Protein 9FDF (pdb70)

Structure (mmCIF, N/CA/C/O backbone):
data_9FDF
#
_entry.id   9FDF
#
_cell.length_a   39.430
_cell.length_b   92.010
_cell.length_c   108.610
_cell.angle_alpha   90.000
_cell.angle_beta   90.000
_cell.angle_gamma   90.000
#
_symmetry.space_group_name_H-M   'P 21 21 21'
#
loop_
_entity.id
_entity.type
_entity.pdbx_description
1 polymer 'Phosphoglycerate kinase 1'
2 non-polymer "ADENOSINE-5'-TRIPHOSPHATE"
3 non-polymer '1,3-BISPHOSPHOGLYCERIC ACID'
4 non-polymer 'SODIUM ION'
5 non-polymer 'CHLORIDE ION'
6 water water
#
loop_
_atom_site.group_PDB
_atom_site.id
_atom_site.type_symbol
_atom_site.label_atom_id
_atom_site.label_alt_id
_atom_site.label_comp_id
_atom_site.label_asym_id
_atom_site.label_entity_id
_atom_site.label_seq_id
_atom_site.pdbx_PDB_ins_code
_atom_site.Cartn_x
_atom_site.Cartn_y
_atom_site.Cartn_z
_atom_site.occupancy
_atom_site.B_iso_or_equiv
_atom_site.auth_seq_id
_atom_site.auth_comp_id
_atom_site.auth_asym_id
_atom_site.auth_atom_id
_atom_site.pdbx_PDB_model_num
ATOM 1 N N A SER A 1 2 ? 14.13349 -6.51979 -24.19982 0.424 45.38006 1 SER A N 1
ATOM 2 N N B SER A 1 2 ? 13.68376 -4.82648 -23.90662 0.576 45.63353 1 SER A N 1
ATOM 3 C CA A SER A 1 2 ? 13.20131 -5.93959 -23.20102 0.424 44.26178 1 SER A CA 1
ATOM 4 C CA B SER A 1 2 ? 14.12030 -3.63152 -23.14025 0.576 43.88475 1 SER A CA 1
ATOM 5 C C A SER A 1 2 ? 13.73349 -6.13961 -21.80359 0.424 40.35787 1 SER A C 1
ATOM 6 C C B SER A 1 2 ? 14.60944 -3.94477 -21.72715 0.576 40.10321 1 SER A C 1
ATOM 7 O O A SER A 1 2 ? 13.58899 -7.24354 -21.27368 0.424 39.03462 1 SER A O 1
ATOM 8 O O B SER A 1 2 ? 15.25185 -3.07883 -21.12849 0.576 38.15013 1 SER A O 1
ATOM 23 N N . LEU A 1 3 ? 14.33657 -5.13606 -21.16440 1.000 38.02738 2 LEU A N 1
ATOM 24 C CA . LEU A 1 3 ? 14.80009 -5.37521 -19.80145 1.000 31.41268 2 LEU A CA 1
ATOM 25 C C . LEU A 1 3 ? 15.78093 -6.53693 -19.71752 1.000 28.33275 2 LEU A C 1
ATOM 26 O O . LEU A 1 3 ? 16.07859 -7.00002 -18.61333 1.000 25.31635 2 LEU A O 1
ATOM 43 N N . SER A 1 4 ? 16.28321 -7.03151 -20.85396 1.000 29.36927 3 SER A N 1
ATOM 44 C CA . SER A 1 4 ? 17.27420 -8.09937 -20.80644 1.000 30.83471 3 SER A CA 1
ATOM 45 C C . SER A 1 4 ? 18.47023 -7.68375 -19.97100 1.000 27.99882 3 SER A C 1
ATOM 46 O O . SER A 1 4 ? 19.10308 -8.52438 -19.31874 1.000 29.06152 3 SER A O 1
ATOM 54 N N . ASN A 1 5 ? 18.77899 -6.39039 -19.96895 1.000 24.94504 4 ASN A N 1
ATOM 55 C CA . ASN A 1 5 ? 19.90220 -5.83426 -19.23783 1.000 24.46346 4 ASN A CA 1
ATOM 56 C C . ASN A 1 5 ? 19.51068 -5.31418 -17.86318 1.000 19.01277 4 ASN A C 1
ATOM 57 O O . ASN A 1 5 ? 20.36318 -4.76363 -17.16548 1.000 20.26821 4 ASN A O 1
ATOM 68 N N . LYS A 1 6 ? 18.25213 -5.45506 -17.45977 1.000 16.65391 5 LYS A N 1
ATOM 69 C CA . LYS A 1 6 ? 17.78665 -4.88946 -16.20356 1.000 16.64806 5 LYS A CA 1
ATOM 70 C C . LYS A 1 6 ? 17.32669 -5.96993 -15.23446 1.000 14.65687 5 LYS A C 1
ATOM 71 O O . LYS A 1 6 ? 16.83491 -7.02832 -15.63322 1.000 16.57081 5 LYS A O 1
ATOM 90 N N . LEU A 1 7 ? 17.50104 -5.68331 -13.94663 1.000 14.79159 6 LEU A N 1
ATOM 91 C CA . LEU A 1 7 ? 16.92078 -6.51976 -12.90842 1.000 15.08130 6 LEU A CA 1
ATOM 92 C C . LEU A 1 7 ? 15.39890 -6.48070 -13.00195 1.000 13.80967 6 LEU A C 1
ATOM 93 O O . LEU A 1 7 ? 14.79450 -5.40742 -13.11908 1.000 13.32575 6 LEU A O 1
ATOM 109 N N . THR A 1 8 ? 14.77757 -7.65726 -12.94374 1.000 13.39701 7 THR A N 1
ATOM 110 C CA . THR A 1 8 ? 13.32659 -7.77086 -12.91266 1.000 12.71370 7 THR A CA 1
ATOM 111 C C . THR A 1 8 ? 12.90048 -8.63597 -11.72955 1.000 13.42728 7 THR A C 1
ATOM 112 O O . THR A 1 8 ? 13.69511 -9.36408 -11.13086 1.000 13.24111 7 THR A O 1
ATOM 123 N N . LEU A 1 9 ? 11.61797 -8.52096 -11.39675 1.000 11.12562 8 LEU A N 1
ATOM 124 C CA . LEU A 1 9 ? 11.08580 -9.06667 -10.15379 1.000 11.99096 8 LEU A CA 1
ATOM 125 C C . LEU A 1 9 ? 11.27281 -10.57544 -10.04779 1.000 12.80854 8 LEU A C 1
ATOM 126 O O . LEU A 1 9 ? 11.44023 -11.09088 -8.93418 1.000 13.49672 8 LEU A O 1
ATOM 142 N N . ASP A 1 10 ? 11.23944 -11.30085 -11.17722 1.000 12.30117 9 ASP A N 1
ATOM 143 C CA . ASP A 1 10 ? 11.46212 -12.74826 -11.15732 1.000 14.13335 9 ASP A CA 1
ATOM 144 C C . ASP A 1 10 ? 12.82541 -13.13201 -10.58657 1.000 15.31586 9 ASP A C 1
ATOM 145 O O . ASP A 1 10 ? 13.02499 -14.29536 -10.21121 1.000 18.35723 9 ASP A O 1
ATOM 154 N N . LYS A 1 11 ? 13.76421 -12.19081 -10.50605 1.000 13.91528 10 LYS A N 1
ATOM 155 C CA . LYS A 1 11 ? 15.10381 -12.46944 -10.00251 1.000 15.97903 10 LYS A CA 1
ATOM 156 C C . LYS A 1 11 ? 15.46095 -11.62420 -8.78821 1.000 16.11254 10 LYS A C 1
ATOM 157 O O . LYS A 1 11 ? 16.63346 -11.58151 -8.39293 1.000 18.97536 10 LYS A O 1
ATOM 176 N N . LEU A 1 12 ? 14.47776 -10.97598 -8.17454 1.000 15.02787 11 LEU A N 1
ATOM 177 C CA . LEU A 1 12 ? 14.67612 -10.18102 -6.97180 1.000 15.52945 11 LEU A CA 1
ATOM 178 C C . LEU A 1 12 ? 14.27509 -11.01903 -5.76329 1.000 15.55991 11 LEU A C 1
ATOM 179 O O . LEU A 1 12 ? 13.12761 -11.46236 -5.66873 1.000 16.78848 11 LEU A O 1
ATOM 195 N N . ASP A 1 13 ? 15.20690 -11.21411 -4.83249 1.000 18.74172 12 ASP A N 1
ATOM 196 C CA . ASP A 1 13 ? 14.91061 -11.91506 -3.58586 1.000 19.42259 12 ASP A CA 1
ATOM 197 C C . ASP A 1 13 ? 14.14520 -10.96073 -2.67243 1.000 19.21437 12 ASP A C 1
ATOM 198 O O . ASP A 1 13 ? 14.68769 -9.93683 -2.24176 1.000 22.09591 12 ASP A O 1
ATOM 207 N N . VAL A 1 14 ? 12.88287 -11.28348 -2.38318 1.000 17.26741 13 VAL A N 1
ATOM 208 C CA . VAL A 1 14 ? 12.03872 -10.45042 -1.53251 1.000 16.8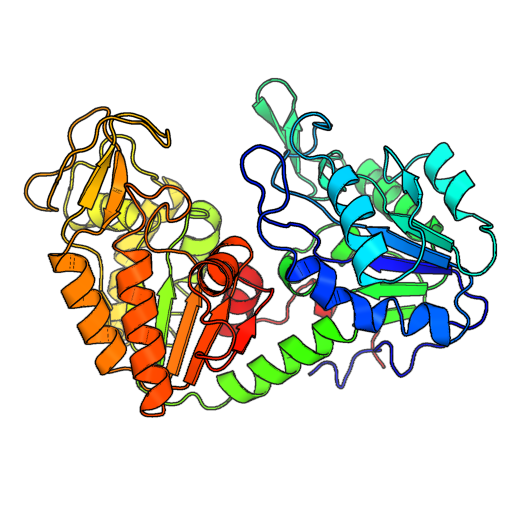9507 13 VAL A CA 1
ATOM 209 C C . VAL A 1 14 ? 11.76631 -11.06905 -0.17150 1.000 16.85846 13 VAL A C 1
ATOM 210 O O . VAL A 1 14 ? 11.08275 -10.44225 0.64728 1.000 17.44017 13 VAL A O 1
ATOM 223 N N . LYS A 1 15 ? 12.26711 -12.26812 0.10372 1.000 17.95666 14 LYS A N 1
ATOM 224 C CA . LYS A 1 15 ? 11.92754 -12.92760 1.35953 1.000 18.14846 14 LYS A CA 1
ATOM 225 C C . LYS A 1 15 ? 12.44908 -12.11990 2.54431 1.000 19.43587 14 LYS A C 1
ATOM 226 O O . LYS A 1 15 ? 13.64839 -11.84453 2.64365 1.000 21.18562 14 LYS A O 1
ATOM 245 N N . GLY A 1 16 ? 11.53978 -11.73799 3.43879 1.000 19.51968 15 GLY A N 1
ATOM 246 C CA . GLY A 1 16 ? 11.90535 -10.92912 4.58206 1.000 20.55269 15 GLY A CA 1
ATOM 247 C C . GLY A 1 16 ? 12.19516 -9.47872 4.27693 1.000 20.65635 15 GLY A C 1
ATOM 248 O O . GLY A 1 16 ? 12.65124 -8.75280 5.16894 1.000 21.49801 15 GLY A O 1
ATOM 252 N N . LYS A 1 17 ? 11.93460 -9.02494 3.05376 1.000 18.94086 16 LYS A N 1
ATOM 253 C CA . LYS A 1 17 ? 12.23930 -7.66065 2.65118 1.000 18.10577 16 LYS A CA 1
ATOM 254 C C . LYS A 1 17 ? 10.96951 -6.82491 2.59734 1.000 17.85640 16 LYS A C 1
ATOM 255 O O . LYS A 1 17 ? 9.90524 -7.30603 2.19257 1.000 17.70680 16 LYS A O 1
ATOM 274 N N . ARG A 1 18 ? 11.09328 -5.56587 2.99209 1.000 18.29118 17 ARG A N 1
ATOM 275 C CA . ARG A 1 18 ? 10.06352 -4.58151 2.70202 1.000 17.54739 17 ARG A CA 1
ATOM 276 C C . ARG A 1 18 ? 10.23982 -4.14368 1.25427 1.000 16.47279 17 ARG A C 1
ATOM 277 O O . ARG A 1 18 ? 11.35015 -3.80044 0.83895 1.000 18.18561 17 ARG A O 1
ATOM 298 N N . VAL A 1 19 ? 9.15751 -4.18726 0.48053 1.000 15.62116 18 VAL A N 1
ATOM 299 C CA . VAL A 1 19 ? 9.17356 -3.80263 -0.92887 1.000 14.32271 18 VAL A CA 1
ATOM 300 C C . VAL A 1 19 ? 8.43542 -2.47853 -1.05696 1.000 15.93274 18 VAL A C 1
ATOM 301 O O . VAL A 1 19 ? 7.27094 -2.37320 -0.65634 1.000 17.20871 18 VAL A O 1
ATOM 314 N N . VAL A 1 20 ? 9.09813 -1.47191 -1.61526 1.000 15.04727 19 VAL A N 1
ATOM 315 C CA . VAL A 1 20 ? 8.43234 -0.23044 -2.00330 1.000 15.46143 19 VAL A CA 1
ATOM 316 C C . VAL A 1 20 ? 8.27289 -0.25681 -3.51990 1.000 14.46755 19 VAL A C 1
ATOM 317 O O . VAL A 1 20 ? 9.24449 -0.49396 -4.25494 1.000 13.61262 19 VAL A O 1
ATOM 330 N N . MET A 1 21 ? 7.03681 -0.07464 -3.98976 1.000 13.09364 20 MET A N 1
ATOM 331 C CA . MET A 1 21 ? 6.68583 -0.34308 -5.38108 1.000 13.21114 20 MET A CA 1
ATOM 332 C C . MET A 1 21 ? 5.96313 0.85932 -5.96867 1.000 12.02761 20 MET A C 1
ATOM 333 O O . MET A 1 21 ? 4.89931 1.25142 -5.48023 1.000 12.59920 20 MET A O 1
ATOM 347 N N . ARG A 1 22 ? 6.52709 1.42709 -7.03162 1.000 11.14338 21 ARG A N 1
ATOM 348 C CA . ARG A 1 22 ? 5.82170 2.43523 -7.80366 1.000 10.93218 21 ARG A CA 1
ATOM 349 C C . ARG A 1 22 ? 4.87041 1.72476 -8.75184 1.000 11.08291 21 ARG A C 1
ATOM 350 O O . ARG A 1 22 ? 5.27327 0.80706 -9.47770 1.000 10.81644 21 ARG A O 1
ATOM 371 N N . VAL A 1 23 ? 3.60531 2.13937 -8.72726 1.000 11.59871 22 VAL A N 1
ATOM 372 C CA . VAL A 1 23 ? 2.57899 1.62921 -9.62152 1.000 11.49059 22 VAL A CA 1
ATOM 373 C C . VAL A 1 23 ? 1.91977 2.82375 -10.29126 1.000 10.67198 22 VAL A C 1
ATOM 374 O O . VAL A 1 23 ? 2.03674 3.96033 -9.83030 1.000 11.37868 22 VAL A O 1
ATOM 387 N N . ASP A 1 24 ? 1.23048 2.56323 -11.40286 1.000 10.10370 23 ASP A N 1
ATOM 388 C CA . ASP A 1 24 ? 0.38560 3.57923 -12.02828 1.000 10.37154 23 ASP A CA 1
ATOM 389 C C . ASP A 1 24 ? -1.05944 3.26871 -11.64457 1.000 10.28853 23 ASP A C 1
ATOM 390 O O . ASP A 1 24 ? -1.72050 2.42865 -12.26504 1.000 11.32757 23 ASP A O 1
ATOM 399 N N . PHE A 1 25 ? -1.53226 3.93950 -10.59420 1.000 10.52435 24 PHE A N 1
ATOM 400 C CA . PHE A 1 25 ? -2.91499 3.86489 -10.14446 1.000 11.81995 24 PHE A CA 1
ATOM 401 C C . PHE A 1 25 ? -3.67999 5.14052 -10.50919 1.000 12.13085 24 PHE A C 1
ATOM 402 O O . PHE A 1 25 ? -4.63511 5.51533 -9.82477 1.000 12.91730 24 PHE A O 1
ATOM 419 N N . ASN A 1 26 ? -3.24395 5.83165 -11.56801 1.000 11.24520 25 ASN A N 1
ATOM 420 C CA . ASN A 1 26 ? -3.89511 7.04818 -12.05711 1.000 11.78851 25 ASN A CA 1
ATOM 421 C C . ASN A 1 26 ? -5.10278 6.63431 -12.89089 1.000 11.55472 25 ASN A C 1
ATOM 422 O O . ASN A 1 26 ? -5.08752 6.65436 -14.12642 1.000 11.84725 25 ASN A O 1
ATOM 433 N N . VAL A 1 27 ? -6.16879 6.25205 -12.18387 1.000 12.41584 26 VAL A N 1
ATOM 434 C CA . VAL A 1 27 ? -7.36967 5.67564 -12.78062 1.000 13.82307 26 VAL A CA 1
ATOM 435 C C . VAL A 1 27 ? -8.38980 6.76198 -13.09883 1.000 13.12724 26 VAL A C 1
ATOM 436 O O . VAL A 1 27 ? -8.44982 7.79226 -12.41052 1.000 13.85811 26 VAL A O 1
ATOM 449 N N . PRO A 1 28 ? -9.22356 6.56100 -14.11095 1.000 12.99596 27 PRO A N 1
ATOM 450 C CA . PRO A 1 28 ? -10.27504 7.53896 -14.40098 1.000 14.92209 27 PRO A CA 1
ATOM 451 C C . PRO A 1 28 ? -11.36543 7.53008 -13.34277 1.000 17.81541 27 PRO A C 1
ATOM 452 O O . PRO A 1 28 ? -11.68768 6.49428 -12.75279 1.000 17.50909 27 PRO A O 1
ATOM 463 N N . MET A 1 29 ? -11.94991 8.70974 -13.12853 1.000 21.18341 28 MET A N 1
ATOM 464 C CA . MET A 1 29 ? -12.98780 8.92151 -12.13334 1.000 25.46816 28 MET A CA 1
ATOM 465 C C . MET A 1 29 ? -14.12396 9.73328 -12.74326 1.000 27.83013 28 MET A C 1
ATOM 466 O O . MET A 1 29 ? -13.89298 10.62488 -13.56491 1.000 27.78757 28 MET A O 1
ATOM 480 N N . LYS A 1 30 ? -15.35040 9.42838 -12.32202 1.000 29.30677 29 LYS A N 1
ATOM 481 C CA . LYS A 1 30 ? -16.54688 10.11328 -12.79915 1.000 32.10026 29 LYS A CA 1
ATOM 482 C C . LYS A 1 30 ? -17.56686 10.06654 -11.67577 1.000 33.84733 29 LYS A C 1
ATOM 483 O O . LYS A 1 30 ? -17.80277 9.00151 -11.09898 1.000 35.12483 29 LYS A O 1
ATOM 502 N N . ASN A 1 31 ? -18.16633 11.21366 -11.36488 1.000 33.78937 30 ASN A N 1
ATOM 503 C CA . ASN A 1 31 ? -19.06483 11.32083 -10.21385 1.000 35.96705 30 ASN A CA 1
ATOM 504 C C . ASN A 1 31 ? -18.41511 10.76411 -8.94422 1.000 37.50422 30 ASN A C 1
ATOM 505 O O . ASN A 1 31 ? -19.08344 10.17574 -8.09035 1.000 39.47474 30 ASN A O 1
ATOM 516 N N . ASN A 1 32 ? -17.09557 10.93441 -8.82567 1.000 38.72249 31 ASN A N 1
ATOM 517 C CA . ASN A 1 32 ? -16.29599 10.63188 -7.63467 1.000 39.71885 31 ASN A CA 1
ATOM 518 C C . ASN A 1 32 ? -16.01669 9.14905 -7.41283 1.000 41.90754 31 ASN A C 1
ATOM 519 O O . ASN A 1 32 ? -15.56653 8.77692 -6.31523 1.000 45.19313 31 ASN A O 1
ATOM 530 N N . GLN A 1 33 ? -16.25312 8.28671 -8.39573 1.000 37.87481 32 GLN A N 1
ATOM 531 C CA . GLN A 1 33 ? -15.94046 6.87342 -8.25440 1.000 34.80684 32 GLN A CA 1
ATOM 532 C C . GLN A 1 33 ? -15.07364 6.41676 -9.41976 1.000 29.08877 32 GLN A C 1
ATOM 533 O O . GLN A 1 33 ? -15.00672 7.06788 -10.46423 1.000 29.57623 32 GLN A O 1
ATOM 547 N N . ILE A 1 34 ? -14.40920 5.27715 -9.21728 1.000 24.99146 33 ILE A N 1
ATOM 548 C CA . ILE A 1 34 ? -13.52471 4.72015 -10.23813 1.000 22.37121 33 ILE A CA 1
ATOM 549 C C . ILE A 1 34 ? -14.37066 4.16853 -11.37503 1.000 22.28636 33 ILE A C 1
ATOM 550 O O . ILE A 1 34 ? -15.26189 3.33816 -11.15784 1.000 24.43979 33 ILE A O 1
ATOM 566 N N . THR A 1 35 ? -14.10017 4.62519 -12.59865 1.000 19.82087 34 THR A N 1
ATOM 567 C CA . THR A 1 35 ? -14.85130 4.14830 -13.75498 1.000 21.05259 34 THR A CA 1
ATOM 568 C C . THR A 1 35 ? -14.16878 2.99945 -14.48361 1.000 18.55083 34 THR A C 1
ATOM 569 O O . THR A 1 35 ? -14.81097 2.35614 -15.32247 1.000 21.50080 34 THR A O 1
ATOM 580 N N . ASN A 1 36 ? -12.88871 2.74096 -14.20545 1.000 17.21465 35 ASN A N 1
ATOM 581 C CA . ASN A 1 36 ? -12.17103 1.62458 -14.82230 1.000 16.54468 35 ASN A CA 1
ATOM 582 C C . ASN A 1 36 ? -11.02328 1.23577 -13.90218 1.000 15.69364 35 ASN A C 1
ATOM 583 O O . ASN A 1 36 ? -10.13731 2.05431 -13.64099 1.000 16.07062 35 ASN A O 1
ATOM 594 N N . ASN A 1 37 ? -11.03572 0.00233 -13.40504 1.000 16.82726 36 ASN A N 1
ATOM 595 C CA . ASN A 1 37 ? -9.97608 -0.47154 -12.52296 1.000 15.53320 36 ASN A CA 1
ATOM 596 C C . ASN A 1 37 ? -8.82732 -1.14873 -13.26977 1.000 14.52978 36 ASN A C 1
ATOM 597 O O . ASN A 1 37 ? -7.96270 -1.75044 -12.62710 1.000 14.65021 36 ASN A O 1
ATOM 608 N N . GLN A 1 38 ? -8.79987 -1.05354 -14.60246 1.000 13.80952 37 GLN A N 1
ATOM 609 C CA . GLN A 1 38 ? -7.76225 -1.69559 -15.40498 1.000 13.60640 37 GLN A CA 1
ATOM 610 C C . GLN A 1 38 ? -6.36087 -1.51688 -14.82859 1.000 12.14326 37 GLN A C 1
ATOM 611 O O . GLN A 1 38 ? -5.60877 -2.48575 -14.69617 1.000 11.86026 37 GLN A O 1
ATOM 625 N N . ARG A 1 39 ? -5.96514 -0.27357 -14.54183 1.000 11.66882 38 ARG A N 1
ATOM 626 C CA . ARG A 1 39 ? -4.59059 -0.02003 -14.10792 1.000 10.42277 38 ARG A CA 1
ATOM 627 C C . ARG A 1 39 ? -4.29008 -0.64313 -12.75121 1.000 12.48911 38 ARG A C 1
ATOM 628 O O . ARG A 1 39 ? -3.14047 -1.02183 -12.49166 1.000 12.58155 38 ARG A O 1
ATOM 649 N N . ILE A 1 40 ? -5.29323 -0.73959 -11.87692 1.000 12.77220 39 ILE A N 1
ATOM 650 C CA . ILE A 1 40 ? -5.09581 -1.37671 -10.57808 1.000 13.58934 39 ILE A CA 1
ATOM 651 C C . ILE A 1 40 ? -4.95578 -2.88436 -10.74641 1.000 12.42175 39 ILE A C 1
ATOM 652 O O . ILE A 1 40 ? -4.00461 -3.49866 -10.24982 1.000 13.29686 39 ILE A O 1
ATOM 668 N N . LYS A 1 41 ? -5.90356 -3.49901 -11.45643 1.000 13.03147 40 LYS A N 1
ATOM 669 C CA . LYS A 1 41 ? -5.84885 -4.93737 -11.69074 1.000 13.93028 40 LYS A CA 1
ATOM 670 C C . LYS A 1 41 ? -4.53711 -5.34233 -12.34270 1.000 11.73092 40 LYS A C 1
ATOM 671 O O . LYS A 1 41 ? -3.99917 -6.41863 -12.04772 1.000 12.86616 40 LYS A O 1
ATOM 690 N N . ALA A 1 42 ? -3.99317 -4.48462 -13.20771 1.000 11.49916 41 ALA A N 1
ATOM 691 C CA . ALA A 1 42 ? -2.78557 -4.82542 -13.94566 1.000 10.43138 41 ALA A CA 1
ATOM 692 C C . ALA A 1 42 ? -1.56228 -4.96862 -13.04523 1.000 10.98678 41 ALA A C 1
ATOM 693 O O . ALA A 1 42 ? -0.62221 -5.67644 -13.41655 1.000 11.69178 41 ALA A O 1
ATOM 700 N N . ALA A 1 43 ? -1.54845 -4.32280 -11.87662 1.000 11.52652 42 ALA A N 1
ATOM 701 C CA . ALA A 1 43 ? -0.43348 -4.43293 -10.93981 1.000 11.15099 42 ALA A CA 1
ATOM 702 C C . ALA A 1 43 ? -0.55940 -5.61862 -9.98700 1.000 11.61871 42 ALA A C 1
ATOM 703 O O . ALA A 1 43 ? 0.40574 -5.93903 -9.28291 1.000 12.16091 42 ALA A O 1
ATOM 710 N N . VAL A 1 44 ? -1.72255 -6.27232 -9.94460 1.000 12.08382 43 VAL A N 1
ATOM 711 C CA . VAL A 1 44 ? -1.92344 -7.35459 -8.97668 1.000 13.63367 43 VAL A CA 1
ATOM 712 C C . VAL A 1 44 ? -0.91499 -8.47924 -9.12240 1.000 12.69782 43 VAL A C 1
ATOM 713 O O . VAL A 1 44 ? -0.42970 -8.98377 -8.09507 1.000 13.02263 43 VAL A O 1
ATOM 726 N N . PRO A 1 45 ? -0.53626 -8.92511 -10.32466 1.000 11.36298 44 PRO A N 1
ATOM 727 C CA . PRO A 1 45 ? 0.45014 -10.01912 -10.38408 1.000 11.18232 44 PRO A CA 1
ATOM 728 C C . PRO A 1 45 ? 1.74947 -9.72507 -9.65214 1.000 10.66851 44 PRO A C 1
ATOM 729 O O . PRO A 1 45 ? 2.25308 -10.60271 -8.93726 1.000 11.79079 44 PRO A O 1
ATOM 740 N N . SER A 1 46 ? 2.30744 -8.51733 -9.79643 1.000 10.81635 45 SER A N 1
ATOM 741 C CA . SER A 1 46 ? 3.54478 -8.19269 -9.09157 1.000 10.14750 45 SER A CA 1
ATOM 742 C C . SER A 1 46 ? 3.33486 -8.15358 -7.58157 1.000 10.39858 45 SER A C 1
ATOM 743 O O . SER A 1 46 ? 4.18723 -8.63518 -6.81757 1.000 11.43707 45 SER A O 1
ATOM 751 N N . ILE A 1 47 ? 2.22954 -7.55102 -7.13094 1.000 11.18800 46 ILE A N 1
ATOM 752 C CA . ILE A 1 47 ? 1.96765 -7.44215 -5.69416 1.000 12.69448 46 ILE A CA 1
ATOM 753 C C . ILE A 1 47 ? 1.81316 -8.82944 -5.07870 1.000 13.24574 46 ILE A C 1
ATOM 754 O O . ILE A 1 47 ? 2.42032 -9.14425 -4.04681 1.000 13.99603 46 ILE A O 1
ATOM 770 N N . LYS A 1 48 ? 0.98417 -9.67253 -5.70323 1.000 13.54628 47 LYS A N 1
ATOM 771 C CA A LYS A 1 48 ? 0.77138 -11.02766 -5.20662 0.522 13.60395 47 LYS A CA 1
ATOM 772 C CA B LYS A 1 48 ? 0.77369 -11.02452 -5.19852 0.478 14.29711 47 LYS A CA 1
ATOM 773 C C . LYS A 1 48 ? 2.06726 -11.82898 -5.21193 1.000 13.51827 47 LYS A C 1
ATOM 774 O O . LYS A 1 48 ? 2.32361 -12.62118 -4.29198 1.000 14.21252 47 LYS A O 1
ATOM 811 N N . PHE A 1 49 ? 2.89810 -11.64825 -6.24462 1.000 13.01953 48 PHE A N 1
ATOM 812 C CA . PHE A 1 49 ? 4.17837 -12.34890 -6.27957 1.000 12.19236 48 PHE A CA 1
ATOM 813 C C . PHE A 1 49 ? 5.02609 -11.97974 -5.06510 1.000 12.71090 48 PHE A C 1
ATOM 814 O O . PHE A 1 49 ? 5.61228 -12.85147 -4.41354 1.000 13.50285 48 PHE A O 1
ATOM 831 N N . CYS A 1 50 ? 5.08944 -10.69249 -4.73187 1.000 12.36385 49 CYS A N 1
ATOM 832 C CA . CYS A 1 50 ? 5.88312 -10.27806 -3.57999 1.000 13.55395 49 CYS A CA 1
ATOM 833 C C . CYS A 1 50 ? 5.37787 -10.94193 -2.30193 1.000 12.72918 49 CYS A C 1
ATOM 834 O O . CYS A 1 50 ? 6.16684 -11.46774 -1.50498 1.000 14.21384 49 CYS A O 1
ATOM 842 N N . LEU A 1 51 ? 4.05553 -10.93274 -2.09297 1.000 13.64370 50 LEU A N 1
ATOM 843 C CA . LEU A 1 51 ? 3.48780 -11.53096 -0.88515 1.000 16.24408 50 LEU A CA 1
ATOM 844 C C . LEU A 1 51 ? 3.67551 -13.04331 -0.86315 1.000 17.74381 50 LEU A C 1
ATOM 845 O O . LEU A 1 51 ? 4.02503 -13.61320 0.17930 1.000 19.85531 50 LEU A O 1
ATOM 861 N N . ASP A 1 52 ? 3.43853 -13.70824 -1.99785 1.000 18.18786 51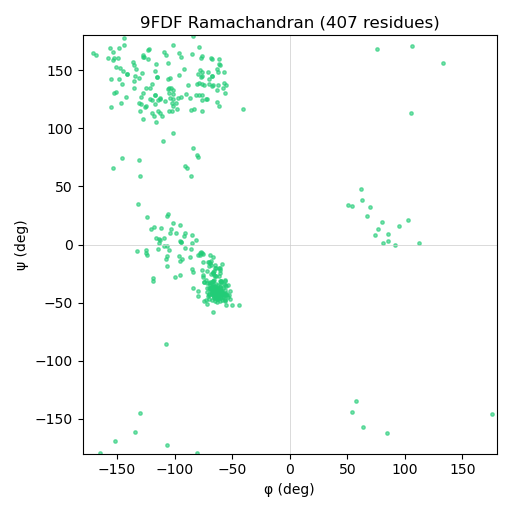 ASP A N 1
ATOM 862 C CA . ASP A 1 52 ? 3.54868 -15.16244 -2.06318 1.000 18.17204 51 ASP A CA 1
ATOM 863 C C . ASP A 1 52 ? 4.97578 -15.63062 -1.81026 1.000 17.39167 51 ASP A C 1
ATOM 864 O O . ASP A 1 52 ? 5.18808 -16.75646 -1.34833 1.000 21.05952 51 ASP A O 1
ATOM 873 N N . ASN A 1 53 ? 5.96465 -14.79501 -2.11464 1.000 15.78708 52 ASN A N 1
ATOM 874 C CA . ASN A 1 53 ? 7.36744 -15.15621 -1.95844 1.000 16.43102 52 ASN A CA 1
ATOM 875 C C . ASN A 1 53 ? 7.99683 -14.56807 -0.70032 1.000 17.81485 52 ASN A C 1
ATOM 876 O O . ASN A 1 53 ? 9.22639 -14.51632 -0.59239 1.000 18.62724 52 ASN A O 1
ATOM 887 N N . GLY A 1 54 ? 7.17736 -14.14616 0.25667 1.000 16.35461 53 GLY A N 1
ATOM 888 C CA . GLY A 1 54 ? 7.65540 -13.86728 1.59667 1.000 17.39806 53 GLY A CA 1
ATOM 889 C C . GLY A 1 54 ? 8.01274 -12.43315 1.90399 1.000 16.92200 53 GLY A C 1
ATOM 890 O O . GLY A 1 54 ? 8.69404 -12.18831 2.91028 1.000 17.67710 53 GLY A O 1
ATOM 894 N N . ALA A 1 55 ? 7.58702 -11.47507 1.08129 1.000 16.59121 54 ALA A N 1
ATOM 895 C CA . ALA A 1 55 ? 7.84921 -10.07471 1.38440 1.000 15.28356 54 ALA A CA 1
ATOM 896 C C . ALA A 1 55 ? 7.27887 -9.71593 2.75024 1.000 16.92615 54 ALA A C 1
ATOM 897 O O . ALA A 1 55 ? 6.17650 -10.13221 3.11129 1.000 17.50273 54 ALA A O 1
ATOM 904 N N . LYS A 1 56 ? 8.04208 -8.93257 3.51412 1.000 16.77994 55 LYS A N 1
ATOM 905 C CA . LYS A 1 56 ? 7.54286 -8.45539 4.79895 1.000 19.26536 55 LYS A CA 1
ATOM 906 C C . LYS A 1 56 ? 6.40041 -7.46793 4.60764 1.000 20.19173 55 LYS A C 1
ATOM 907 O O . LYS A 1 56 ? 5.43966 -7.46185 5.38482 1.000 20.89586 55 LYS A O 1
ATOM 926 N N . SER A 1 57 ? 6.49270 -6.62307 3.58461 1.000 20.64303 56 SER A N 1
ATOM 927 C CA . SER A 1 57 ? 5.47764 -5.62039 3.30985 1.000 20.76062 56 SER A CA 1
ATOM 928 C C . SER A 1 57 ? 5.58441 -5.23521 1.84341 1.000 18.40990 56 SER A C 1
ATOM 929 O O . SER A 1 57 ? 6.60978 -5.46907 1.19471 1.000 17.99132 56 SER A O 1
ATOM 937 N N . VAL A 1 58 ? 4.50664 -4.64910 1.32689 1.000 18.81148 57 VAL A N 1
ATOM 938 C CA . VAL A 1 58 ? 4.50210 -4.00732 0.01305 1.000 17.41132 57 VAL A CA 1
ATOM 939 C C . VAL A 1 58 ? 3.90342 -2.62016 0.20963 1.000 16.61941 57 VAL A C 1
ATOM 940 O O . VAL A 1 58 ? 2.72855 -2.49451 0.58100 1.000 18.05404 57 VAL A O 1
ATOM 953 N N . VAL A 1 59 ? 4.71009 -1.58635 -0.01247 1.000 17.32248 58 VAL A N 1
ATOM 954 C CA . VAL A 1 59 ? 4.27410 -0.19482 0.06154 1.000 18.00918 58 VAL A CA 1
ATOM 955 C C . VAL A 1 59 ? 4.06722 0.29455 -1.36564 1.000 16.65680 58 VAL A C 1
ATOM 956 O O . VAL A 1 59 ? 5.00908 0.31137 -2.16588 1.000 17.85712 58 VAL A O 1
ATOM 969 N N . LEU A 1 60 ? 2.84141 0.69666 -1.68575 1.000 15.34399 59 LEU A N 1
ATOM 970 C CA . LEU A 1 60 ? 2.47339 1.10951 -3.03590 1.000 14.74208 59 LEU A CA 1
ATOM 971 C C . LEU A 1 60 ? 2.40108 2.62716 -3.09981 1.000 15.03727 59 LEU A C 1
ATOM 972 O O . LEU A 1 60 ? 1.82603 3.26140 -2.21099 1.000 17.19419 59 LEU A O 1
ATOM 988 N N . MET A 1 61 ? 2.97652 3.20738 -4.14855 1.000 14.20355 60 MET A N 1
ATOM 989 C CA . MET A 1 61 ? 2.92209 4.65032 -4.33664 1.000 13.65010 60 MET A CA 1
ATOM 990 C C . MET A 1 61 ? 2.57979 4.99363 -5.77902 1.000 13.17466 60 MET A C 1
ATOM 991 O O . MET A 1 61 ? 3.06375 4.34896 -6.71829 1.000 13.06567 60 MET A O 1
ATOM 1005 N N . SER A 1 62 ? 1.74766 6.02195 -5.94228 1.000 13.80843 61 SER A N 1
ATOM 1006 C CA . SER A 1 62 ? 1.30645 6.47467 -7.25664 1.000 13.22383 61 SER A CA 1
ATOM 1007 C C . SER A 1 62 ? 0.89548 7.93826 -7.15508 1.000 14.54111 61 SER A C 1
ATOM 1008 O O . SER A 1 62 ? 0.78392 8.50365 -6.06379 1.000 15.93355 61 SER A O 1
ATOM 1016 N N . HIS A 1 63 ? 0.69016 8.54968 -8.31509 1.000 13.86002 62 HIS A N 1
ATOM 1017 C CA . HIS A 1 63 ? -0.01502 9.81274 -8.42011 1.000 13.70838 62 HIS A CA 1
ATOM 1018 C C . HIS A 1 63 ? -1.44571 9.54658 -8.88232 1.000 14.16950 62 HIS A C 1
ATOM 1019 O O . HIS A 1 63 ? -1.81567 8.43174 -9.26352 1.000 13.33714 62 HIS A O 1
ATOM 1033 N N . LEU A 1 64 ? -2.25227 10.60040 -8.85302 1.000 13.96811 63 LEU A N 1
ATOM 1034 C CA . LEU A 1 64 ? -3.59710 10.56263 -9.41368 1.000 15.07308 63 LEU A CA 1
ATOM 1035 C C . LEU A 1 64 ? -3.88264 11.95045 -9.96049 1.000 15.44548 63 LEU A C 1
ATOM 1036 O O . LEU A 1 64 ? -3.82054 12.93219 -9.21627 1.000 15.93985 63 LEU A O 1
ATOM 1052 N N . GLY A 1 65 ? -4.17769 12.03254 -11.25335 1.000 14.57451 64 GLY A N 1
ATOM 1053 C CA . GLY A 1 65 ? -4.43357 13.32535 -11.85263 1.000 16.98930 64 GLY A CA 1
ATOM 1054 C C . GLY A 1 65 ? -3.21631 14.24379 -11.82513 1.000 14.79638 64 GLY A C 1
ATOM 1055 O O . GLY A 1 65 ? -2.06280 13.81332 -11.72256 1.000 14.59465 64 GLY A O 1
ATOM 1059 N N . ARG A 1 66 ? -3.49909 15.54345 -11.90246 1.000 16.04631 65 ARG A N 1
ATOM 1060 C CA . ARG A 1 66 ? -2.46617 16.58123 -11.95537 1.000 16.55465 65 ARG A CA 1
ATOM 1061 C C . ARG A 1 66 ? -2.76364 17.67704 -10.93800 1.000 19.10972 65 ARG A C 1
ATOM 1062 O O . ARG A 1 66 ? -3.14622 18.79912 -11.30009 1.000 20.08112 65 ARG A O 1
ATOM 1083 N N . PRO A 1 67 ? -2.57157 17.38661 -9.64450 1.000 20.64944 66 PRO A N 1
ATOM 1084 C CA . PRO A 1 67 ? -2.78181 18.41136 -8.60983 1.000 21.46347 66 PRO A CA 1
ATOM 1085 C C . PRO A 1 67 ? -1.66281 19.43885 -8.52402 1.000 24.60517 66 PRO A C 1
ATOM 1086 O O . PRO A 1 67 ? -1.79003 20.41025 -7.76377 1.000 26.90760 66 PRO A O 1
ATOM 1097 N N . ASP A 1 68 ? -0.56611 19.24410 -9.25516 1.000 24.63181 67 ASP A N 1
ATOM 1098 C CA . ASP A 1 68 ? 0.46466 20.26992 -9.42116 1.000 26.55578 67 ASP A CA 1
ATOM 1099 C C . ASP A 1 68 ? 1.12545 20.64861 -8.09677 1.000 25.55823 67 ASP A C 1
ATOM 1100 O O . ASP A 1 68 ? 1.44689 21.81208 -7.85306 1.000 27.17667 67 ASP A O 1
ATOM 1109 N N . GLY A 1 69 ? 1.34533 19.65854 -7.23930 1.000 24.77227 68 GLY A N 1
ATOM 1110 C CA . GLY A 1 69 ? 2.15496 19.87140 -6.05771 1.000 26.77306 68 GLY A CA 1
ATOM 1111 C C . GLY A 1 69 ? 1.46131 20.54758 -4.90093 1.000 30.39863 68 GLY A C 1
ATOM 1112 O O . GLY A 1 69 ? 2.14118 21.08864 -4.02349 1.000 31.57928 68 GLY A O 1
ATOM 1116 N N . VAL A 1 70 ? 0.13411 20.53836 -4.87169 1.000 31.50560 69 VAL A N 1
ATOM 1117 C CA . VAL A 1 70 ? -0.65109 21.09596 -3.77752 1.000 35.03634 69 VAL A CA 1
ATOM 1118 C C . VAL A 1 70 ? -1.50850 19.97110 -3.21856 1.000 33.97716 69 VAL A C 1
ATOM 1119 O O . VAL A 1 70 ? -2.10104 19.21872 -3.99268 1.000 32.43583 69 VAL A O 1
ATOM 1132 N N . PRO A 1 71 ? -1.59301 19.79549 -1.89979 1.000 33.53115 70 PRO A N 1
ATOM 1133 C CA . PRO A 1 71 ? -2.49513 18.76352 -1.36523 1.000 32.56528 70 PRO A CA 1
ATOM 1134 C C . PRO A 1 71 ? -3.93944 19.05353 -1.74443 1.000 32.73962 70 PRO A C 1
ATOM 1135 O O . PRO A 1 71 ? -4.50128 20.09006 -1.38493 1.000 33.94411 70 PRO A O 1
ATOM 1146 N N . MET A 1 72 ? -4.54105 18.12659 -2.48308 1.000 32.07577 71 MET A N 1
ATOM 1147 C CA . MET A 1 72 ? -5.92872 18.24749 -2.92776 1.000 33.31166 71 MET A CA 1
ATOM 1148 C C . MET A 1 72 ? -6.68134 16.96473 -2.60611 1.000 33.04415 71 MET A C 1
ATOM 1149 O O . MET A 1 72 ? -7.23952 16.31470 -3.49345 1.000 31.06742 71 MET A O 1
ATOM 1163 N N . PRO A 1 73 ? -6.73601 16.58071 -1.32858 1.000 35.47985 72 PRO A N 1
ATOM 1164 C CA . PRO A 1 73 ? -7.38929 15.30930 -0.97715 1.000 36.64639 72 PRO A CA 1
ATOM 1165 C C . PRO A 1 73 ? -8.87472 15.29470 -1.27023 1.000 37.45126 72 PRO A C 1
ATOM 1166 O O . PRO A 1 73 ? -9.45877 14.21087 -1.38449 1.000 39.12024 72 PRO A O 1
ATOM 1177 N N . ASP A 1 74 ? -9.50924 16.46120 -1.39454 1.000 37.75936 73 ASP A N 1
ATOM 1178 C CA . ASP A 1 74 ? -10.92390 16.49586 -1.73266 1.000 40.19247 73 ASP A CA 1
ATOM 1179 C C . ASP A 1 74 ? -11.18889 16.10516 -3.18233 1.000 38.99513 73 ASP A C 1
ATOM 1180 O O . ASP A 1 74 ? -12.30262 15.67200 -3.49568 1.000 39.46166 73 ASP A O 1
ATOM 1189 N N . LYS A 1 75 ? -10.19765 16.22881 -4.06582 1.000 36.84627 74 LYS A N 1
ATOM 1190 C CA . LYS A 1 75 ? -10.39563 15.99575 -5.48981 1.000 35.57314 74 LYS A CA 1
ATOM 1191 C C . LYS A 1 75 ? -9.55322 14.86763 -6.06709 1.000 32.06425 74 LYS A C 1
ATOM 1192 O O . LYS A 1 75 ? -9.99597 14.21900 -7.01691 1.000 31.77678 74 LYS A O 1
ATOM 1211 N N . TYR A 1 76 ? -8.35827 14.61917 -5.53652 1.000 28.27682 75 TYR A N 1
ATOM 1212 C CA . TYR A 1 76 ? -7.42505 13.67903 -6.14269 1.000 25.15394 75 TYR A CA 1
ATOM 1213 C C . TYR A 1 76 ? -6.85241 12.71290 -5.11272 1.000 24.41969 75 TYR A C 1
ATOM 1214 O O . TYR A 1 76 ? -5.68679 12.31612 -5.19809 1.000 23.53866 75 TYR A O 1
ATOM 1232 N N . SER A 1 77 ? -7.64456 12.31075 -4.11897 1.000 24.21035 76 SER A N 1
ATOM 1233 C CA . SER A 1 77 ? -7.15157 11.35457 -3.13537 1.000 24.62015 76 SER A CA 1
ATOM 1234 C C . SER A 1 77 ? -7.15775 9.94465 -3.71895 1.000 21.66935 76 SER A C 1
ATOM 1235 O O . SER A 1 77 ? -8.05127 9.57951 -4.48541 1.000 22.34082 76 SER A O 1
ATOM 1243 N N . LEU A 1 78 ? -6.15019 9.15118 -3.34570 1.000 20.79654 77 LEU A N 1
ATOM 1244 C CA . LEU A 1 78 ? -6.07946 7.74358 -3.72083 1.000 19.60323 77 LEU A CA 1
ATOM 1245 C C . LEU A 1 78 ? -6.86353 6.83545 -2.77816 1.000 20.88234 77 LEU A C 1
ATOM 1246 O O . LEU A 1 78 ? -6.86259 5.61902 -2.97787 1.000 21.73246 77 LEU A O 1
ATOM 1262 N N . GLU A 1 79 ? -7.53762 7.37849 -1.76678 1.000 22.87276 78 GLU A N 1
ATOM 1263 C CA . GLU A 1 79 ? -8.25997 6.51759 -0.83509 1.000 26.38597 78 GLU A CA 1
ATOM 1264 C C . GLU A 1 79 ? -9.21494 5.55242 -1.52607 1.000 26.78191 78 GLU A C 1
ATOM 1265 O O . GLU A 1 79 ? -9.24387 4.37317 -1.13545 1.000 27.41232 78 GLU A O 1
ATOM 1277 N N . PRO A 1 80 ? -9.99538 5.95421 -2.53306 1.000 26.71984 79 PRO A N 1
ATOM 1278 C CA . PRO A 1 80 ? -10.86593 4.97448 -3.20089 1.000 26.76779 79 PRO A CA 1
ATOM 1279 C C . PRO A 1 80 ? -10.10588 3.82553 -3.82734 1.000 27.08183 79 PRO A C 1
ATOM 1280 O O . PRO A 1 80 ? -10.63967 2.71365 -3.91126 1.000 27.42347 79 PRO A O 1
ATOM 1291 N N . VAL A 1 81 ? -8.87959 4.06625 -4.29125 1.000 25.16385 80 VAL A N 1
ATOM 1292 C CA . VAL A 1 81 ? -8.09654 2.99939 -4.90511 1.000 24.59192 80 VAL A CA 1
ATOM 1293 C C . VAL A 1 81 ? -7.75441 1.93285 -3.87416 1.000 27.13468 80 VAL A C 1
ATOM 1294 O O . VAL A 1 81 ? -7.75007 0.73414 -4.17917 1.000 27.47184 80 VAL A O 1
ATOM 1307 N N . ALA A 1 82 ? -7.47982 2.34455 -2.63389 1.000 30.17643 81 ALA A N 1
ATOM 1308 C CA . ALA A 1 82 ? -7.21008 1.36745 -1.58242 1.000 32.17257 81 ALA A CA 1
ATOM 1309 C C . ALA A 1 82 ? -8.38024 0.40841 -1.42325 1.000 33.00785 81 ALA A C 1
ATOM 1310 O O . ALA A 1 82 ? -8.18963 -0.80305 -1.26741 1.000 33.98805 81 ALA A O 1
ATOM 1317 N N . VAL A 1 83 ? -9.60282 0.93360 -1.47689 1.000 33.61409 82 VAL A N 1
ATOM 1318 C CA . VAL A 1 83 ? -10.78141 0.08728 -1.33035 1.000 33.30152 82 VAL A CA 1
ATOM 1319 C C . VAL A 1 83 ? -10.87488 -0.90527 -2.48159 1.000 32.52287 82 VAL A C 1
ATOM 1320 O O . VAL A 1 83 ? -11.14877 -2.09331 -2.27405 1.000 33.70979 82 VAL A O 1
ATOM 1333 N N . GLU A 1 84 ? -10.64278 -0.43867 -3.71370 1.000 31.27913 83 GLU A N 1
ATOM 1334 C CA . GLU A 1 84 ? -10.75975 -1.32142 -4.86922 1.000 31.24933 83 GLU A CA 1
ATOM 1335 C C . GLU A 1 84 ? -9.66069 -2.37465 -4.87095 1.000 30.35511 83 GLU A C 1
ATOM 1336 O O . GLU A 1 84 ? -9.89403 -3.52519 -5.26078 1.000 30.00012 83 GLU A O 1
ATOM 1348 N N . LEU A 1 85 ? -8.45284 -2.00053 -4.45048 1.000 29.37898 84 LEU A N 1
ATOM 1349 C CA . LEU A 1 85 ? -7.35670 -2.96306 -4.44685 1.000 28.79285 84 LEU A CA 1
ATOM 1350 C C . LEU A 1 85 ? -7.63957 -4.13094 -3.50627 1.000 30.27517 84 LEU A C 1
ATOM 1351 O O . LEU A 1 85 ? -7.26088 -5.26817 -3.80449 1.000 29.72594 84 LEU A O 1
ATOM 1367 N N . LYS A 1 86 ? -8.31502 -3.88023 -2.38178 1.000 32.75279 85 LYS A N 1
ATOM 1368 C CA . LYS A 1 86 ? -8.64392 -4.96384 -1.45593 1.000 34.95182 85 LYS A CA 1
ATOM 1369 C C . LYS A 1 86 ? -9.43320 -6.06826 -2.15304 1.000 33.42445 85 LYS A C 1
ATOM 1370 O O . LYS A 1 86 ? -9.12763 -7.25839 -2.00607 1.000 34.36005 85 LYS A O 1
ATOM 1389 N N . SER A 1 87 ? -10.46749 -5.69000 -2.90681 1.000 31.43273 86 SER A N 1
ATOM 1390 C CA . SER A 1 87 ? -11.30103 -6.68188 -3.57741 1.000 33.47549 86 SER A CA 1
ATOM 1391 C C . SER A 1 87 ? -10.52154 -7.43378 -4.64824 1.000 33.11185 86 SER A C 1
ATOM 1392 O O . SER A 1 87 ? -10.71574 -8.64169 -4.83464 1.000 35.61309 86 SER A O 1
ATOM 1400 N N . LEU A 1 88 ? -9.63883 -6.73802 -5.36598 1.000 30.39315 87 LEU A N 1
ATOM 1401 C CA . LEU A 1 88 ? -8.87921 -7.39306 -6.42368 1.000 31.41755 87 LEU A CA 1
ATOM 1402 C C . LEU A 1 88 ? -7.78099 -8.28526 -5.86108 1.000 32.83792 87 LEU A C 1
ATOM 1403 O O . LEU A 1 88 ? -7.44814 -9.31170 -6.46728 1.000 34.18196 87 LEU A O 1
ATOM 1419 N N . LEU A 1 89 ? -7.20411 -7.91038 -4.71682 1.000 32.28732 88 LEU A N 1
ATOM 1420 C CA . LEU A 1 89 ? -6.12559 -8.68656 -4.12548 1.000 34.75289 88 LEU A CA 1
ATOM 1421 C C . LEU A 1 89 ? -6.63357 -9.84509 -3.28797 1.000 35.02858 88 LEU A C 1
ATOM 1422 O O . LEU A 1 89 ? -5.89772 -10.81772 -3.08957 1.000 34.74352 88 LEU A O 1
ATOM 1438 N N . GLY A 1 90 ? -7.86405 -9.75946 -2.79017 1.000 35.53182 89 GLY A N 1
ATOM 1439 C CA . GLY A 1 90 ? -8.29325 -10.67060 -1.75424 1.000 37.64460 89 GLY A CA 1
ATOM 1440 C C . GLY A 1 90 ? -7.56137 -10.47360 -0.45069 1.000 39.29052 89 GLY A C 1
ATOM 1441 O O . GLY A 1 90 ? -7.45741 -11.41503 0.34018 1.000 39.80809 89 GLY A O 1
ATOM 1445 N N . LYS A 1 91 ? -7.03375 -9.27368 -0.21054 1.000 40.06928 90 LYS A N 1
ATOM 1446 C CA . LYS A 1 91 ? -6.27006 -8.99573 0.99703 1.000 39.80815 90 LYS A CA 1
ATOM 1447 C C . LYS A 1 91 ? -6.45517 -7.53821 1.39441 1.000 37.72970 90 LYS A C 1
ATOM 1448 O O . LYS A 1 91 ? -6.84030 -6.69271 0.58268 1.000 36.40878 90 LYS A O 1
ATOM 1467 N N . ASP A 1 92 ? -6.15603 -7.25701 2.66041 1.000 37.62553 91 ASP A N 1
ATOM 1468 C CA . ASP A 1 92 ? -6.39988 -5.94839 3.24644 1.000 38.05722 91 ASP A CA 1
ATOM 1469 C C . ASP A 1 92 ? -5.31224 -4.95114 2.86347 1.000 35.26529 91 ASP A C 1
ATOM 1470 O O . ASP A 1 92 ? -4.13691 -5.30127 2.73148 1.000 33.68237 91 ASP A O 1
ATOM 1479 N N . VAL A 1 93 ? -5.71628 -3.68729 2.71528 1.000 34.09810 92 VAL A N 1
ATOM 1480 C CA . VAL A 1 93 ? -4.82037 -2.59907 2.33382 1.000 31.93900 92 VAL A CA 1
ATOM 1481 C C . VAL A 1 93 ? -5.00619 -1.45276 3.32028 1.000 31.90332 92 VAL A C 1
ATOM 1482 O O . VAL A 1 93 ? -6.13355 -0.99124 3.53324 1.000 33.76073 92 VAL A O 1
ATOM 1495 N N . LEU A 1 94 ? -3.90431 -0.98577 3.90710 1.000 29.51893 93 LEU A N 1
ATOM 1496 C CA . LEU A 1 94 ? -3.92178 0.16878 4.79808 1.000 30.39319 93 LEU A CA 1
ATOM 1497 C C . LEU A 1 94 ? -3.59286 1.42527 4.00297 1.000 28.94826 93 LEU A C 1
ATOM 1498 O O . LEU A 1 94 ? -2.56460 1.48136 3.32159 1.000 28.36123 93 LEU A O 1
ATOM 1514 N N . PHE A 1 95 ? -4.44852 2.43733 4.11039 1.000 27.93670 94 PHE A N 1
ATOM 1515 C CA . PHE A 1 95 ? -4.25443 3.69079 3.39774 1.000 25.67350 94 PHE A CA 1
ATOM 1516 C C . PHE A 1 95 ? -3.69196 4.74936 4.33539 1.000 26.61744 94 PHE A C 1
ATOM 1517 O O . PHE A 1 95 ? -4.23901 4.97955 5.42037 1.000 29.21980 94 PHE A O 1
ATOM 1534 N N . LEU A 1 96 ? -2.61533 5.40127 3.90822 1.000 25.64799 95 LEU A N 1
ATOM 1535 C CA . LEU A 1 96 ? -2.00752 6.49893 4.64410 1.000 25.84359 95 LEU A CA 1
ATOM 1536 C C . LEU A 1 96 ? -2.33877 7.81846 3.96088 1.000 26.41437 95 LEU A C 1
ATOM 1537 O O . LEU A 1 96 ? -2.36518 7.90112 2.72976 1.000 27.20145 95 LEU A O 1
ATOM 1553 N N . LYS A 1 97 ? -2.58089 8.85554 4.76215 1.000 27.53390 96 LYS A N 1
ATOM 1554 C CA . LYS A 1 97 ? -3.00688 10.14240 4.22425 1.000 29.71828 96 LYS A CA 1
ATOM 1555 C C . LYS A 1 97 ? -1.84743 11.02398 3.76914 1.000 29.40595 96 LYS A C 1
ATOM 1556 O O . LYS A 1 97 ? -2.07516 12.18332 3.40415 1.000 31.47231 96 LYS A O 1
ATOM 1575 N N . ASP A 1 98 ? -0.62570 10.49962 3.75178 1.000 28.26263 97 ASP A N 1
ATOM 1576 C CA . ASP A 1 98 ? 0.52294 11.18513 3.17595 1.000 26.72995 97 ASP A CA 1
ATOM 1577 C C . ASP A 1 98 ? 1.39957 10.12292 2.52332 1.000 25.73725 97 ASP A C 1
ATOM 1578 O O . ASP A 1 98 ? 1.09467 8.92794 2.57386 1.000 25.03307 97 ASP A O 1
ATOM 1587 N N . CYS A 1 99 ? 2.49281 10.56343 1.90042 1.000 25.27638 98 CYS A N 1
ATOM 1588 C CA . CYS A 1 99 ? 3.44821 9.66145 1.27127 1.000 24.43670 98 CYS A CA 1
ATOM 1589 C C . CYS A 1 99 ? 4.86676 9.84521 1.78623 1.000 26.91421 98 CYS A C 1
ATOM 1590 O O . CYS A 1 99 ? 5.73964 9.04176 1.43996 1.000 27.73305 98 CYS A O 1
ATOM 1598 N N . VAL A 1 100 ? 5.12417 10.88629 2.57833 1.000 28.53372 99 VAL A N 1
ATOM 1599 C CA . VAL A 1 100 ? 6.42050 11.13054 3.19306 1.000 31.31917 99 VAL A CA 1
ATOM 1600 C C . VAL A 1 100 ? 6.17370 11.72674 4.57411 1.000 33.15852 99 VAL A C 1
ATOM 1601 O O . VAL A 1 100 ? 5.04388 12.05260 4.94367 1.000 33.50022 99 VAL A O 1
ATOM 1614 N N . GLY A 1 101 ? 7.24853 11.85786 5.34341 1.000 35.20691 100 GLY A N 1
ATOM 1615 C CA . GLY A 1 101 ? 7.16469 12.42261 6.66832 1.000 35.74619 100 GLY A CA 1
ATOM 1616 C C . GLY A 1 101 ? 7.29582 11.38514 7.76353 1.000 35.20904 100 GLY A C 1
ATOM 1617 O O . GLY A 1 101 ? 7.27886 10.17505 7.51565 1.000 35.30913 100 GLY A O 1
ATOM 1621 N N . PRO A 1 102 ? 7.41017 11.85016 9.01161 1.000 35.16131 101 PRO A N 1
ATOM 1622 C CA . PRO A 1 102 ? 7.70114 10.91565 10.11181 1.000 34.48861 101 PRO A CA 1
ATOM 1623 C C . PRO A 1 102 ? 6.60246 9.90216 10.36997 1.000 34.25487 101 PRO A C 1
ATOM 1624 O O . PRO A 1 102 ? 6.90391 8.75670 10.72422 1.000 34.07698 101 PRO A O 1
ATOM 1635 N N . GLU A 1 103 ? 5.33346 10.28719 10.21474 1.000 33.41552 102 GLU A N 1
ATOM 1636 C CA . GLU A 1 103 ? 4.25007 9.33386 10.44087 1.000 34.72019 102 GLU A CA 1
ATOM 1637 C C . GLU A 1 103 ? 4.24342 8.23097 9.38551 1.000 31.80369 102 GLU A C 1
ATOM 1638 O O . GLU A 1 103 ? 4.02999 7.05725 9.71037 1.000 31.25822 102 GLU A O 1
ATOM 1650 N N . VAL A 1 104 ? 4.45740 8.58642 8.11505 1.000 28.44099 103 VAL A N 1
ATOM 1651 C CA . VAL A 1 104 ? 4.54022 7.57323 7.06511 1.000 27.26654 103 VAL A CA 1
ATOM 1652 C C . VAL A 1 104 ? 5.73367 6.65985 7.30996 1.000 27.92458 103 VAL A C 1
ATOM 1653 O O . VAL A 1 104 ? 5.62703 5.43058 7.23267 1.000 27.55295 103 VAL A O 1
ATOM 1666 N N . GLU A 1 105 ? 6.88904 7.25104 7.61893 1.000 28.72315 104 GLU A N 1
ATOM 1667 C CA . GLU A 1 105 ? 8.08806 6.45061 7.85122 1.000 31.41352 104 GLU A CA 1
ATOM 1668 C C . GLU A 1 105 ? 7.88171 5.46527 8.99476 1.000 31.55811 104 GLU A C 1
ATOM 1669 O O . GLU A 1 105 ? 8.29779 4.30546 8.90475 1.000 31.32415 104 GLU A O 1
ATOM 1681 N N . LYS A 1 106 ? 7.22742 5.90404 10.07305 1.000 31.13477 105 LYS A N 1
ATOM 1682 C CA . LYS A 1 106 ? 6.97287 5.01177 11.19952 1.000 32.26528 105 LYS A CA 1
ATOM 1683 C C . LYS A 1 106 ? 6.03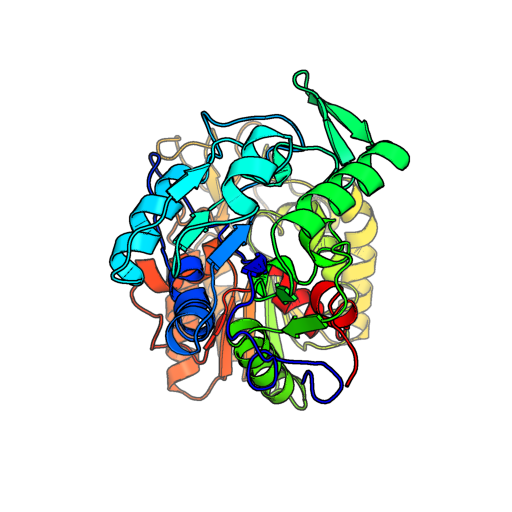913 3.87297 10.80182 1.000 31.48704 105 LYS A C 1
ATOM 1684 O O . LYS A 1 106 ? 6.25628 2.71790 11.19042 1.000 31.41425 105 LYS A O 1
ATOM 1703 N N . ALA A 1 107 ? 5.00228 4.17526 10.01635 1.000 29.51484 106 ALA A N 1
ATOM 1704 C CA . ALA A 1 107 ? 4.05205 3.15045 9.60585 1.000 28.28558 106 ALA A CA 1
ATOM 1705 C C . ALA A 1 107 ? 4.68312 2.11068 8.68698 1.000 27.35247 106 ALA A C 1
ATOM 1706 O O . ALA A 1 107 ? 4.19363 0.97855 8.62413 1.000 27.77931 106 ALA A O 1
ATOM 1713 N N . CYS A 1 108 ? 5.76017 2.45933 7.98870 1.000 25.60954 107 CYS A N 1
ATOM 1714 C CA . CYS A 1 108 ? 6.39536 1.55691 7.03684 1.000 24.37134 107 CYS A CA 1
ATOM 1715 C C . CYS A 1 108 ? 7.69765 0.95743 7.55434 1.000 23.72135 107 CYS A C 1
ATOM 1716 O O . CYS A 1 108 ? 8.26903 0.08863 6.89082 1.000 23.79974 107 CYS A O 1
ATOM 1724 N N . ALA A 1 109 ? 8.16011 1.36852 8.73922 1.000 24.60367 108 ALA A N 1
ATOM 1725 C CA . ALA A 1 109 ? 9.51193 1.02655 9.16803 1.000 24.84612 108 ALA A CA 1
ATOM 1726 C C . ALA A 1 109 ? 9.63778 -0.44488 9.53740 1.000 26.46630 108 ALA A C 1
ATOM 1727 O O . ALA A 1 109 ? 10.67585 -1.06517 9.28233 1.000 28.13100 108 ALA A O 1
ATOM 1734 N N . ASN A 1 110 ? 8.60300 -1.01734 10.15374 1.000 26.91930 109 ASN A N 1
ATOM 1735 C CA . ASN A 1 110 ? 8.66864 -2.37781 10.69050 1.000 28.82515 109 ASN A CA 1
ATOM 1736 C C . ASN A 1 110 ? 7.26259 -2.95692 10.72028 1.000 27.65484 109 ASN A C 1
ATOM 1737 O O . ASN A 1 110 ? 6.70329 -3.23026 11.78853 1.000 27.68365 109 ASN A O 1
ATOM 1748 N N . PRO A 1 111 ? 6.65787 -3.16381 9.55325 1.000 27.46658 110 PRO A N 1
ATOM 1749 C CA . PRO A 1 111 ? 5.25266 -3.57639 9.51298 1.000 27.75868 110 PRO A CA 1
ATOM 1750 C C . PRO A 1 111 ? 5.07261 -5.05063 9.84589 1.000 29.01116 110 PRO A C 1
ATOM 1751 O O . PRO A 1 111 ? 5.99214 -5.86340 9.74287 1.000 30.93307 110 PRO A O 1
ATOM 1762 N N . ALA A 1 112 ? 3.84435 -5.38942 10.22770 1.000 28.37235 111 ALA A N 1
ATOM 1763 C CA . ALA A 1 112 ? 3.49661 -6.78773 10.42983 1.000 28.97548 111 ALA A CA 1
ATOM 1764 C C . ALA A 1 112 ? 3.63629 -7.55692 9.12027 1.000 27.84329 111 ALA A C 1
ATOM 1765 O O . ALA A 1 112 ? 3.42017 -7.01971 8.03073 1.000 27.89158 111 ALA A O 1
ATOM 1772 N N . ALA A 1 113 ? 3.99031 -8.83223 9.23790 1.000 27.52700 112 ALA A N 1
ATOM 1773 C CA . ALA A 1 113 ? 4.27595 -9.64979 8.06768 1.000 26.59388 112 ALA A CA 1
ATOM 1774 C C . ALA A 1 113 ? 3.09538 -9.66330 7.10843 1.000 25.35687 112 ALA A C 1
ATOM 1775 O O . ALA A 1 113 ? 1.95823 -9.92894 7.50583 1.000 26.50416 112 ALA A O 1
ATOM 1782 N N . GLY A 1 114 ? 3.37445 -9.39473 5.83331 1.000 23.16976 113 GLY A N 1
ATOM 1783 C CA . GLY A 1 114 ? 2.36054 -9.42355 4.80249 1.000 23.00083 113 GLY A CA 1
ATOM 1784 C C . GLY A 1 114 ? 1.56479 -8.15061 4.63769 1.000 23.54588 113 GLY A C 1
ATOM 1785 O O . GLY A 1 114 ? 0.57572 -8.15561 3.89585 1.000 25.60728 113 GLY A O 1
ATOM 1789 N N . SER A 1 115 ? 1.96462 -7.06145 5.29110 1.000 23.76925 114 SER A N 1
ATOM 1790 C CA . SER A 1 115 ? 1.20494 -5.81973 5.22222 1.000 23.80452 114 SER A CA 1
ATOM 1791 C C . SER A 1 115 ? 1.26556 -5.21413 3.82555 1.000 22.37361 114 SER A C 1
ATOM 1792 O O . SER A 1 115 ? 2.33095 -5.13919 3.20981 1.000 22.21146 114 SER A O 1
ATOM 1800 N N . VAL A 1 116 ? 0.11502 -4.75432 3.34300 1.000 21.40470 115 VAL A N 1
ATOM 1801 C CA . VAL A 1 116 ? 0.01881 -3.97197 2.11341 1.000 21.13179 115 VAL A CA 1
ATOM 1802 C C . VAL A 1 116 ? -0.40898 -2.56083 2.49324 1.000 21.87848 115 VAL A C 1
ATOM 1803 O O . VAL A 1 116 ? -1.42127 -2.37567 3.18300 1.000 23.60477 115 VAL A O 1
ATOM 1816 N N . ILE A 1 117 ? 0.36515 -1.57118 2.05172 1.000 21.65976 116 ILE A N 1
ATOM 1817 C CA . ILE A 1 117 ? 0.18149 -0.17108 2.41719 1.000 21.99676 116 ILE A CA 1
ATOM 1818 C C . ILE A 1 117 ? 0.11559 0.65369 1.13676 1.000 20.78944 116 ILE A C 1
ATOM 1819 O O . ILE A 1 117 ? 0.98232 0.52236 0.26689 1.000 20.54216 116 ILE A O 1
ATOM 1835 N N . LEU A 1 118 ? -0.90048 1.50580 1.02264 1.000 20.26968 117 LEU A N 1
ATOM 1836 C CA . LEU A 1 118 ? -1.00356 2.44990 -0.08739 1.000 20.64761 117 LEU A CA 1
ATOM 1837 C C . LEU A 1 118 ? -0.83362 3.86751 0.44362 1.000 20.79795 117 LEU A C 1
ATOM 1838 O O . LEU A 1 118 ? -1.54983 4.27788 1.36538 1.000 21.76652 117 LEU A O 1
ATOM 1854 N N . LEU A 1 119 ? 0.11206 4.60443 -0.12674 1.000 18.80764 118 LEU A N 1
ATOM 1855 C CA . LEU A 1 119 ? 0.36369 5.98869 0.24472 1.000 21.03905 118 LEU A CA 1
ATOM 1856 C C . LEU A 1 119 ? -0.55568 6.94221 -0.51690 1.000 19.67521 118 LEU A C 1
ATOM 1857 O O . LEU A 1 119 ? -1.14234 6.59801 -1.54558 1.000 19.95626 118 LEU A O 1
ATOM 1873 N N . GLU A 1 120 ? -0.63894 8.17255 -0.01995 1.000 21.47143 119 GLU A N 1
ATOM 1874 C CA . GLU A 1 120 ? -1.43485 9.20379 -0.67106 1.000 21.04846 119 GLU A CA 1
ATOM 1875 C C . GLU A 1 120 ? -0.70531 9.73505 -1.90789 1.000 19.09652 119 GLU A C 1
ATOM 1876 O O . GLU A 1 120 ? 0.49896 9.53459 -2.09291 1.000 19.26287 119 GLU A O 1
ATOM 1888 N N . ASN A 1 121 ? -1.47702 10.39144 -2.77174 1.000 18.34080 120 ASN A N 1
ATOM 1889 C CA . ASN A 1 121 ? -1.03730 10.96004 -4.04384 1.000 17.62181 120 ASN A CA 1
ATOM 1890 C C . ASN A 1 121 ? 0.33327 11.61957 -3.94939 1.000 17.41510 120 ASN A C 1
ATOM 1891 O O . ASN A 1 121 ? 0.50761 12.62956 -3.25944 1.000 19.74596 120 ASN A O 1
ATOM 1902 N N . LEU A 1 122 ? 1.30143 11.07625 -4.69280 1.000 16.96535 121 LEU A N 1
ATOM 1903 C CA . LEU A 1 122 ? 2.64540 11.64654 -4.69637 1.000 15.99151 121 LEU A CA 1
ATOM 1904 C C . LEU A 1 122 ? 2.65533 13.09548 -5.17533 1.000 17.68711 121 LEU A C 1
ATOM 1905 O O . LEU A 1 122 ? 3.49906 13.88504 -4.73964 1.000 20.42261 121 LEU A O 1
ATOM 1921 N N . ARG A 1 123 ? 1.74180 13.46984 -6.06642 1.000 17.15565 122 ARG A N 1
ATOM 1922 C CA . ARG A 1 123 ? 1.78645 14.80875 -6.64950 1.000 17.24599 122 ARG A CA 1
ATOM 1923 C C . ARG A 1 123 ? 1.17329 15.87941 -5.75327 1.000 19.48860 122 ARG A C 1
ATOM 1924 O O . ARG A 1 123 ? 1.11197 17.04700 -6.16105 1.000 20.90326 122 ARG A O 1
ATOM 1945 N N . PHE A 1 124 ? 0.75127 15.52798 -4.53534 1.000 20.68689 123 PHE A N 1
ATOM 1946 C CA . PHE A 1 124 ? 0.45721 16.55654 -3.54425 1.000 22.44191 123 PHE A CA 1
ATOM 1947 C C . PHE A 1 124 ? 1.72130 17.27072 -3.07584 1.000 22.96075 123 PHE A C 1
ATOM 1948 O O . PHE A 1 124 ? 1.62025 18.27497 -2.35981 1.000 24.99764 123 PHE A O 1
ATOM 1965 N N . HIS A 1 125 ? 2.89887 16.77742 -3.45862 1.000 25.07056 124 HIS A N 1
ATOM 1966 C CA . HIS A 1 125 ? 4.17718 17.40469 -3.14463 1.000 24.84348 124 HIS A CA 1
ATOM 1967 C C . HIS A 1 125 ? 4.84639 17.82574 -4.44499 1.000 24.95079 124 HIS A C 1
ATOM 1968 O O . HIS A 1 125 ? 4.98699 17.01221 -5.36343 1.000 25.39433 124 HIS A O 1
ATOM 1982 N N . VAL A 1 126 ? 5.26615 19.09072 -4.51808 1.000 25.73313 125 VAL A N 1
ATOM 1983 C CA . VAL A 1 126 ? 5.92295 19.60097 -5.71532 1.000 25.22794 125 VAL A CA 1
ATOM 1984 C C . VAL A 1 126 ? 7.20393 18.83727 -6.02969 1.000 25.72123 125 VAL A C 1
ATOM 1985 O O . VAL A 1 126 ? 7.65850 18.83537 -7.17993 1.000 25.49729 125 VAL A O 1
ATOM 1998 N N . GLU A 1 127 ? 7.79205 18.17076 -5.03184 1.000 24.74263 126 GLU A N 1
ATOM 1999 C CA . GLU A 1 127 ? 9.06237 17.48390 -5.22439 1.000 23.89940 126 GLU A CA 1
ATOM 2000 C C . GLU A 1 127 ? 8.94634 16.24100 -6.10467 1.000 22.27768 126 GLU A C 1
ATOM 2001 O O . GLU A 1 127 ? 9.96857 15.76947 -6.61354 1.000 23.68969 126 GLU A O 1
ATOM 2013 N N . GLU A 1 128 ? 7.74176 15.69235 -6.28960 1.000 21.11497 127 GLU A N 1
ATOM 2014 C CA . GLU A 1 128 ? 7.58671 14.52284 -7.15529 1.000 19.16193 127 GLU A CA 1
ATOM 2015 C C . GLU A 1 128 ? 7.87641 14.88398 -8.60921 1.000 19.14639 127 GLU A C 1
ATOM 2016 O O . GLU A 1 128 ? 8.76927 14.30558 -9.23743 1.000 18.77808 127 GLU A O 1
ATOM 2028 N N . GLU A 1 129 ? 7.14182 15.85253 -9.15972 1.000 19.29237 128 GLU A N 1
ATOM 2029 C CA A GLU A 1 129 ? 7.38913 16.28776 -10.52797 0.459 20.42347 128 GLU A CA 1
ATOM 2030 C CA B GLU A 1 129 ? 7.38900 16.28629 -10.52890 0.541 20.29338 128 GLU A CA 1
ATOM 2031 C C . GLU A 1 129 ? 8.56563 17.24617 -10.63469 1.000 22.02101 128 GLU A C 1
ATOM 2032 O O . GLU A 1 129 ? 9.10576 17.42279 -11.73200 1.000 24.57632 128 GLU A O 1
ATOM 2055 N N . GLY A 1 130 ? 8.96622 17.86863 -9.53027 1.000 24.05270 129 GLY A N 1
ATOM 2056 C CA . GLY A 1 130 ? 10.00328 18.87253 -9.54965 1.000 27.44707 129 GLY A CA 1
ATOM 2057 C C . GLY A 1 130 ? 9.51866 20.26668 -9.87940 1.000 31.09165 129 GLY A C 1
ATOM 2058 O O . GLY A 1 130 ? 10.34304 21.18465 -9.97759 1.000 32.92708 129 GLY A O 1
ATOM 2062 N N . LYS A 1 131 ? 8.21253 20.45488 -10.04631 1.000 31.73749 130 LYS A N 1
ATOM 2063 C CA . LYS A 1 131 ? 7.62858 21.74777 -10.38351 1.000 32.50929 130 LYS A CA 1
ATOM 2064 C C . LYS A 1 131 ? 6.11807 21.60401 -10.26828 1.000 31.29900 130 LYS A C 1
ATOM 2065 O O . LYS A 1 131 ? 5.58640 20.49133 -10.21583 1.000 30.26496 130 LYS A O 1
ATOM 2084 N N . GLY A 1 132 ? 5.42933 22.74404 -10.23428 1.000 32.22956 131 GLY A N 1
ATOM 2085 C CA . GLY A 1 132 ? 3.98322 22.73031 -10.13767 1.000 33.40320 131 GLY A CA 1
ATOM 2086 C C . GLY A 1 132 ? 3.37771 24.11048 -10.01433 1.000 35.07456 131 GLY A C 1
ATOM 2087 O O . GLY A 1 132 ? 3.88700 25.07517 -10.59094 1.000 35.54191 131 GLY A O 1
ATOM 2091 N N . LYS A 1 133 ? 2.28117 24.20980 -9.26632 1.000 35.59890 132 LYS A N 1
ATOM 2092 C CA . LYS A 1 133 ? 1.62828 25.47760 -8.98275 1.000 39.10347 132 LYS A CA 1
ATOM 2093 C C . LYS A 1 133 ? 1.31337 25.54861 -7.49747 1.000 42.76401 132 LYS A C 1
ATOM 2094 O O . LYS A 1 133 ? 1.10429 24.52319 -6.84412 1.000 44.27845 132 LYS A O 1
ATOM 2113 N N . ASP A 1 134 ? 1.28645 26.76768 -6.96522 1.000 44.57265 133 ASP A N 1
ATOM 2114 C CA . ASP A 1 134 ? 0.85354 26.96948 -5.59115 1.000 46.38262 133 ASP A CA 1
ATOM 2115 C C . ASP A 1 134 ? -0.67530 26.97722 -5.53539 1.000 46.85604 133 ASP A C 1
ATOM 2116 O O . ASP A 1 134 ? -1.36356 26.82056 -6.54966 1.000 45.96303 133 ASP A O 1
ATOM 2125 N N . ALA A 1 135 ? -1.22075 27.15979 -4.33199 1.000 47.59905 134 ALA A N 1
ATOM 2126 C CA . ALA A 1 135 ? -2.66840 27.13780 -4.16064 1.000 48.33483 134 ALA A CA 1
ATOM 2127 C C . ALA A 1 135 ? -3.36282 28.33139 -4.80619 1.000 49.16574 134 ALA A C 1
ATOM 2128 O O . ALA A 1 135 ? -4.58875 28.29992 -4.96068 1.000 49.97443 134 ALA A O 1
ATOM 2135 N N . SER A 1 136 ? -2.62234 29.37269 -5.18360 1.000 48.98982 135 SER A N 1
ATOM 2136 C CA . SER A 1 136 ? -3.18251 30.51899 -5.88656 1.000 48.69499 135 SER A CA 1
ATOM 2137 C C . SER A 1 136 ? -3.03100 30.41925 -7.40025 1.000 49.01406 135 SER A C 1
ATOM 2138 O O . SER A 1 136 ? -3.41081 31.35501 -8.11127 1.000 50.52301 135 SER A O 1
ATOM 2146 N N . GLY A 1 137 ? -2.48917 29.31509 -7.90862 1.000 47.20136 136 GLY A N 1
ATOM 2147 C CA . GLY A 1 137 ? -2.36149 29.10966 -9.33478 1.000 47.22959 136 GLY A CA 1
ATOM 2148 C C . GLY A 1 137 ? -1.06401 29.58817 -9.94718 1.000 47.61120 136 GLY A C 1
ATOM 2149 O O . GLY A 1 137 ? -0.88035 29.43619 -11.16286 1.000 48.08547 136 GLY A O 1
ATOM 2153 N N . ASN A 1 138 ? -0.15839 30.15533 -9.15587 1.000 47.50823 137 ASN A N 1
ATOM 2154 C CA . ASN A 1 138 ? 1.11649 30.62313 -9.68033 1.000 48.35442 137 ASN A CA 1
ATOM 2155 C C . ASN A 1 138 ? 2.08835 29.45876 -9.82018 1.000 47.84278 137 ASN A C 1
ATOM 2156 O O . ASN A 1 138 ? 2.17455 28.59236 -8.94510 1.000 47.33153 137 ASN A O 1
ATOM 2167 N N . LYS A 1 139 ? 2.82216 29.44243 -10.93023 1.000 47.63327 138 LYS A N 1
ATOM 2168 C CA . LYS A 1 139 ? 3.78129 28.37467 -11.17213 1.000 49.21482 138 LYS A CA 1
ATOM 2169 C C . LYS A 1 139 ? 4.92811 28.45490 -10.17343 1.000 48.88209 138 LYS A C 1
ATOM 2170 O O . LYS A 1 139 ? 5.34729 29.54311 -9.76740 1.000 49.00198 138 LYS A O 1
ATOM 2189 N N . VAL A 1 140 ? 5.43211 27.28505 -9.77669 1.000 47.91929 139 VAL A N 1
ATOM 2190 C CA . VAL A 1 140 ? 6.49940 27.18405 -8.78827 1.000 47.22675 139 VAL A CA 1
ATOM 2191 C C . VAL A 1 140 ? 7.39614 26.01102 -9.15566 1.000 44.81222 139 VAL A C 1
ATOM 2192 O O . VAL A 1 140 ? 6.94823 25.01946 -9.73879 1.000 44.32933 139 VAL A O 1
ATOM 2205 N N . LYS A 1 141 ? 8.67368 26.12984 -8.80443 1.000 44.36124 140 LYS A N 1
ATOM 2206 C CA . LYS A 1 141 ? 9.66271 25.08740 -9.03920 1.000 45.21166 140 LYS A CA 1
ATOM 2207 C C . LYS A 1 141 ? 10.16624 24.56379 -7.70106 1.000 44.54054 140 LYS A C 1
ATOM 2208 O O . LYS A 1 141 ? 10.29157 25.32138 -6.73422 1.000 45.98700 140 LYS A O 1
ATOM 2227 N N . ALA A 1 142 ? 10.44655 23.26496 -7.64350 1.000 42.18967 141 ALA A N 1
ATOM 2228 C CA . ALA A 1 142 ? 10.90476 22.65740 -6.40394 1.000 41.11051 141 ALA A CA 1
ATOM 2229 C C . ALA A 1 142 ? 12.37626 22.97458 -6.16101 1.000 40.48088 141 ALA A C 1
ATOM 2230 O O . ALA A 1 142 ? 13.16179 23.14641 -7.09654 1.000 41.20416 141 ALA A O 1
ATOM 2237 N N . GLU A 1 143 ? 12.74540 23.04775 -4.88389 1.000 40.57206 142 GLU A N 1
ATOM 2238 C CA . GLU A 1 143 ? 14.12297 23.37498 -4.52709 1.000 40.22366 142 GLU A CA 1
ATOM 2239 C C . GLU A 1 143 ? 14.95900 22.09694 -4.45327 1.000 38.16415 142 GLU A C 1
ATOM 2240 O O . GLU A 1 143 ? 14.49211 21.08052 -3.92771 1.000 37.18166 142 GLU A O 1
ATOM 2252 N N . PRO A 1 144 ? 16.19025 22.10965 -4.98032 1.000 37.74124 143 PRO A N 1
ATOM 2253 C CA . PRO A 1 144 ? 16.95122 20.84810 -5.07847 1.000 38.14618 143 PRO A CA 1
ATOM 2254 C C . PRO A 1 144 ? 17.08336 20.07933 -3.77370 1.000 37.91009 143 PRO A C 1
ATOM 2255 O O . PRO A 1 144 ? 16.91678 18.85272 -3.76361 1.000 38.69840 143 PRO A O 1
ATOM 2266 N N . ALA A 1 145 ? 17.40148 20.76141 -2.66983 1.000 37.30512 144 ALA A N 1
ATOM 2267 C CA . ALA A 1 145 ? 17.56951 20.05243 -1.40499 1.000 36.57155 144 ALA A CA 1
ATOM 2268 C C . ALA A 1 145 ? 16.26823 19.40185 -0.95575 1.000 35.49098 144 ALA A C 1
ATOM 2269 O O . ALA A 1 145 ? 16.28939 18.32561 -0.34744 1.000 35.54319 144 ALA A O 1
ATOM 2276 N N . LYS A 1 146 ? 15.12690 20.03028 -1.24536 1.000 34.58708 145 LYS A N 1
ATOM 2277 C CA . LYS A 1 146 ? 13.85588 19.42534 -0.86930 1.000 34.02206 145 LYS A CA 1
ATOM 2278 C C . LYS A 1 146 ? 13.53643 18.22056 -1.74778 1.000 30.98787 145 LYS A C 1
ATOM 2279 O O . LYS A 1 146 ? 12.94074 17.24845 -1.26990 1.000 31.47663 145 LYS A O 1
ATOM 2298 N N . ILE A 1 147 ? 13.93971 18.25708 -3.01966 1.000 29.93034 146 ILE A N 1
ATOM 2299 C CA . ILE A 1 147 ? 13.76268 17.09339 -3.88800 1.000 28.80690 146 ILE A CA 1
ATOM 2300 C C . ILE A 1 147 ? 14.55144 15.90373 -3.35335 1.000 28.30607 146 ILE A C 1
ATOM 2301 O O . ILE A 1 147 ? 14.04412 14.77634 -3.30204 1.000 28.54875 146 ILE A O 1
ATOM 2317 N N . GLU A 1 148 ? 15.80227 16.13038 -2.94483 1.000 29.39110 147 GLU A N 1
ATOM 2318 C CA . GLU A 1 148 ? 16.60963 15.03010 -2.42348 1.000 29.55559 147 GLU A CA 1
ATOM 2319 C C . GLU A 1 148 ? 16.03328 14.48858 -1.11889 1.000 29.35866 147 GLU A C 1
ATOM 2320 O O . GLU A 1 148 ? 16.04313 13.27353 -0.88704 1.000 28.61077 147 GLU A O 1
ATOM 2332 N N . ALA A 1 149 ? 15.52010 15.36817 -0.25562 1.000 29.43472 148 ALA A N 1
ATOM 2333 C CA . ALA A 1 149 ? 14.90566 14.89427 0.98153 1.000 30.28267 148 ALA A CA 1
ATOM 2334 C C . ALA A 1 149 ? 13.63171 14.10959 0.69431 1.000 28.06988 148 ALA A C 1
ATOM 2335 O O . ALA A 1 149 ? 13.32998 13.12660 1.38156 1.000 29.69399 148 ALA A O 1
ATOM 2342 N N . PHE A 1 150 ? 12.87120 14.53118 -0.31710 1.000 26.39622 149 PHE A N 1
ATOM 2343 C CA . PHE A 1 150 ? 11.68736 13.78405 -0.72523 1.000 24.02558 149 PHE A CA 1
ATOM 2344 C C . PHE A 1 150 ? 12.07548 12.39104 -1.19915 1.000 23.75569 149 PHE A C 1
ATOM 2345 O O . PHE A 1 150 ? 11.47774 11.39092 -0.78654 1.000 24.27936 149 PHE A O 1
ATOM 2362 N N . ARG A 1 151 ? 13.10038 12.30841 -2.04978 1.000 22.90706 150 ARG A N 1
ATOM 2363 C CA . ARG A 1 151 ? 13.55155 11.01429 -2.54880 1.000 22.96090 150 ARG A CA 1
ATOM 2364 C C . ARG A 1 151 ? 14.13459 10.15984 -1.43053 1.000 24.02901 150 ARG A C 1
ATOM 2365 O O . ARG A 1 151 ? 13.96852 8.93409 -1.43317 1.000 23.18043 150 ARG A O 1
ATOM 2386 N N . ALA A 1 152 ? 14.81656 10.78681 -0.46550 1.000 24.72507 151 ALA A N 1
ATOM 2387 C CA . ALA A 1 152 ? 15.37345 10.03457 0.65445 1.000 24.41508 151 ALA A CA 1
ATOM 2388 C C . ALA A 1 152 ? 14.26820 9.46173 1.53348 1.000 25.45355 151 ALA A C 1
ATOM 2389 O O . ALA A 1 152 ? 14.38519 8.33736 2.03564 1.000 26.68992 151 ALA A O 1
ATOM 2396 N N . SER A 1 153 ? 13.18059 10.21283 1.71446 1.000 24.00970 152 SER A N 1
ATOM 2397 C CA . SER A 1 153 ? 12.05999 9.72050 2.50772 1.000 24.57465 152 SER A CA 1
ATOM 2398 C C . SER A 1 153 ? 11.40509 8.50981 1.84656 1.000 23.32856 152 SER A C 1
ATOM 2399 O O . SER A 1 153 ? 11.15869 7.48875 2.50152 1.000 23.78933 152 SER A O 1
ATOM 2407 N N . LEU A 1 154 ? 11.10961 8.60634 0.54457 1.000 21.42095 153 LEU A N 1
ATOM 2408 C CA . LEU A 1 154 ? 10.52947 7.47093 -0.16868 1.000 19.51290 153 LEU A CA 1
ATOM 2409 C C . LEU A 1 154 ? 11.41811 6.23877 -0.05085 1.000 21.35329 153 LEU A C 1
ATOM 2410 O O . LEU A 1 154 ? 10.92281 5.11436 0.09449 1.000 20.91605 153 LEU A O 1
ATOM 2426 N N . SER A 1 155 ? 12.73615 6.43282 -0.11535 1.000 22.96865 154 SER A N 1
ATOM 2427 C CA . SER A 1 155 ? 13.66478 5.31098 -0.09794 1.000 23.39252 154 SER A CA 1
ATOM 2428 C C . SER A 1 155 ? 13.66220 4.56967 1.23161 1.000 24.80009 154 SER A C 1
ATOM 2429 O O . SER A 1 155 ? 14.02019 3.38875 1.26804 1.000 27.03791 154 SER A O 1
ATOM 2437 N N . LYS A 1 156 ? 13.26771 5.22686 2.31709 1.000 23.94923 155 LYS A N 1
ATOM 2438 C CA . LYS A 1 156 ? 13.21670 4.56780 3.61437 1.000 25.09576 155 LYS A CA 1
ATOM 2439 C C . LYS A 1 156 ? 12.03499 3.61839 3.75302 1.000 23.70977 155 LYS A C 1
ATOM 2440 O O . LYS A 1 156 ? 12.04071 2.78288 4.66256 1.000 23.48194 155 LYS A O 1
ATOM 2459 N N . LEU A 1 157 ? 11.04131 3.69886 2.86581 1.000 22.00676 156 LEU A N 1
ATOM 2460 C CA . LEU A 1 157 ? 9.81396 2.92945 3.03626 1.000 21.06279 156 LEU A CA 1
ATOM 2461 C C . LEU A 1 157 ? 9.94507 1.47224 2.60770 1.000 21.24845 156 LEU A C 1
ATOM 2462 O O . LEU A 1 157 ? 9.03088 0.68368 2.87905 1.000 22.00169 156 LEU A O 1
ATOM 2478 N N . GLY A 1 158 ? 11.05472 1.09174 1.97328 1.000 19.40918 157 GLY A N 1
ATOM 2479 C CA . GLY A 1 158 ? 11.30343 -0.29837 1.64760 1.000 18.37075 157 GLY A CA 1
ATOM 2480 C C . GLY A 1 158 ? 12.78670 -0.60132 1.68338 1.000 19.46462 157 GLY A C 1
ATOM 2481 O O . GLY A 1 158 ? 13.62469 0.29887 1.77603 1.000 20.76340 157 GLY A O 1
ATOM 2485 N N . ASP A 1 159 ? 13.10189 -1.89453 1.61816 1.000 18.97600 158 ASP A N 1
ATOM 2486 C CA . ASP A 1 159 ? 14.47755 -2.35969 1.51681 1.000 19.15224 158 ASP A CA 1
ATOM 2487 C C . ASP A 1 159 ? 14.89954 -2.60977 0.07990 1.000 18.48885 158 ASP A C 1
ATOM 2488 O O . ASP A 1 159 ? 16.09139 -2.54436 -0.22980 1.000 19.29379 158 ASP A O 1
ATOM 2497 N N . VAL A 1 160 ? 13.93311 -2.91095 -0.78959 1.000 16.90271 159 VAL A N 1
ATOM 2498 C CA . VAL A 1 160 ? 14.15012 -3.09813 -2.22051 1.000 15.89310 159 VAL A CA 1
ATOM 2499 C C . VAL A 1 160 ? 13.02360 -2.35855 -2.93070 1.000 15.49405 159 VAL A C 1
ATOM 2500 O O . VAL A 1 160 ? 11.96396 -2.11215 -2.35762 1.000 15.89620 159 VAL A O 1
ATOM 2513 N N . TYR A 1 161 ? 13.26505 -1.99935 -4.19039 1.000 14.17764 160 TYR A N 1
ATOM 2514 C CA . TYR A 1 161 ? 12.33951 -1.19502 -4.98749 1.000 13.56856 160 TYR A CA 1
ATOM 2515 C C . TYR A 1 161 ? 11.89943 -1.96301 -6.22112 1.000 12.31442 160 TYR A C 1
ATOM 2516 O O . TYR A 1 161 ? 12.70737 -2.63231 -6.87201 1.000 12.92239 160 TYR A O 1
ATOM 2534 N N . VAL A 1 162 ? 10.60852 -1.86691 -6.53158 1.000 12.23001 161 VAL A N 1
ATOM 2535 C CA . VAL A 1 162 ? 10.04550 -2.39712 -7.77085 1.000 10.90089 161 VAL A CA 1
ATOM 2536 C C . VAL A 1 162 ? 9.32114 -1.26125 -8.48619 1.000 10.36873 161 VAL A C 1
ATOM 2537 O O . VAL A 1 162 ? 8.57029 -0.50799 -7.85856 1.000 12.50524 161 VAL A O 1
ATOM 2550 N N . ASN A 1 163 ? 9.53436 -1.13990 -9.79664 1.000 9.80532 162 ASN A N 1
ATOM 2551 C CA . ASN A 1 163 ? 8.75097 -0.21994 -10.61902 1.000 9.31472 162 ASN A CA 1
ATOM 2552 C C . ASN A 1 163 ? 7.85797 -1.03846 -11.54713 1.000 9.44122 162 ASN A C 1
ATOM 2553 O O . ASN A 1 163 ? 8.35309 -1.69720 -12.46714 1.000 10.69134 162 ASN A O 1
ATOM 2564 N N . ASP A 1 164 ? 6.54988 -1.00310 -11.29649 1.000 9.59897 163 ASP A N 1
ATOM 2565 C CA . ASP A 1 164 ? 5.56636 -1.62629 -12.17460 1.000 9.85062 163 ASP A CA 1
ATOM 2566 C C . ASP A 1 164 ? 4.69751 -0.59050 -12.86965 1.000 9.70235 163 ASP A C 1
ATOM 2567 O O . ASP A 1 164 ? 3.66036 -0.93889 -13.44592 1.000 10.41583 163 ASP A O 1
ATOM 2576 N N . ALA A 1 165 ? 5.10994 0.67396 -12.84235 1.000 9.32124 164 ALA A N 1
ATOM 2577 C CA . ALA A 1 165 ? 4.28102 1.77650 -13.32915 1.000 9.64009 164 ALA A CA 1
ATOM 2578 C C . ALA A 1 165 ? 4.55072 2.05634 -14.80796 1.000 9.48752 164 ALA A C 1
ATOM 2579 O O . ALA A 1 165 ? 5.04201 3.11919 -15.18951 1.000 9.71293 164 ALA A O 1
ATOM 2586 N N . PHE A 1 166 ? 4.16612 1.09204 -15.65546 1.000 9.99363 165 PHE A N 1
ATOM 2587 C CA . PHE A 1 166 ? 4.37484 1.26749 -17.08916 1.000 9.60702 165 PHE A CA 1
ATOM 2588 C C . PHE A 1 166 ? 3.72301 2.55061 -17.59524 1.000 8.67907 165 PHE A C 1
ATOM 2589 O O . PHE A 1 166 ? 4.32159 3.29404 -18.38303 1.000 10.01802 165 PHE A O 1
ATOM 2606 N N . GLY A 1 167 ? 2.49743 2.83057 -17.15233 1.000 9.02459 166 GLY A N 1
ATOM 2607 C CA . GLY A 1 167 ? 1.79150 4.00617 -17.62459 1.000 10.26363 166 GLY A CA 1
ATOM 2608 C C . GLY A 1 167 ? 2.46710 5.32361 -17.31137 1.000 9.55220 166 GLY A C 1
ATOM 2609 O O . GLY A 1 167 ? 2.16949 6.32689 -17.96688 1.000 10.46786 166 GLY A O 1
ATOM 2613 N N . THR A 1 168 ? 3.37104 5.35061 -16.32958 1.000 9.40504 167 THR A N 1
ATOM 2614 C CA . THR A 1 168 ? 4.10661 6.55364 -15.95612 1.000 9.73093 167 THR A CA 1
ATOM 2615 C C . THR A 1 168 ? 5.58046 6.48127 -16.35030 1.000 9.81083 167 THR A C 1
ATOM 2616 O O . THR A 1 168 ? 6.33775 7.39801 -16.02875 1.000 10.98845 167 THR A O 1
ATOM 2627 N N . ALA A 1 169 ? 6.00435 5.42624 -17.06066 1.000 10.12226 168 ALA A N 1
ATOM 2628 C CA . ALA A 1 169 ? 7.42865 5.18362 -17.28188 1.000 9.87773 168 ALA A CA 1
ATOM 2629 C C . ALA A 1 169 ? 8.10581 6.26366 -18.12248 1.000 9.32619 168 ALA A C 1
ATOM 2630 O O . ALA A 1 169 ? 9.34183 6.36942 -18.09837 1.000 10.83980 168 ALA A O 1
ATOM 2637 N N . HIS A 1 170 ? 7.33827 7.07039 -18.85332 1.000 10.34281 169 HIS A N 1
ATOM 2638 C CA . HIS A 1 170 ? 7.89968 8.18625 -19.60725 1.000 10.34648 169 HIS A CA 1
ATOM 2639 C C . HIS A 1 170 ? 8.24140 9.39986 -18.74568 1.000 12.38305 169 HIS A C 1
ATOM 2640 O O . HIS A 1 170 ? 8.85625 10.34061 -19.25810 1.000 14.04353 169 HIS A O 1
ATOM 2654 N N . ARG A 1 171 ? 7.89300 9.39137 -17.46108 1.000 11.49680 170 ARG A N 1
ATOM 2655 C CA . ARG A 1 171 ? 8.10021 10.53692 -16.58032 1.000 12.76008 170 ARG A CA 1
ATOM 2656 C C . ARG A 1 171 ? 9.31613 10.32537 -15.68481 1.000 13.52584 170 ARG A C 1
ATOM 2657 O O . ARG A 1 171 ? 9.34776 9.38698 -14.87949 1.000 14.58974 170 ARG A O 1
ATOM 2678 N N . ALA A 1 172 ? 10.28189 11.23461 -15.78265 1.000 15.74003 171 ALA A N 1
ATOM 2679 C CA . ALA A 1 172 ? 11.47660 11.20095 -14.93700 1.000 16.23793 171 ALA A CA 1
ATOM 2680 C C . ALA A 1 172 ? 11.21695 11.91551 -13.60750 1.000 17.77665 171 ALA A C 1
ATOM 2681 O O . ALA A 1 172 ? 11.88984 12.87564 -13.23566 1.000 21.56319 171 ALA A O 1
ATOM 2688 N N . HIS A 1 173 ? 10.22391 11.40926 -12.87983 1.000 16.19340 172 HIS A N 1
ATOM 2689 C CA . HIS A 1 173 ? 9.78650 11.98742 -11.61654 1.000 15.78954 172 HIS A CA 1
ATOM 2690 C C . HIS A 1 173 ? 10.44982 11.25845 -10.44681 1.000 14.61278 172 HIS A C 1
ATOM 2691 O O . HIS A 1 173 ? 11.00648 10.16823 -10.59614 1.000 15.66230 172 HIS A O 1
ATOM 2705 N N . SER A 1 174 ? 10.37769 11.88024 -9.26361 1.000 16.31986 173 SER A N 1
ATOM 2706 C CA . SER A 1 174 ? 11.15934 11.41510 -8.11674 1.000 17.93158 173 SER A CA 1
ATOM 2707 C C . SER A 1 174 ? 10.88439 9.9476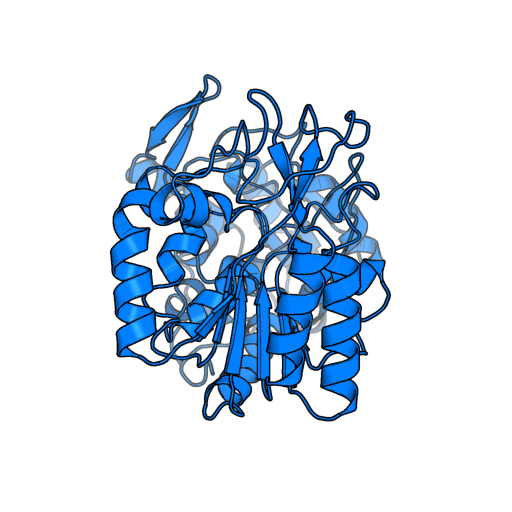8 -7.79352 1.000 17.51372 173 SER A C 1
ATOM 2708 O O . SER A 1 174 ? 11.81433 9.16592 -7.56824 1.000 18.26923 173 SER A O 1
ATOM 2716 N N . SER A 1 175 ? 9.60890 9.55949 -7.73840 1.000 16.01485 174 SER A N 1
ATOM 2717 C CA . SER A 1 175 ? 9.25995 8.18575 -7.38836 1.000 13.79220 174 SER A CA 1
ATOM 2718 C C . SER A 1 175 ? 9.64680 7.18688 -8.47124 1.000 13.75257 174 SER A C 1
ATOM 2719 O O . SER A 1 175 ? 9.67596 5.98075 -8.19956 1.000 14.07000 174 SER A O 1
ATOM 2727 N N . MET A 1 176 ? 9.93715 7.66417 -9.68087 1.000 14.87118 175 MET A N 1
ATOM 2728 C CA . MET A 1 176 ? 10.20897 6.81843 -10.83460 1.000 15.18709 175 MET A CA 1
ATOM 2729 C C . MET A 1 176 ? 11.68959 6.65112 -11.14141 1.000 16.65425 175 MET A C 1
ATOM 2730 O O . MET A 1 176 ? 12.06870 5.63353 -11.73003 1.000 16.31628 175 MET A O 1
ATOM 2744 N N . VAL A 1 177 ? 12.52892 7.62997 -10.78677 1.000 15.37302 176 VAL A N 1
ATOM 2745 C CA . VAL A 1 177 ? 13.94991 7.57374 -11.10997 1.000 16.01784 176 VAL A CA 1
ATOM 2746 C C . VAL A 1 177 ? 14.84125 7.91740 -9.92262 1.000 17.97037 176 VAL A C 1
ATOM 2747 O O . VAL A 1 177 ? 16.06476 7.80882 -10.02849 1.000 20.69216 176 VAL A O 1
ATOM 2760 N N . GLY A 1 178 ? 14.25302 8.32674 -8.79819 1.000 17.94697 177 GLY A N 1
ATOM 2761 C CA . GLY A 1 178 ? 15.03110 8.90178 -7.71276 1.000 19.64040 177 GLY A CA 1
ATOM 2762 C C . GLY A 1 178 ? 15.11005 8.08343 -6.44098 1.000 18.27637 177 GLY A C 1
ATOM 2763 O O . GLY A 1 178 ? 15.69830 8.54164 -5.45681 1.000 20.30976 177 GLY A O 1
ATOM 2767 N N . VAL A 1 179 ? 14.54576 6.87869 -6.42767 1.000 17.58243 178 VAL A N 1
ATOM 2768 C CA . VAL A 1 179 ? 14.62312 6.02787 -5.24083 1.000 18.38211 178 VAL A CA 1
ATOM 2769 C C . VAL A 1 179 ? 16.01651 5.41986 -5.16105 1.000 19.70138 178 VAL A C 1
ATOM 2770 O O . VAL A 1 179 ? 16.51310 4.83758 -6.13292 1.000 21.62407 178 VAL A O 1
ATOM 2783 N N . ASN A 1 180 ? 16.65084 5.54771 -4.00029 1.000 19.19511 179 ASN A N 1
ATOM 2784 C CA . ASN A 1 180 ? 18.03155 5.12206 -3.80420 1.000 21.79640 179 ASN A CA 1
ATOM 2785 C C . ASN A 1 180 ? 18.01858 3.89945 -2.89243 1.000 22.94756 179 ASN A C 1
ATOM 2786 O O . ASN A 1 180 ? 18.08033 4.01427 -1.66587 1.000 24.91384 179 ASN A O 1
ATOM 2797 N N . LEU A 1 181 ? 17.91566 2.72723 -3.50601 1.000 20.51650 180 LEU A N 1
ATOM 2798 C CA . LEU A 1 181 ? 18.07132 1.44824 -2.83213 1.000 20.96203 180 LEU A CA 1
ATOM 2799 C C . LEU A 1 181 ? 18.94702 0.56458 -3.70695 1.000 20.65341 180 LEU A C 1
ATOM 2800 O O . LEU A 1 181 ? 19.00150 0.75755 -4.92805 1.000 20.61605 180 LEU A O 1
ATOM 2816 N N . PRO A 1 182 ? 19.65081 -0.40617 -3.11220 1.000 22.29194 181 PRO A N 1
ATOM 2817 C CA . PRO A 1 182 ? 20.61526 -1.19564 -3.90382 1.000 23.39746 181 PRO A CA 1
ATOM 2818 C C . PRO A 1 182 ? 20.00009 -1.96353 -5.06094 1.000 21.62634 181 PRO A C 1
ATOM 2819 O O . PRO A 1 182 ? 20.63677 -2.09661 -6.11545 1.000 23.83969 181 PRO A O 1
ATOM 2830 N N . GLN A 1 183 ? 18.78659 -2.48305 -4.89681 1.000 19.37314 182 GLN A N 1
ATOM 2831 C CA . GLN A 1 183 ? 18.12873 -3.28517 -5.92236 1.000 17.89335 182 GLN A CA 1
ATOM 2832 C C . GLN A 1 183 ? 16.86038 -2.57875 -6.36914 1.000 17.29290 182 GLN A C 1
ATOM 2833 O O . GLN A 1 183 ? 15.96500 -2.32493 -5.55613 1.000 16.98225 182 GLN A O 1
ATOM 2847 N N . LYS A 1 184 ? 16.79369 -2.27248 -7.66195 1.000 15.85619 183 LYS A N 1
ATOM 2848 C CA . LYS A 1 184 ? 15.66561 -1.58242 -8.27703 1.000 14.45918 183 LYS A CA 1
ATOM 2849 C C . LYS A 1 184 ? 15.22913 -2.41938 -9.47266 1.000 13.75469 183 LYS A C 1
ATOM 2850 O O . LYS A 1 184 ? 15.92780 -2.46250 -10.49344 1.000 13.82824 183 LYS A O 1
ATOM 2869 N N . ALA A 1 185 ? 14.07444 -3.07488 -9.35210 1.000 12.59068 184 ALA A N 1
ATOM 2870 C CA . ALA A 1 185 ? 13.65728 -4.10676 -10.28928 1.000 12.40941 184 ALA A CA 1
ATOM 2871 C C . ALA A 1 185 ? 12.40984 -3.69312 -11.05641 1.000 10.91124 184 ALA A C 1
ATOM 2872 O O . ALA A 1 185 ? 11.50901 -3.05398 -10.50313 1.000 11.35382 184 ALA A O 1
ATOM 2879 N N . GLY A 1 186 ? 12.34641 -4.09144 -12.32713 1.000 10.82220 185 GLY A N 1
ATOM 2880 C CA . GLY A 1 186 ? 11.11724 -3.92848 -13.08364 1.000 9.96901 185 GLY A CA 1
ATOM 2881 C C . GLY A 1 186 ? 10.10643 -5.01698 -12.74442 1.000 10.42995 185 GLY A C 1
ATOM 2882 O O . GLY A 1 186 ? 10.44479 -6.19111 -12.60693 1.000 11.75226 185 GLY A O 1
ATOM 2886 N N . GLY A 1 187 ? 8.84276 -4.61134 -12.62830 1.000 10.43371 186 GLY A N 1
ATOM 2887 C CA . GLY A 1 187 ? 7.77404 -5.53534 -12.31506 1.000 9.86074 186 GLY A CA 1
ATOM 2888 C C . GLY A 1 187 ? 7.23546 -6.25933 -13.53640 1.000 9.74673 186 GLY A C 1
ATOM 2889 O O . GLY A 1 187 ? 7.64154 -6.02904 -14.67431 1.000 10.54382 186 GLY A O 1
ATOM 2893 N N . PHE A 1 188 ? 6.25779 -7.13562 -13.28617 1.000 9.86535 187 PHE A N 1
ATOM 2894 C CA . PHE A 1 188 ? 5.74787 -7.99845 -14.34997 1.000 9.98393 187 PHE A CA 1
ATOM 2895 C C . PHE A 1 188 ? 4.89618 -7.24092 -15.36613 1.000 10.27051 187 PHE A C 1
ATOM 2896 O O . PHE A 1 188 ? 4.84524 -7.64048 -16.53486 1.000 10.53219 187 PHE A O 1
ATOM 2913 N N . LEU A 1 189 ? 4.20446 -6.17601 -14.95107 1.000 9.78244 188 LEU A N 1
ATOM 2914 C CA . LEU A 1 189 ? 3.45785 -5.37544 -15.92152 1.000 9.33641 188 LEU A CA 1
ATOM 2915 C C . LEU A 1 189 ? 4.41214 -4.59150 -16.81163 1.000 9.46675 188 LEU A C 1
ATOM 2916 O O . LEU A 1 189 ? 4.22762 -4.52716 -18.03369 1.000 10.55228 188 LEU A O 1
ATOM 2932 N N . MET A 1 190 ? 5.43458 -3.97675 -16.21376 1.000 9.94737 189 MET A N 1
ATOM 2933 C CA . MET A 1 190 ? 6.47961 -3.33721 -17.00753 1.000 9.75654 189 MET A CA 1
ATOM 2934 C C . MET A 1 190 ? 7.03818 -4.29976 -18.05386 1.000 11.15483 189 MET A C 1
ATOM 2935 O O . MET A 1 190 ? 7.17297 -3.94766 -19.23391 1.000 11.31849 189 MET A O 1
ATOM 2949 N N . LYS A 1 191 ? 7.34739 -5.53368 -17.64500 1.000 10.87524 190 LYS A N 1
ATOM 2950 C CA . LYS A 1 191 ? 7.89797 -6.50835 -18.58302 1.000 10.76269 190 LYS A CA 1
ATOM 2951 C C . LYS A 1 191 ? 6.88771 -6.88222 -19.66906 1.000 10.82514 190 LYS A C 1
ATOM 2952 O O . LYS A 1 191 ? 7.23528 -6.94736 -20.85412 1.000 11.30330 190 LYS A O 1
ATOM 2971 N N . LYS A 1 192 ? 5.63624 -7.14569 -19.28149 1.000 11.48152 191 LYS A N 1
ATOM 2972 C CA . LYS A 1 192 ? 4.60649 -7.54520 -20.24203 1.000 11.43986 191 LYS A CA 1
ATOM 2973 C C . LYS A 1 192 ? 4.40795 -6.48158 -21.30993 1.000 10.60051 191 LYS A C 1
ATOM 2974 O O . LYS A 1 192 ? 4.36487 -6.78324 -22.51131 1.000 11.81068 191 LYS A O 1
ATOM 2993 N N . GLU A 1 193 ? 4.27747 -5.22536 -20.88650 1.000 10.25160 192 GLU A N 1
ATOM 2994 C CA . GLU A 1 193 ? 4.04205 -4.13566 -21.83005 1.000 10.10688 192 GLU A CA 1
ATOM 2995 C C . GLU A 1 193 ? 5.25414 -3.90109 -22.72440 1.000 10.12762 192 GLU A C 1
ATOM 2996 O O . GLU A 1 193 ? 5.11934 -3.78848 -23.94683 1.000 10.76878 192 GLU A O 1
ATOM 3008 N N . LEU A 1 194 ? 6.45111 -3.82285 -22.13795 1.000 10.59919 193 LEU A N 1
ATOM 3009 C CA . LEU A 1 194 ? 7.63485 -3.59614 -22.96085 1.000 10.90485 193 LEU A CA 1
ATOM 3010 C C . LEU A 1 194 ? 7.84160 -4.73093 -23.95659 1.000 12.81435 193 LEU A C 1
ATOM 3011 O O . LEU A 1 194 ? 8.21961 -4.48748 -25.10929 1.000 14.08699 193 LEU A O 1
ATOM 3027 N N . ASN A 1 195 ? 7.59583 -5.97873 -23.53567 1.000 13.22940 194 ASN A N 1
ATOM 3028 C CA . ASN A 1 195 ? 7.75686 -7.10714 -24.45072 1.000 14.76098 194 ASN A CA 1
ATOM 3029 C C . ASN A 1 195 ? 6.76407 -7.03211 -25.59903 1.000 12.52682 194 ASN A C 1
ATOM 3030 O O . ASN A 1 195 ? 7.10994 -7.33292 -26.74680 1.000 15.42202 194 ASN A O 1
ATOM 3041 N N . TYR A 1 196 ? 5.51101 -6.68313 -25.30364 1.000 11.86574 195 TYR A N 1
ATOM 3042 C CA . TYR A 1 196 ? 4.51727 -6.58116 -26.36553 1.000 11.26813 195 TYR A CA 1
ATOM 3043 C C . TYR A 1 196 ? 4.92956 -5.53646 -27.39652 1.000 11.68464 195 TYR A C 1
ATOM 3044 O O . TYR A 1 196 ? 4.89607 -5.78898 -28.61221 1.000 13.65701 195 TYR A O 1
ATOM 3062 N N . PHE A 1 197 ? 5.31333 -4.34678 -26.92637 1.000 11.73135 196 PHE A N 1
ATOM 3063 C CA . PHE A 1 197 ? 5.66929 -3.27268 -27.84273 1.000 11.95639 196 PHE A CA 1
ATOM 3064 C C . PHE A 1 197 ? 6.97116 -3.56450 -28.57681 1.000 13.35469 196 PHE A C 1
ATOM 3065 O O . PHE A 1 197 ? 7.10436 -3.20976 -29.75204 1.000 14.44072 196 PHE A O 1
ATOM 3082 N N . ALA A 1 198 ? 7.93190 -4.22570 -27.92689 1.000 13.50744 197 ALA A N 1
ATOM 3083 C CA . ALA A 1 198 ? 9.17063 -4.54051 -28.63159 1.000 15.05603 197 ALA A CA 1
ATOM 3084 C C . ALA A 1 198 ? 8.88778 -5.37505 -29.87349 1.000 15.09515 197 ALA A C 1
ATOM 3085 O O . ALA A 1 198 ? 9.43261 -5.10328 -30.94759 1.000 18.84057 197 ALA A O 1
ATOM 3092 N N . LYS A 1 199 ? 8.00608 -6.36921 -29.75317 1.000 15.17944 198 LYS A N 1
ATOM 3093 C CA . LYS A 1 199 ? 7.68100 -7.21938 -30.89121 1.000 15.85036 198 LYS A CA 1
ATOM 3094 C C . LYS A 1 199 ? 6.83386 -6.47678 -31.92054 1.000 15.76081 198 LYS A C 1
ATOM 3095 O O . LYS A 1 199 ? 7.04864 -6.62612 -33.12707 1.000 18.92727 198 LYS A O 1
ATOM 3114 N N . ALA A 1 200 ? 5.86677 -5.67360 -31.46518 1.000 15.01371 199 ALA A N 1
ATOM 3115 C CA . ALA A 1 200 ? 4.93563 -5.03116 -32.38649 1.000 15.54154 199 ALA A CA 1
ATOM 3116 C C . ALA A 1 200 ? 5.57241 -3.86770 -33.13649 1.000 16.30822 199 ALA A C 1
ATOM 3117 O O . ALA A 1 200 ? 5.12947 -3.53204 -34.24186 1.000 16.68184 199 ALA A O 1
ATOM 3124 N N . LEU A 1 201 ? 6.59958 -3.24296 -32.56279 1.000 15.39604 200 LEU A N 1
ATOM 3125 C CA . LEU A 1 201 ? 7.26724 -2.10479 -33.17858 1.000 16.76762 200 LEU A CA 1
ATOM 3126 C C . LEU A 1 201 ? 8.51809 -2.48363 -33.96299 1.000 18.09105 200 LEU A C 1
ATOM 3127 O O . LEU A 1 201 ? 9.05079 -1.63531 -34.69074 1.000 18.62065 200 LEU A O 1
ATOM 3143 N N . GLU A 1 202 ? 8.98526 -3.73136 -33.85770 1.000 19.49484 201 GLU A N 1
ATOM 3144 C CA . GLU A 1 202 ? 10.22062 -4.12837 -34.53331 1.000 20.92898 201 GLU A CA 1
ATOM 3145 C C . GLU A 1 202 ? 10.07840 -4.05240 -36.04869 1.000 20.54026 201 GLU A C 1
ATOM 3146 O O . GLU A 1 202 ? 10.96267 -3.53454 -36.73880 1.000 21.94406 201 GLU A O 1
ATOM 3158 N N . SER A 1 203 ? 8.97884 -4.57891 -36.59065 1.000 21.33327 202 SER A N 1
ATOM 3159 C CA . SER A 1 203 ? 8.72458 -4.54613 -38.03381 1.000 24.51495 202 SER A CA 1
ATOM 3160 C C . SER A 1 203 ? 7.22716 -4.40028 -38.25541 1.000 23.48999 202 SER A C 1
ATOM 3161 O O . SER A 1 203 ? 6.53585 -5.35636 -38.62373 1.000 23.48740 202 SER A O 1
ATOM 3169 N N . PRO A 1 204 ? 6.68842 -3.20486 -38.02649 1.000 19.35883 203 PRO A N 1
ATOM 3170 C CA . PRO A 1 204 ? 5.23303 -3.03705 -38.07641 1.000 19.77578 203 PRO A CA 1
ATOM 3171 C C . PRO A 1 204 ? 4.65417 -3.46757 -39.41185 1.000 19.43243 203 PRO A C 1
ATOM 3172 O O . PRO A 1 204 ? 5.28901 -3.34855 -40.46410 1.000 19.70458 203 PRO A O 1
ATOM 3183 N N . GLU A 1 205 ? 3.42373 -3.96210 -39.36486 1.000 18.55269 204 GLU A N 1
ATOM 3184 C CA . GLU A 1 205 ? 2.66991 -4.14774 -40.59647 1.000 20.89158 204 GLU A CA 1
ATOM 3185 C C . GLU A 1 205 ? 2.30631 -2.77959 -41.15126 1.000 21.34200 204 GLU A C 1
ATOM 3186 O O . GLU A 1 205 ? 2.02235 -1.84509 -40.39736 1.000 22.76624 204 GLU A O 1
ATOM 3198 N N . ARG A 1 206 ? 2.33586 -2.64811 -42.47142 1.000 20.84767 205 ARG A N 1
ATOM 3199 C CA . ARG A 1 206 ? 2.13691 -1.33697 -43.06575 1.000 21.58159 205 ARG A CA 1
ATOM 3200 C C . ARG A 1 206 ? 1.05919 -1.37847 -44.13431 1.000 20.19417 205 ARG A C 1
ATOM 3201 O O . ARG A 1 206 ? 0.89140 -2.39690 -44.81682 1.000 20.37368 205 ARG A O 1
ATOM 3222 N N . PRO A 1 207 ? 0.30093 -0.27311 -44.30046 1.000 19.27626 206 PRO A N 1
ATOM 3223 C CA . PRO A 1 207 ? 0.42837 1.01276 -43.59024 1.000 18.91453 206 PRO A CA 1
ATOM 3224 C C . PRO A 1 207 ? 0.20568 0.96674 -42.07586 1.000 16.16941 206 PRO A C 1
ATOM 3225 O O . PRO A 1 207 ? -0.70335 0.29822 -41.57812 1.000 16.53587 206 PRO A O 1
ATOM 3236 N N . PHE A 1 208 ? 1.06972 1.68345 -41.36186 1.000 14.01788 207 PHE A N 1
ATOM 3237 C CA . PHE A 1 208 ? 1.02989 1.79763 -39.90764 1.000 14.10708 207 PHE A CA 1
ATOM 3238 C C . PHE A 1 208 ? 0.41313 3.15053 -39.58022 1.000 11.76538 207 PHE A C 1
ATOM 3239 O O . PHE A 1 208 ? 0.98879 4.19169 -39.91138 1.000 13.52314 207 PHE A O 1
ATOM 3256 N N . LEU A 1 209 ? -0.75933 3.12740 -38.95031 1.000 11.21090 208 LEU A N 1
ATOM 3257 C CA . LEU A 1 209 ? -1.52804 4.32168 -38.60997 1.000 12.11128 208 LEU A CA 1
ATOM 3258 C C . LEU A 1 209 ? -1.42005 4.63182 -37.11799 1.000 12.06536 208 LEU A C 1
ATOM 3259 O O . LEU A 1 209 ? -1.65250 3.75964 -36.27140 1.000 12.90070 208 LEU A O 1
ATOM 3275 N N . ALA A 1 210 ? -1.10884 5.88116 -36.79398 1.000 10.00971 209 ALA A N 1
ATOM 3276 C CA . ALA A 1 210 ? -1.21950 6.37212 -35.42403 1.000 10.60812 209 ALA A CA 1
ATOM 3277 C C . ALA A 1 210 ? -2.45233 7.25678 -35.32705 1.000 11.04645 209 ALA A C 1
ATOM 3278 O O . ALA A 1 210 ? -2.68956 8.09476 -36.20284 1.000 12.68684 209 ALA A O 1
ATOM 3285 N N . ILE A 1 211 ? -3.23271 7.05820 -34.27009 1.000 10.91010 210 ILE A N 1
ATOM 3286 C CA . ILE A 1 211 ? -4.41750 7.85592 -33.98013 1.000 12.00614 210 ILE A CA 1
ATOM 3287 C C . ILE A 1 211 ? -4.12841 8.60115 -32.68783 1.000 9.95188 210 ILE A C 1
ATOM 3288 O O . ILE A 1 211 ? -3.99129 7.97918 -31.62539 1.000 11.40878 210 ILE A O 1
ATOM 3304 N N . LEU A 1 212 ? -4.04880 9.93066 -32.76754 1.000 10.15156 211 LEU A N 1
ATOM 3305 C CA . LEU A 1 212 ? -3.68145 10.77244 -31.62953 1.000 11.49496 211 LEU A CA 1
ATOM 3306 C C . LEU A 1 212 ? -4.84110 11.71777 -31.34346 1.000 11.58680 211 LEU A C 1
ATOM 3307 O O . LEU A 1 212 ? -5.14617 12.59573 -32.15641 1.000 13.93028 211 LEU A O 1
ATOM 3323 N N . GLY A 1 213 ? -5.48498 11.54614 -30.19359 1.000 11.11581 212 GLY A N 1
ATOM 3324 C CA . GLY A 1 213 ? -6.59321 12.38674 -29.77838 1.000 11.51170 212 GLY A CA 1
ATOM 3325 C C . GLY A 1 213 ? -6.37510 12.89033 -28.36275 1.000 10.94705 212 GLY A C 1
ATOM 3326 O O . GLY A 1 213 ? -5.26280 13.16515 -27.94329 1.000 12.32319 212 GLY A O 1
ATOM 3330 N N . GLY A 1 214 ? -7.46771 13.00877 -27.62222 1.000 10.72385 213 GLY A N 1
ATOM 3331 C CA . GLY A 1 214 ? -7.37508 13.31937 -26.20806 1.000 10.83996 213 GLY A CA 1
ATOM 3332 C C . GLY A 1 214 ? -7.25885 14.80209 -25.89098 1.000 11.09639 213 GLY A C 1
ATOM 3333 O O . GLY A 1 214 ? -7.53484 15.68281 -26.70230 1.000 12.33166 213 GLY A O 1
ATOM 3337 N N . ALA A 1 215 ? -6.80482 15.06681 -24.66596 1.000 10.74814 214 ALA A N 1
ATOM 3338 C CA . ALA A 1 215 ? -6.79561 16.41219 -24.12018 1.000 11.05749 214 ALA A CA 1
ATOM 3339 C C . ALA A 1 215 ? -5.43237 16.87442 -23.62747 1.000 10.21906 214 ALA A C 1
ATOM 3340 O O . ALA A 1 215 ? -5.30333 18.03836 -23.21858 1.000 13.02987 214 ALA A O 1
ATOM 3347 N N . LYS A 1 216 ? -4.41579 16.01377 -23.65010 1.000 10.91284 215 LYS A N 1
ATOM 3348 C CA . LYS A 1 216 ? -3.07721 16.38840 -23.18289 1.000 11.01933 215 LYS A CA 1
ATOM 3349 C C . LYS A 1 216 ? -2.28807 16.97635 -24.35382 1.000 11.22441 215 LYS A C 1
ATOM 3350 O O . LYS A 1 216 ? -1.28435 16.43526 -24.81937 1.000 12.26281 215 LYS A O 1
ATOM 3369 N N . VAL A 1 217 ? -2.77299 18.13189 -24.81773 1.000 10.81889 216 VAL A N 1
ATOM 3370 C CA . VAL A 1 217 ? -2.29124 18.70191 -26.07477 1.000 11.40151 216 VAL A CA 1
ATOM 3371 C C . VAL A 1 217 ? -0.86101 19.21449 -25.93108 1.000 12.51132 216 VAL A C 1
ATOM 3372 O O . VAL A 1 217 ? -0.00432 18.94951 -26.78440 1.000 13.11882 216 VAL A O 1
ATOM 3385 N N . ALA A 1 218 ? -0.58471 19.96671 -24.86072 1.000 13.71246 217 ALA A N 1
ATOM 3386 C CA . ALA A 1 218 ? 0.74476 20.54263 -24.68344 1.000 13.92338 217 ALA A CA 1
ATOM 3387 C C . ALA A 1 218 ? 1.81808 19.46499 -24.69510 1.000 14.08419 217 ALA A C 1
ATOM 3388 O O . ALA A 1 218 ? 2.88367 19.64483 -25.29844 1.000 16.62038 217 ALA A O 1
ATOM 3395 N N . ASP A 1 219 ? 1.55972 18.34005 -24.02431 1.000 13.27120 218 ASP A N 1
ATOM 3396 C CA . ASP A 1 219 ? 2.54491 17.26684 -23.95360 1.000 13.95624 218 ASP A CA 1
ATOM 3397 C C . ASP A 1 219 ? 2.63763 16.51503 -25.27591 1.000 12.34297 218 ASP A C 1
ATOM 3398 O O . ASP A 1 219 ? 3.73245 16.27483 -25.79840 1.000 14.08904 218 ASP A O 1
ATOM 3407 N N . LYS A 1 220 ? 1.49926 16.12222 -25.83005 1.000 11.41515 219 LYS A N 1
ATOM 3408 C CA . LYS A 1 220 ? 1.51937 15.13480 -26.89931 1.000 12.75007 219 LYS A CA 1
ATOM 3409 C C . LYS A 1 220 ? 1.74861 15.74071 -28.28041 1.000 12.07748 219 LYS A C 1
ATOM 3410 O O . LYS A 1 220 ? 2.21908 15.03402 -29.17573 1.000 12.63897 219 LYS A O 1
ATOM 3429 N N . ILE A 1 221 ? 1.49414 17.03414 -28.46972 1.000 10.97328 220 ILE A N 1
ATOM 3430 C CA . ILE A 1 221 ? 1.87437 17.66274 -29.73455 1.000 10.78376 220 ILE A CA 1
ATOM 3431 C C . ILE A 1 221 ? 3.38432 17.58939 -29.93431 1.000 11.62620 220 ILE A C 1
ATOM 3432 O O . ILE A 1 221 ? 3.86610 17.56007 -31.07263 1.000 12.59286 220 ILE A O 1
ATOM 3448 N N . GLN A 1 222 ? 4.14946 17.53120 -28.84100 1.000 10.82871 221 GLN A N 1
ATOM 3449 C CA . GLN A 1 222 ? 5.60396 17.47549 -28.88829 1.000 10.55783 221 GLN A CA 1
ATOM 3450 C C . GLN A 1 222 ? 6.13695 16.09619 -29.23830 1.000 11.54922 221 GLN A C 1
ATOM 3451 O O . GLN A 1 222 ? 7.34569 15.96548 -29.47273 1.000 13.01263 221 GLN A O 1
ATOM 3465 N N . LEU A 1 223 ? 5.27096 15.08484 -29.31983 1.000 11.19817 222 LEU A N 1
ATOM 3466 C CA . LEU A 1 223 ? 5.67528 13.73741 -29.70206 1.000 11.18194 222 LEU A CA 1
ATOM 3467 C C . LEU A 1 223 ? 5.52727 13.47899 -31.19538 1.000 10.36034 222 LEU A C 1
ATOM 3468 O O . LEU A 1 223 ? 6.06228 12.47911 -31.69846 1.000 12.13587 222 LEU A O 1
ATOM 3484 N N . ILE A 1 224 ? 4.83125 14.36084 -31.91332 1.000 11.18685 223 ILE A N 1
ATOM 3485 C CA . ILE A 1 224 ? 4.50357 14.09963 -33.31272 1.000 10.73259 223 ILE A CA 1
ATOM 3486 C C . ILE A 1 224 ? 5.75412 14.08945 -34.18977 1.000 11.87687 223 ILE A C 1
ATOM 3487 O O . ILE A 1 224 ? 5.88761 13.25300 -35.09313 1.000 12.80211 223 ILE A O 1
ATOM 3503 N N . ASN A 1 225 ? 6.68458 15.01406 -33.94314 1.000 12.29645 224 ASN A N 1
ATOM 3504 C CA . ASN A 1 225 ? 7.88222 15.12860 -34.77040 1.000 11.70242 224 ASN A CA 1
ATOM 3505 C C . ASN A 1 225 ? 8.57509 13.78042 -34.93978 1.000 12.54054 224 ASN A C 1
ATOM 3506 O O . ASN A 1 225 ? 8.87224 13.36253 -36.06477 1.000 13.49092 224 ASN A O 1
ATOM 3517 N N . ASN A 1 226 ? 8.85815 13.08658 -33.82818 1.000 12.28818 225 ASN A N 1
ATOM 3518 C CA . ASN A 1 226 ? 9.53215 11.79288 -33.92433 1.000 13.28437 225 ASN A CA 1
ATOM 3519 C C . ASN A 1 226 ? 8.59923 10.68936 -34.41711 1.000 13.65467 225 ASN A C 1
ATOM 3520 O O . ASN A 1 226 ? 9.05206 9.75715 -35.09571 1.000 14.23489 225 ASN A O 1
ATOM 3531 N N . MET A 1 227 ? 7.30559 10.75467 -34.08274 1.000 13.47557 226 MET A N 1
ATOM 3532 C CA A MET A 1 227 ? 6.39211 9.73799 -34.59031 0.503 13.45806 226 MET A CA 1
ATOM 3533 C CA B MET A 1 227 ? 6.35340 9.76664 -34.58749 0.497 12.58280 226 MET A CA 1
ATOM 3534 C C . MET A 1 227 ? 6.30988 9.76247 -36.11254 1.000 13.76182 226 MET A C 1
ATOM 3535 O O . MET A 1 227 ? 6.08007 8.71636 -36.72798 1.000 13.84191 226 MET A O 1
ATOM 3562 N N . LEU A 1 228 ? 6.51187 10.92926 -36.73690 1.000 12.29602 227 LEU A N 1
ATOM 3563 C CA . LEU A 1 228 ? 6.45231 11.05303 -38.18899 1.000 13.06639 227 LEU A CA 1
ATOM 3564 C C . LEU A 1 228 ? 7.57115 10.30727 -38.89568 1.000 14.82940 227 LEU A C 1
ATOM 3565 O O . LEU A 1 228 ? 7.51456 10.17079 -40.12155 1.000 16.72422 227 LEU A O 1
ATOM 3581 N N . ASP A 1 229 ? 8.57911 9.83170 -38.17355 1.000 14.18237 228 ASP A N 1
ATOM 3582 C CA . ASP A 1 229 ? 9.61324 8.99236 -38.76827 1.000 14.40066 228 ASP A CA 1
ATOM 3583 C C . ASP A 1 229 ? 9.28301 7.50836 -38.69137 1.000 14.75916 228 ASP A C 1
ATOM 3584 O O . ASP A 1 229 ? 10.04415 6.68751 -39.22484 1.000 16.91844 228 ASP A O 1
ATOM 3593 N N . LYS A 1 230 ? 8.16131 7.14767 -38.06497 1.000 13.14751 229 LYS A N 1
ATOM 3594 C CA . LYS A 1 230 ? 7.82040 5.75526 -37.79892 1.000 14.06572 229 LYS A CA 1
ATOM 3595 C C . LYS A 1 230 ? 6.53256 5.28169 -38.45660 1.000 15.17884 229 LYS A C 1
ATOM 3596 O O . LYS A 1 230 ? 6.42168 4.09288 -38.77623 1.000 17.24077 229 LYS A O 1
ATOM 3615 N N . VAL A 1 231 ? 5.56848 6.16440 -38.68285 1.000 15.15482 230 VAL A N 1
ATOM 3616 C CA . VAL A 1 231 ? 4.24912 5.77000 -39.14433 1.000 14.10384 230 VAL A CA 1
ATOM 3617 C C . VAL A 1 231 ? 4.06197 6.21015 -40.59346 1.000 14.65310 230 VAL A C 1
ATOM 3618 O O . VAL A 1 231 ? 4.81645 7.02525 -41.12765 1.000 16.81534 230 VAL A O 1
ATOM 3631 N N . ASN A 1 232 ? 3.02429 5.66403 -41.22752 1.000 13.89804 231 ASN A N 1
ATOM 3632 C CA . ASN A 1 232 ? 2.67751 6.01608 -42.59703 1.000 14.10493 231 ASN A CA 1
ATOM 3633 C C . ASN A 1 232 ? 1.44221 6.89322 -42.69388 1.000 14.41007 231 ASN A C 1
ATOM 3634 O O . ASN A 1 232 ? 1.24843 7.54471 -43.72407 1.000 15.42749 231 ASN A O 1
ATOM 3645 N N . GLU A 1 233 ? 0.61498 6.92926 -41.65193 1.000 13.20088 232 GLU A N 1
ATOM 3646 C CA . GLU A 1 233 ? -0.56762 7.77338 -41.60271 1.000 12.95095 232 GLU A CA 1
ATOM 3647 C C . GLU A 1 233 ? -0.78205 8.20243 -40.15876 1.000 11.30712 232 GLU A C 1
ATOM 3648 O O . GLU A 1 233 ? -0.40683 7.48753 -39.22265 1.000 12.06714 232 GLU A O 1
ATOM 3660 N N . MET A 1 234 ? -1.40197 9.36673 -39.98346 1.000 12.63439 233 MET A N 1
ATOM 3661 C CA . MET A 1 234 ? -1.75614 9.84234 -38.65212 1.000 12.17230 233 MET A CA 1
ATOM 3662 C C . MET A 1 234 ? -3.10907 10.53486 -38.68646 1.000 12.49087 233 MET A C 1
ATOM 3663 O O . MET A 1 234 ? -3.33933 11.42648 -39.51185 1.000 13.28963 233 MET A O 1
ATOM 3677 N N . ILE A 1 235 ? -4.00612 10.09410 -37.80897 1.000 11.69432 234 ILE A N 1
ATOM 3678 C CA . ILE A 1 235 ? -5.20804 10.84958 -37.47137 1.000 12.00200 234 ILE A CA 1
ATOM 3679 C C . ILE A 1 235 ? -4.86271 11.75281 -36.29765 1.000 11.15686 234 ILE A C 1
ATOM 3680 O O . ILE A 1 235 ? -4.33258 11.28669 -35.28436 1.000 11.42742 234 ILE A O 1
ATOM 3696 N N . ILE A 1 236 ? -5.17433 13.03843 -36.42211 1.000 12.11123 235 ILE A N 1
ATOM 3697 C CA . ILE A 1 236 ? -5.00401 14.00866 -35.34356 1.000 11.05085 235 ILE A CA 1
ATOM 3698 C C . ILE A 1 236 ? -6.40299 14.49126 -34.98923 1.000 11.24564 235 ILE A C 1
ATOM 3699 O O . ILE A 1 236 ? -7.01718 15.24994 -35.75139 1.000 13.54586 235 ILE A O 1
ATOM 3715 N N . GLY A 1 237 ? -6.92021 14.03124 -33.85362 1.000 10.64142 236 GLY A N 1
ATOM 3716 C CA . GLY A 1 237 ? -8.29902 14.28057 -33.49087 1.000 11.99036 236 GLY A CA 1
ATOM 3717 C C . GLY A 1 237 ? -8.46531 14.71148 -32.04869 1.000 11.45063 236 GLY A C 1
ATOM 3718 O O . GLY A 1 237 ? -7.50223 15.13376 -31.40298 1.000 11.81100 236 GLY A O 1
ATOM 3722 N N . GLY A 1 238 ? -9.68331 14.59797 -31.53322 1.000 11.78716 237 GLY A N 1
ATOM 3723 C CA . GLY A 1 238 ? -9.96152 15.04436 -30.18647 1.000 11.37226 237 GLY A CA 1
ATOM 3724 C C . GLY A 1 238 ? -9.55042 16.47892 -29.98592 1.000 10.59703 237 GLY A C 1
ATOM 3725 O O . GLY A 1 238 ? -9.64914 17.31721 -30.88698 1.000 11.22454 237 GLY A O 1
ATOM 3729 N N . GLY A 1 239 ? -9.05479 16.76811 -28.78622 1.000 11.62025 238 GLY A N 1
ATOM 3730 C CA . GLY A 1 239 ? -8.61147 18.10737 -28.47188 1.000 11.91459 238 GLY A CA 1
ATOM 3731 C C . GLY A 1 239 ? -7.37047 18.54116 -29.21789 1.000 12.28128 238 GLY A C 1
ATOM 3732 O O . GLY A 1 239 ? -7.10602 19.74122 -29.29740 1.000 13.44877 238 GLY A O 1
ATOM 3736 N N . MET A 1 240 ? -6.61631 17.59633 -29.78688 1.000 11.93082 239 MET A N 1
ATOM 3737 C CA A MET A 1 240 ? -5.37873 17.90888 -30.49927 0.709 12.51770 239 MET A CA 1
ATOM 3738 C CA B MET A 1 240 ? -5.38630 17.99584 -30.45204 0.291 12.73261 239 MET A CA 1
ATOM 3739 C C . MET A 1 240 ? -5.63643 18.69492 -31.78385 1.000 12.02862 239 MET A C 1
ATOM 3740 O O . MET A 1 240 ? -4.79024 19.48473 -32.21536 1.000 13.01123 239 MET A O 1
ATOM 3767 N N . ALA A 1 241 ? -6.78506 18.47085 -32.41814 1.000 12.01582 240 ALA A N 1
ATOM 3768 C CA . ALA A 1 241 ? -7.00030 18.97713 -33.76929 1.000 12.32760 240 ALA A CA 1
ATOM 3769 C C . ALA A 1 241 ? -7.08582 20.49734 -33.83890 1.000 11.19938 240 ALA A C 1
ATOM 3770 O O . ALA A 1 241 ? -6.70627 21.07930 -34.86148 1.000 12.10153 240 ALA A O 1
ATOM 3777 N N . PHE A 1 242 ? -7.60261 21.15879 -32.79944 1.000 12.05736 241 PHE A N 1
ATOM 3778 C CA . PHE A 1 242 ? -7.94187 22.57439 -32.93994 1.000 10.68885 241 PHE A CA 1
ATOM 3779 C C . PHE A 1 242 ? -6.70905 23.45560 -33.09567 1.000 11.01327 241 PHE A C 1
ATOM 3780 O O . PHE A 1 242 ? -6.75728 24.44684 -33.82847 1.000 12.48776 241 PHE A O 1
ATOM 3797 N N . THR A 1 243 ? -5.58910 23.09330 -32.47075 1.000 11.65176 242 THR A N 1
ATOM 3798 C CA . THR A 1 243 ? -4.35869 23.84832 -32.69030 1.000 11.13466 242 THR A CA 1
ATOM 3799 C C . THR A 1 243 ? -3.94271 23.79076 -34.15708 1.000 12.69818 242 THR A C 1
ATOM 3800 O O . THR A 1 243 ? -3.53323 24.80641 -34.73454 1.000 12.57450 242 THR A O 1
ATOM 3811 N N . PHE A 1 244 ? -4.05420 22.61131 -34.77666 1.000 11.20303 243 PHE A N 1
ATOM 3812 C CA . PHE A 1 244 ? -3.72735 22.46809 -36.19316 1.000 11.61160 243 PHE A CA 1
ATOM 3813 C C . PHE A 1 244 ? -4.68159 23.26314 -37.07700 1.000 11.64409 243 PHE A C 1
ATOM 3814 O O . PHE A 1 244 ? -4.24832 23.95949 -37.99805 1.000 12.30295 243 PHE A O 1
ATOM 3831 N N . LEU A 1 245 ? -5.98334 23.16349 -36.81920 1.000 11.88041 244 LEU A N 1
ATOM 3832 C CA . LEU A 1 245 ? -6.96554 23.80395 -37.68680 1.000 12.26449 244 LEU A CA 1
ATOM 3833 C C . LEU A 1 245 ? -6.90949 25.32621 -37.59126 1.000 11.70096 244 LEU A C 1
ATOM 3834 O O . LEU A 1 245 ? -7.11713 26.02308 -38.59611 1.000 12.70444 244 LEU A O 1
ATOM 3850 N N . LYS A 1 246 ? -6.65012 25.86749 -36.39746 1.000 12.61131 245 LYS A N 1
ATOM 3851 C CA . LYS A 1 246 ? -6.51381 27.31517 -36.25912 1.000 12.18346 245 LYS A CA 1
ATOM 3852 C C . LYS A 1 246 ? -5.34799 27.82560 -37.09950 1.000 11.73736 245 LYS A C 1
ATOM 3853 O O . LYS A 1 246 ? -5.47200 28.82402 -37.82149 1.000 13.54047 245 LYS A O 1
ATOM 3872 N N . VAL A 1 247 ? -4.20549 27.13605 -37.02811 1.000 11.84608 246 VAL A N 1
ATOM 3873 C CA . VAL A 1 247 ? -3.00987 27.58887 -37.73329 1.000 12.65106 246 VAL A CA 1
ATOM 3874 C C . VAL A 1 247 ? -3.14561 27.36964 -39.23639 1.000 14.67391 246 VAL A C 1
ATOM 3875 O O . VAL A 1 247 ? -2.86978 28.27237 -40.03631 1.000 16.13872 246 VAL A O 1
ATOM 3888 N N . LEU A 1 248 ? -3.56740 26.16844 -39.64433 1.000 14.01125 247 LEU A N 1
ATOM 3889 C CA . LEU A 1 248 ? -3.53199 25.81294 -41.06063 1.000 12.98490 247 LEU A CA 1
ATOM 3890 C C . LEU A 1 248 ? -4.69915 26.41211 -41.83285 1.000 13.70646 247 LEU A C 1
ATOM 3891 O O . LEU A 1 248 ? -4.53418 26.84427 -42.98219 1.000 15.75368 247 LEU A O 1
ATOM 3907 N N . ASN A 1 249 ? -5.88696 26.40528 -41.23421 1.000 13.40189 248 ASN A N 1
ATOM 3908 C CA . ASN A 1 249 ? -7.11721 26.77978 -41.91737 1.000 15.23297 248 ASN A CA 1
ATOM 3909 C C . ASN A 1 249 ? -7.64186 28.13902 -41.48125 1.000 15.23331 248 ASN A C 1
ATOM 3910 O O . ASN A 1 249 ? -8.67024 28.59211 -42.00015 1.000 16.29675 248 ASN A O 1
ATOM 3921 N N . ASN A 1 250 ? -6.96680 28.80619 -40.54692 1.000 12.55450 249 ASN A N 1
ATOM 3922 C CA . ASN A 1 250 ? -7.47801 30.04720 -39.96928 1.000 13.45320 249 ASN A CA 1
ATOM 3923 C C . ASN A 1 250 ? -8.88470 29.85729 -39.41265 1.000 15.27477 249 ASN A C 1
ATOM 3924 O O . ASN A 1 250 ? -9.70320 30.77531 -39.42192 1.000 15.77044 249 ASN A O 1
ATOM 3935 N N . MET A 1 251 ? -9.15390 28.66007 -38.89788 1.000 15.27131 250 MET A N 1
ATOM 3936 C CA . MET A 1 251 ? -10.47109 28.34324 -38.37403 1.000 14.97626 250 MET A CA 1
ATOM 3937 C C . MET A 1 251 ? -10.68572 29.01522 -37.02544 1.000 13.52541 250 MET A C 1
ATOM 3938 O O . MET A 1 251 ? -9.79952 29.02003 -36.16562 1.000 14.81502 250 MET A O 1
ATOM 3952 N N . GLU A 1 252 ? -11.87861 29.57799 -36.84589 1.000 15.19151 251 GLU A N 1
ATOM 3953 C CA . GLU A 1 252 ? -12.32959 30.00200 -35.52803 1.000 15.89117 251 GLU A CA 1
ATOM 3954 C C . GLU A 1 252 ? -12.66478 28.77572 -34.69117 1.000 16.09156 251 GLU A C 1
ATOM 3955 O O . GLU A 1 252 ? -13.45946 27.93117 -35.11264 1.000 15.23468 251 GLU A O 1
ATOM 3967 N N . ILE A 1 253 ? -12.05672 28.67109 -33.50820 1.000 14.95438 252 ILE A N 1
ATOM 3968 C CA . ILE A 1 253 ? -12.18460 27.48410 -32.67182 1.000 14.47072 252 ILE A CA 1
ATOM 3969 C C . ILE A 1 253 ? -12.87344 27.76716 -31.33797 1.000 13.54476 252 ILE A C 1
ATOM 3970 O O . ILE A 1 253 ? -12.97664 26.87036 -30.49776 1.000 14.78352 252 ILE A O 1
ATOM 3986 N N . GLY A 1 254 ? -13.36376 28.98345 -31.12903 1.000 14.84069 253 GLY A N 1
ATOM 3987 C CA . GLY A 1 254 ? -14.06938 29.28282 -29.89278 1.000 16.38508 253 GLY A CA 1
ATOM 3988 C C . GLY A 1 254 ? -13.19635 29.00866 -28.68655 1.000 15.46961 253 GLY A C 1
ATOM 3989 O O . GLY A 1 254 ? -12.01452 29.37067 -28.65327 1.000 17.13798 253 GLY A O 1
ATOM 3993 N N . THR A 1 255 ? -13.78049 28.35131 -27.68127 1.000 16.32630 254 THR A N 1
ATOM 3994 C CA . THR A 1 255 ? -13.08531 27.99898 -26.44944 1.000 16.65986 254 THR A CA 1
ATOM 3995 C C . THR A 1 255 ? -12.50784 26.58051 -26.47248 1.000 15.36307 254 THR A C 1
ATOM 3996 O O . THR A 1 255 ? -12.17456 26.03729 -25.41227 1.000 16.79130 254 THR A O 1
ATOM 4007 N N . SER A 1 256 ? -12.38216 25.97416 -27.64921 1.000 13.91223 255 SER A N 1
ATOM 4008 C CA . SER A 1 256 ? -11.80943 24.64027 -27.74915 1.000 13.73966 255 SER A CA 1
ATOM 4009 C C . SER A 1 256 ? -10.36635 24.64008 -27.24882 1.000 13.70384 255 SER A C 1
ATOM 4010 O O . SER A 1 256 ? -9.68714 25.67412 -27.21346 1.000 15.42102 255 SER A O 1
ATOM 4018 N N . LEU A 1 257 ? -9.88069 23.44817 -26.90098 1.000 12.84465 256 LEU A N 1
ATOM 4019 C CA . LEU A 1 257 ? -8.50554 23.32506 -26.43192 1.000 13.77337 256 LEU A CA 1
ATOM 4020 C C . LEU A 1 257 ? -7.52969 23.85230 -27.47957 1.000 12.57231 256 LEU A C 1
ATOM 4021 O O . LEU A 1 257 ? -7.64375 23.55352 -28.67428 1.000 13.61660 256 LEU A O 1
ATOM 4037 N N . PHE A 1 258 ? -6.55976 24.63503 -27.01768 1.000 12.99158 257 PHE A N 1
ATOM 4038 C CA . PHE A 1 258 ? -5.57181 25.25207 -27.88806 1.000 13.16035 257 PHE A CA 1
ATOM 4039 C C . PHE A 1 258 ? -4.24154 25.33389 -27.15568 1.000 14.28737 257 PHE A C 1
ATOM 4040 O O . PHE A 1 258 ? -4.19957 25.69755 -25.97593 1.000 17.39726 257 PHE A O 1
ATOM 4057 N N . ASP A 1 259 ? -3.15395 25.02701 -27.86768 1.000 13.47349 258 ASP A N 1
ATOM 4058 C CA . ASP A 1 259 ? -1.80751 25.06474 -27.30079 1.000 14.28336 258 ASP A CA 1
ATOM 4059 C C . ASP A 1 259 ? -0.95959 26.10039 -28.03257 1.000 13.83557 258 ASP A C 1
ATOM 4060 O O . ASP A 1 259 ? -0.56323 25.88652 -29.18264 1.000 14.68386 258 ASP A O 1
ATOM 4069 N N . GLU A 1 260 ? -0.64273 27.19522 -27.33598 1.000 15.64865 259 GLU A N 1
ATOM 4070 C CA . GLU A 1 260 ? 0.11162 28.29196 -27.93614 1.000 17.75231 259 GLU A CA 1
ATOM 4071 C C . GLU A 1 260 ? 1.49418 27.84372 -28.39181 1.000 16.43376 259 GLU A C 1
ATOM 4072 O O . GLU A 1 260 ? 1.96267 28.24997 -29.45917 1.000 18.06092 259 GLU A O 1
ATOM 4084 N N . GLU A 1 261 ? 2.18182 27.03138 -27.58980 1.000 16.88482 260 GLU A N 1
ATOM 4085 C CA . GLU A 1 261 ? 3.53242 26.63610 -27.97171 1.000 18.00992 260 GLU A CA 1
ATOM 4086 C C . GLU A 1 261 ? 3.50811 25.68901 -29.16368 1.000 16.12862 260 GLU A C 1
ATOM 4087 O O . GLU A 1 261 ? 4.31586 25.82854 -30.09305 1.000 16.59648 260 GLU A O 1
ATOM 4099 N N . GLY A 1 262 ? 2.59950 24.71389 -29.14752 1.000 15.79980 261 GLY A N 1
ATOM 4100 C CA . GLY A 1 262 ? 2.50791 23.78104 -30.25502 1.000 14.89827 261 GLY A CA 1
ATOM 4101 C C . GLY A 1 262 ? 2.06671 24.43811 -31.54454 1.000 12.70404 261 GLY A C 1
ATOM 4102 O O . GLY A 1 262 ? 2.45523 24.00402 -32.63089 1.000 14.46852 261 GLY A O 1
ATOM 4106 N N . ALA A 1 263 ? 1.26023 25.49418 -31.45093 1.000 12.87190 262 ALA A N 1
ATOM 4107 C CA . ALA A 1 263 ? 0.85624 26.20425 -32.65865 1.000 13.03152 262 ALA A CA 1
ATOM 4108 C C . ALA A 1 263 ? 2.07027 26.67417 -33.44903 1.000 13.39039 262 ALA A C 1
ATOM 4109 O O . ALA A 1 263 ? 2.02629 26.73277 -34.68278 1.000 15.20889 262 ALA A O 1
ATOM 4116 N N . LYS A 1 264 ? 3.17151 26.97576 -32.76170 1.000 12.88290 263 LYS A N 1
ATOM 4117 C CA . LYS A 1 264 ? 4.36073 27.49458 -33.42322 1.000 14.22871 263 LYS A CA 1
ATOM 4118 C C . LYS A 1 264 ? 5.08764 26.45388 -34.26230 1.000 14.54932 263 LYS A C 1
ATOM 4119 O O . LYS A 1 264 ? 5.93890 26.83715 -35.07099 1.000 16.35196 263 LYS A O 1
ATOM 4138 N N . ILE A 1 265 ? 4.78917 25.16344 -34.09471 1.000 14.89915 264 ILE A N 1
ATOM 4139 C CA . ILE A 1 265 ? 5.44468 24.10896 -34.87027 1.000 14.17454 264 ILE A CA 1
ATOM 4140 C C . ILE A 1 265 ? 4.49846 23.37993 -35.81556 1.000 13.46603 264 ILE A C 1
ATOM 4141 O O . ILE A 1 265 ? 4.93868 22.45576 -36.50899 1.000 12.94739 264 ILE A O 1
ATOM 4157 N N . VAL A 1 266 ? 3.22049 23.76891 -35.87992 1.000 12.64030 265 VAL A N 1
ATOM 4158 C CA . VAL A 1 266 ? 2.25397 23.05089 -36.71757 1.000 12.30994 265 VAL A CA 1
ATOM 4159 C C . VAL A 1 266 ? 2.71854 22.98799 -38.17163 1.000 13.60981 265 VAL A C 1
ATOM 4160 O O . VAL A 1 266 ? 2.68689 21.92756 -38.80364 1.000 12.69485 265 VAL A O 1
ATOM 4173 N N . LYS A 1 267 ? 3.12282 24.12374 -38.74028 1.000 13.70577 266 LYS A N 1
ATOM 4174 C CA . LYS A 1 267 ? 3.49597 24.11150 -40.15187 1.000 14.05978 266 LYS A CA 1
ATOM 4175 C C . LYS A 1 267 ? 4.73932 23.26667 -40.39489 1.000 15.28780 266 LYS A C 1
ATOM 4176 O O . LYS A 1 267 ? 4.80909 22.53537 -41.38870 1.000 15.57302 266 LYS A O 1
ATOM 4195 N N . ASP A 1 268 ? 5.71244 23.31789 -39.48176 1.000 14.53243 267 ASP A N 1
ATOM 4196 C CA . ASP A 1 268 ? 6.88846 22.46509 -39.61736 1.000 14.46180 267 ASP A CA 1
ATOM 4197 C C . ASP A 1 268 ? 6.51501 20.98702 -39.56090 1.000 14.02895 267 ASP A C 1
ATOM 4198 O O . ASP A 1 268 ? 7.06331 20.17345 -40.31299 1.000 15.01341 267 ASP A O 1
ATOM 4207 N N . LEU A 1 269 ? 5.59168 20.61507 -38.66916 1.000 12.41483 268 LEU A N 1
ATOM 4208 C CA . LEU A 1 269 ? 5.15529 19.22154 -38.60473 1.000 12.58323 268 LEU A CA 1
ATOM 4209 C C . LEU A 1 269 ? 4.48551 18.79239 -39.90745 1.000 11.54355 268 LEU A C 1
ATOM 4210 O O . LEU A 1 269 ? 4.73393 17.68903 -40.40659 1.000 12.92461 268 LEU A O 1
ATOM 4226 N N . MET A 1 270 ? 3.61799 19.63869 -40.46994 1.000 12.48745 269 MET A N 1
ATOM 4227 C CA . MET A 1 270 ? 2.97831 19.27608 -41.73354 1.000 12.82965 269 MET A CA 1
ATOM 4228 C C . MET A 1 270 ? 4.00607 19.16211 -42.85856 1.000 12.91978 269 MET A C 1
ATOM 4229 O O . MET A 1 270 ? 3.89999 18.28245 -43.71883 1.000 14.6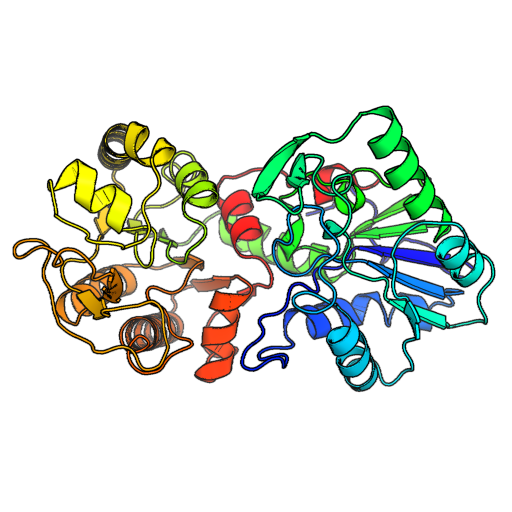8079 269 MET A O 1
ATOM 4243 N N . SER A 1 271 ? 5.01579 20.03309 -42.85931 1.000 13.17542 270 SER A N 1
ATOM 4244 C CA . SER A 1 271 ? 6.07582 19.93335 -43.85840 1.000 13.99894 270 SER A CA 1
ATOM 4245 C C . SER A 1 271 ? 6.83221 18.61909 -43.72891 1.000 14.82400 270 SER A C 1
ATOM 4246 O O . SER A 1 271 ? 7.17533 17.99001 -44.73274 1.000 14.52053 270 SER A O 1
ATOM 4254 N N . LYS A 1 272 ? 7.11365 18.19435 -42.49872 1.000 13.65306 271 LYS A N 1
ATOM 4255 C CA . LYS A 1 272 ? 7.80356 16.92139 -42.30356 1.000 13.23149 271 LYS A CA 1
ATOM 4256 C C . LYS A 1 272 ? 6.91992 15.74811 -42.71413 1.000 12.52089 271 LYS A C 1
ATOM 4257 O O . LYS A 1 272 ? 7.39877 14.79191 -43.33209 1.000 14.22907 271 LYS A O 1
ATOM 4276 N N . ALA A 1 273 ? 5.63034 15.79409 -42.36895 1.000 12.07235 272 ALA A N 1
ATOM 4277 C CA . ALA A 1 273 ? 4.72367 14.75279 -42.83613 1.000 14.57769 272 ALA A CA 1
ATOM 4278 C C . ALA A 1 273 ? 4.74733 14.64533 -44.35872 1.000 15.66357 272 ALA A C 1
ATOM 4279 O O . ALA A 1 273 ? 4.76488 13.54002 -44.91469 1.000 15.66939 272 ALA A O 1
ATOM 4286 N N . GLU A 1 274 ? 4.75607 15.78248 -45.05565 1.000 15.70931 273 GLU A N 1
ATOM 4287 C CA . GLU A 1 274 ? 4.82377 15.73971 -46.51062 1.000 17.66485 273 GLU A CA 1
ATOM 4288 C C . GLU A 1 274 ? 6.14278 15.13878 -46.98260 1.000 17.78422 273 GLU A C 1
ATOM 4289 O O . GLU A 1 274 ? 6.16010 14.29538 -47.88763 1.000 18.00667 273 GLU A O 1
ATOM 4301 N N . LYS A 1 275 ? 7.25612 15.55357 -46.37360 1.000 16.25767 274 LYS A N 1
ATOM 4302 C CA . LYS A 1 275 ? 8.56536 15.02909 -46.75218 1.000 17.28291 274 LYS A CA 1
ATOM 4303 C C . LYS A 1 275 ? 8.63181 13.51712 -46.56837 1.000 16.64722 274 LYS A C 1
ATOM 4304 O O . LYS A 1 275 ? 9.24654 12.81049 -47.37722 1.000 18.44775 274 LYS A O 1
ATOM 4323 N N . ASN A 1 276 ? 7.99721 12.99976 -45.51508 1.000 16.10531 275 ASN A N 1
ATOM 4324 C CA . ASN A 1 276 ? 8.07173 11.58349 -45.17492 1.000 17.71716 275 ASN A CA 1
ATOM 4325 C C . ASN A 1 276 ? 6.92671 10.75553 -45.74732 1.000 17.90160 275 ASN A C 1
ATOM 4326 O O . ASN A 1 276 ? 6.85324 9.55168 -45.47236 1.000 19.10877 275 ASN A O 1
ATOM 4337 N N . GLY A 1 277 ? 6.02281 11.36202 -46.50579 1.000 16.04052 276 GLY A N 1
ATOM 4338 C CA . GLY A 1 277 ? 4.92270 10.61337 -47.07851 1.000 16.44803 276 GLY A CA 1
ATOM 4339 C C . GLY A 1 277 ? 3.89806 10.13602 -46.07863 1.000 16.54016 276 GLY A C 1
ATOM 4340 O O . GLY A 1 277 ? 3.29476 9.07956 -46.28486 1.000 17.89348 276 GLY A O 1
ATOM 4344 N N . VAL A 1 278 ? 3.67546 10.89025 -45.00267 1.000 15.54814 277 VAL A N 1
ATOM 4345 C CA . VAL A 1 278 ? 2.69351 10.53919 -43.98189 1.000 15.00380 277 VAL A CA 1
ATOM 4346 C C . VAL A 1 278 ? 1.40897 11.30716 -44.26229 1.000 14.56953 277 VAL A C 1
ATOM 4347 O O . VAL A 1 278 ? 1.38781 12.54318 -44.19343 1.000 16.68253 277 VAL A O 1
ATOM 4360 N N . LYS A 1 279 ? 0.32984 10.58246 -44.54736 1.000 14.99865 278 LYS A N 1
ATOM 4361 C CA . LYS A 1 279 ? -0.96922 11.21232 -44.75189 1.000 14.97024 278 LYS A CA 1
ATOM 4362 C C . LYS A 1 279 ? -1.56324 11.61410 -43.40222 1.000 14.61889 278 LYS A C 1
ATOM 4363 O O . LYS A 1 279 ? -1.71827 10.77578 -42.50520 1.000 13.82873 278 LYS A O 1
ATOM 4382 N N . ILE A 1 280 ? -1.89695 12.89708 -43.27042 1.000 13.95392 279 ILE A N 1
ATOM 4383 C CA . ILE A 1 280 ? -2.49459 13.46005 -42.06710 1.000 12.54320 279 ILE A CA 1
ATOM 4384 C C . ILE A 1 280 ? -3.99252 13.61158 -42.29563 1.000 13.30011 279 ILE A C 1
ATOM 4385 O O . ILE A 1 280 ? -4.42104 14.25715 -43.26191 1.000 15.28129 279 ILE A O 1
ATOM 4401 N N . THR A 1 281 ? -4.78922 13.02870 -41.40596 1.000 12.59395 280 THR A N 1
ATOM 4402 C CA . THR A 1 281 ? -6.23987 13.16245 -41.42796 1.000 13.17559 280 THR A CA 1
ATOM 4403 C C . THR A 1 281 ? -6.66256 13.95158 -40.19279 1.000 12.03447 280 THR A C 1
ATOM 4404 O O . THR A 1 281 ? -6.49797 13.48247 -39.05893 1.000 13.38622 280 THR A O 1
ATOM 4415 N N . LEU A 1 282 ? -7.18037 15.15275 -40.42070 1.000 13.39735 281 LEU A N 1
ATOM 4416 C CA . LEU A 1 282 ? -7.77304 16.01544 -39.41555 1.000 13.12792 281 LEU A CA 1
ATOM 4417 C C . LEU A 1 282 ? -9.28787 16.01605 -39.56358 1.000 12.89137 281 LEU A C 1
ATOM 4418 O O . LEU A 1 282 ? -9.81839 15.74296 -40.64733 1.000 14.06860 281 LEU A O 1
ATOM 4434 N N . PRO A 1 283 ? -10.02215 16.32713 -38.50017 1.000 12.91825 282 PRO A N 1
ATOM 4435 C CA . PRO A 1 283 ? -11.48159 16.39347 -38.62146 1.000 13.33847 282 PRO A CA 1
ATOM 4436 C C . PRO A 1 283 ? -11.91947 17.57069 -39.47875 1.000 14.12040 282 PRO A C 1
ATOM 4437 O O . PRO A 1 283 ? -11.18811 18.54339 -39.67938 1.000 14.52978 282 PRO A O 1
ATOM 4448 N N . VAL A 1 284 ? -13.15205 17.46584 -39.97260 1.000 14.14647 283 VAL A N 1
ATOM 4449 C CA . VAL A 1 284 ? -13.75608 18.48744 -40.82115 1.000 14.98019 283 VAL A CA 1
ATOM 4450 C C . VAL A 1 284 ? -15.08315 18.99535 -40.27947 1.000 13.94412 283 VAL A C 1
ATOM 4451 O O . VAL A 1 284 ? -15.65667 19.92717 -40.86497 1.000 16.03942 283 VAL A O 1
ATOM 4464 N N . ASP A 1 285 ? -15.61949 18.38985 -39.22159 1.000 14.47966 284 ASP A N 1
ATOM 4465 C CA . ASP A 1 285 ? -16.88312 18.81853 -38.62621 1.000 14.96532 284 ASP A CA 1
ATOM 4466 C C . ASP A 1 285 ? -16.87374 18.42624 -37.15519 1.000 13.92761 284 ASP A C 1
ATOM 4467 O O . ASP A 1 285 ? -16.02941 17.64544 -36.70852 1.000 14.48273 284 ASP A O 1
ATOM 4476 N N . PHE A 1 286 ? -17.80693 19.00328 -36.39236 1.000 14.32196 285 PHE A N 1
ATOM 4477 C CA . PHE A 1 286 ? -17.72780 18.94106 -34.93844 1.000 13.52420 285 PHE A CA 1
ATOM 4478 C C . PHE A 1 286 ? -19.10672 18.98930 -34.30777 1.000 14.92876 285 PHE A C 1
ATOM 4479 O O . PHE A 1 286 ? -20.05282 19.54234 -34.87681 1.000 16.16531 285 PHE A O 1
ATOM 4496 N N . VAL A 1 287 ? -19.19990 18.39277 -33.11907 1.000 14.87460 286 VAL A N 1
ATOM 4497 C CA . VAL A 1 287 ? -20.28789 18.64334 -32.18242 1.000 15.39322 286 VAL A CA 1
ATOM 4498 C C . VAL A 1 287 ? -19.76964 19.66672 -31.18551 1.000 15.28359 286 VAL A C 1
ATOM 4499 O O . VAL A 1 287 ? -18.70151 19.47589 -30.58999 1.000 15.68206 286 VAL A O 1
ATOM 4512 N N . THR A 1 288 ? -20.50013 20.76285 -31.02604 1.000 15.87140 287 THR A N 1
ATOM 4513 C CA . THR A 1 288 ? -20.07376 21.86689 -30.18562 1.000 16.68848 287 THR A CA 1
ATOM 4514 C C . THR A 1 288 ? -20.89491 21.90895 -28.90580 1.000 16.84173 287 THR A C 1
ATOM 4515 O O . THR A 1 288 ? -21.97574 21.32142 -28.81270 1.000 17.11053 287 THR A O 1
ATOM 4526 N N . ALA A 1 289 ? -20.36639 22.63372 -27.92184 1.000 17.02233 288 ALA A N 1
ATOM 4527 C CA . ALA A 1 289 ? -20.98492 22.77958 -26.61433 1.000 17.25290 288 ALA A CA 1
ATOM 4528 C C . ALA A 1 289 ? -20.78930 24.21272 -26.14290 1.000 18.42096 288 ALA A C 1
ATOM 4529 O O . ALA A 1 289 ? -19.77005 24.83783 -26.43584 1.000 17.41710 288 ALA A O 1
ATOM 4536 N N . ASP A 1 290 ? -21.76749 24.73165 -25.40004 1.000 17.82342 289 ASP A N 1
ATOM 4537 C CA . ASP A 1 290 ? -21.68723 26.10091 -24.89511 1.000 19.96348 289 ASP A CA 1
ATOM 4538 C C . ASP A 1 290 ? -20.92807 26.20521 -23.57748 1.000 20.62388 289 ASP A C 1
ATOM 4539 O O . ASP A 1 290 ? -20.69901 27.32089 -23.09443 1.000 23.74497 289 ASP A O 1
ATOM 4548 N N . LYS A 1 291 ? -20.51066 25.07783 -23.01027 1.000 20.24108 290 LYS A N 1
ATOM 4549 C CA . LYS A 1 291 ? -19.69098 25.04628 -21.80846 1.000 21.03059 290 LYS A CA 1
ATOM 4550 C C . LYS A 1 291 ? -19.18073 23.62316 -21.64532 1.000 18.75712 290 LYS A C 1
ATOM 4551 O O . LYS A 1 291 ? -19.69985 22.68904 -22.26031 1.000 19.30658 290 LYS A O 1
ATOM 4570 N N . PHE A 1 292 ? -18.14931 23.46682 -20.81894 1.000 18.93932 291 PHE A N 1
ATOM 4571 C CA . PHE A 1 292 ? -17.56871 22.14735 -20.58708 1.000 19.35293 291 PHE A CA 1
ATOM 4572 C C . PHE A 1 292 ? -18.39367 21.44469 -19.51048 1.000 20.87904 291 PHE A C 1
ATOM 4573 O O . PHE A 1 292 ? -18.06631 21.44359 -18.32107 1.000 21.93448 291 PHE A O 1
ATOM 4590 N N . ASP A 1 293 ? -19.49663 20.83875 -19.94784 1.000 20.24563 292 ASP A N 1
ATOM 4591 C CA . ASP A 1 293 ? -20.42987 20.21029 -19.02744 1.000 21.05831 292 ASP A CA 1
ATOM 4592 C C . ASP A 1 293 ? -21.20960 19.12748 -19.75738 1.000 19.73930 292 ASP A C 1
ATOM 4593 O O . ASP A 1 293 ? -21.57800 19.29072 -20.92435 1.000 18.47188 292 ASP A O 1
ATOM 4602 N N . GLU A 1 294 ? -21.46970 18.03301 -19.04151 1.000 20.47253 293 GLU A N 1
ATOM 4603 C CA . GLU A 1 294 ? -22.23299 16.92085 -19.59229 1.000 20.74733 293 GLU A CA 1
ATOM 4604 C C . GLU A 1 294 ? -23.56783 17.37856 -20.16320 1.000 21.39213 293 GLU A C 1
ATOM 4605 O O . GLU A 1 294 ? -24.03579 16.83602 -21.17036 1.000 21.30570 293 GLU A O 1
ATOM 4617 N N . ASN A 1 295 ? -24.19552 18.37799 -19.53849 1.000 21.63026 294 ASN A N 1
ATOM 4618 C CA . ASN A 1 295 ? -25.52804 18.83645 -19.91848 1.000 22.70683 294 ASN A CA 1
ATOM 4619 C C . ASN A 1 295 ? -25.50013 20.17765 -20.64230 1.000 22.07040 294 ASN A C 1
ATOM 4620 O O . ASN A 1 295 ? -26.50240 20.90216 -20.65076 1.000 22.75460 294 ASN A O 1
ATOM 4631 N N . ALA A 1 296 ? -24.37655 20.51442 -21.26522 1.000 22.32740 295 ALA A N 1
ATOM 4632 C CA . ALA A 1 296 ? -24.28084 21.74629 -22.02909 1.000 21.66017 295 ALA A CA 1
ATOM 4633 C C . ALA A 1 296 ? -25.27815 21.73178 -23.18420 1.000 21.69141 295 ALA A C 1
ATOM 4634 O O . ALA A 1 296 ? -25.70889 20.67580 -23.65573 1.000 22.21467 295 ALA A O 1
ATOM 4641 N N . LYS A 1 297 ? -25.66622 22.92748 -23.62636 1.000 21.76202 296 LYS A N 1
ATOM 4642 C CA . LYS A 1 297 ? -26.34452 23.04733 -24.90835 1.000 22.26007 296 LYS A CA 1
ATOM 4643 C C . LYS A 1 297 ? -25.35165 22.69219 -26.00977 1.000 20.83210 296 LYS A C 1
ATOM 4644 O O . LYS A 1 297 ? -24.15490 22.96276 -25.89757 1.000 20.67035 296 LYS A O 1
ATOM 4663 N N . THR A 1 298 ? -25.85032 22.06643 -27.07321 1.000 21.37073 297 THR A N 1
ATOM 4664 C CA . THR A 1 298 ? -24.99758 21.54096 -28.12627 1.000 21.04796 297 THR A CA 1
ATOM 4665 C C . THR A 1 298 ? -25.37386 22.12645 -29.48086 1.000 20.64120 297 THR A C 1
ATOM 4666 O O . THR A 1 298 ? -26.48421 22.62663 -29.68664 1.000 22.05485 297 THR A O 1
ATOM 4677 N N . GLY A 1 299 ? -24.42125 22.04386 -30.40979 1.000 19.71332 298 GLY A N 1
ATOM 4678 C CA . GLY A 1 299 ? -24.60957 22.50437 -31.76965 1.000 19.78156 298 GLY A CA 1
ATOM 4679 C C . GLY A 1 299 ? -23.74181 21.73155 -32.74275 1.000 17.82213 298 GLY A C 1
ATOM 4680 O O . GLY A 1 299 ? -23.15965 20.69929 -32.37967 1.000 16.98026 298 GLY A O 1
ATOM 4684 N N . GLN A 1 300 ? -23.66263 22.21059 -33.98464 1.000 18.87090 299 GLN A N 1
ATOM 4685 C CA A GLN A 1 300 ? -22.85683 21.58861 -35.02238 0.456 20.45077 299 GLN A CA 1
ATOM 4686 C CA B GLN A 1 300 ? -22.84960 21.58893 -35.01660 0.544 19.73047 299 GLN A CA 1
ATOM 4687 C C . GLN A 1 300 ? -22.01070 22.65183 -35.70905 1.000 18.53872 299 GLN A C 1
ATOM 4688 O O . GLN A 1 300 ? -22.39837 23.82095 -35.78828 1.000 20.44609 299 GLN A O 1
ATOM 4715 N N . ALA A 1 301 ? -20.85165 22.23754 -36.21472 1.000 16.74836 300 ALA A N 1
ATOM 4716 C CA . ALA A 1 301 ? -19.97946 23.15658 -36.92916 1.000 16.25817 300 ALA A CA 1
ATOM 4717 C C . ALA A 1 301 ? -19.11611 22.38162 -37.91217 1.000 16.44483 300 ALA A C 1
ATOM 4718 O O . ALA A 1 301 ? -18.92339 21.16874 -37.78370 1.000 16.88413 300 ALA A O 1
ATOM 4725 N N . THR A 1 302 ? -18.60955 23.10358 -38.90656 1.000 16.74497 301 THR A N 1
ATOM 4726 C CA . THR A 1 302 ? -17.63363 22.58695 -39.85326 1.000 16.43251 301 THR A CA 1
ATOM 4727 C C . THR A 1 302 ? -16.39147 23.46279 -39.79346 1.000 16.02595 301 THR A C 1
ATOM 4728 O O . THR A 1 302 ? -16.39916 24.54428 -39.20713 1.000 17.69437 301 THR A O 1
ATOM 4739 N N . VAL A 1 303 ? -15.30645 22.99460 -40.41037 1.000 16.82816 302 VAL A N 1
ATOM 4740 C CA . VAL A 1 303 ? -14.11407 23.83481 -40.48467 1.000 18.62993 302 VAL A CA 1
ATOM 4741 C C . VAL A 1 303 ? -14.43264 25.13456 -41.21680 1.000 20.18075 302 VAL A C 1
ATOM 4742 O O . VAL A 1 303 ? -13.98210 26.21559 -40.82009 1.000 20.80291 302 VAL A O 1
ATOM 4755 N N . ALA A 1 304 ? -15.23379 25.05037 -42.28241 1.000 21.17786 303 ALA A N 1
ATOM 4756 C CA . ALA A 1 304 ? -15.56732 26.23706 -43.06181 1.000 21.78013 303 ALA A CA 1
ATOM 4757 C C . ALA A 1 304 ? -16.43770 27.20453 -42.27032 1.000 20.78625 303 ALA A C 1
ATOM 4758 O O . ALA A 1 304 ? -16.27673 28.42475 -42.38541 1.000 23.73697 303 ALA A O 1
ATOM 4765 N N . SER A 1 305 ? -17.38427 26.68645 -41.48141 1.000 19.01851 304 SER A N 1
ATOM 4766 C CA . SER A 1 305 ? -18.25583 27.57406 -40.71965 1.000 20.43843 304 SER A CA 1
ATOM 4767 C C . SER A 1 305 ? -17.54320 28.16999 -39.51352 1.000 21.15108 304 SER A C 1
ATOM 4768 O O . SER A 1 305 ? -17.88374 29.27809 -39.08166 1.000 21.88157 304 SER A O 1
ATOM 4776 N N . GLY A 1 306 ? -16.55818 27.46154 -38.96749 1.000 20.37437 305 GLY A N 1
ATOM 4777 C CA . GLY A 1 306 ? -15.95760 27.83886 -37.70813 1.000 17.69121 305 GLY A CA 1
ATOM 4778 C C . GLY A 1 306 ? -16.86264 27.49526 -36.53919 1.000 17.96402 305 GLY A C 1
ATOM 4779 O O . GLY A 1 306 ? -18.03345 27.14671 -36.69278 1.000 19.43187 305 GLY A O 1
ATOM 4783 N N . ILE A 1 307 ? -16.29023 27.58390 -35.34727 1.000 16.78733 306 ILE A N 1
ATOM 4784 C CA . ILE A 1 307 ? -17.00562 27.35566 -34.09180 1.000 17.18939 306 ILE A CA 1
ATOM 4785 C C . ILE A 1 307 ? -17.33693 28.71629 -33.49015 1.000 19.25692 306 ILE A C 1
ATOM 4786 O O . ILE A 1 307 ? -16.45706 29.58665 -33.44571 1.000 19.27952 306 ILE A O 1
ATOM 4802 N N . PRO A 1 308 ? -18.57085 28.94564 -33.03281 1.000 18.53661 307 PRO A N 1
ATOM 4803 C CA . PRO A 1 308 ? -18.92422 30.27064 -32.50870 1.000 20.13436 307 PRO A CA 1
ATOM 4804 C C . PRO A 1 308 ? -18.12213 30.64520 -31.27169 1.000 19.39947 307 PRO A C 1
ATOM 4805 O O . PRO A 1 308 ? -17.72235 29.79347 -30.47591 1.000 19.69076 307 PRO A O 1
ATOM 4816 N N . ALA A 1 309 ? -17.91683 31.94664 -31.10087 1.000 20.76508 308 ALA A N 1
ATOM 4817 C CA . ALA A 1 309 ? -17.26609 32.43938 -29.89868 1.000 22.55783 308 ALA A CA 1
ATOM 4818 C C . ALA A 1 309 ? -18.02135 31.95092 -28.67060 1.000 23.85227 308 ALA A C 1
ATOM 4819 O O . ALA A 1 309 ? -19.25496 31.95529 -28.63760 1.000 25.30901 308 ALA A O 1
ATOM 4826 N N . GLY A 1 310 ? -17.27277 31.51793 -27.65971 1.000 23.09737 309 GLY A N 1
ATOM 4827 C CA . GLY A 1 310 ? -17.85905 31.00899 -26.43760 1.000 21.36690 309 GLY A CA 1
ATOM 4828 C C . GLY A 1 310 ? -18.32414 29.57087 -26.49759 1.000 20.50454 309 GLY A C 1
ATOM 4829 O O . GLY A 1 310 ? -18.87080 29.07477 -25.50272 1.000 23.85267 309 GLY A O 1
ATOM 4833 N N . TRP A 1 311 ? -18.13332 28.88719 -27.62558 1.000 18.34379 310 TRP A N 1
ATOM 4834 C CA . TRP A 1 311 ? -18.48067 27.48170 -27.78091 1.000 17.39886 310 TRP A CA 1
ATOM 4835 C C . TRP A 1 311 ? -17.20961 26.67737 -28.03248 1.000 16.94748 310 TRP A C 1
ATOM 4836 O O . TRP A 1 311 ? -16.20320 27.20315 -28.50734 1.000 17.78355 310 TRP A O 1
ATOM 4857 N N . MET A 1 312 ? -17.25632 25.39029 -27.70602 1.000 16.79479 311 MET A N 1
ATOM 4858 C CA . MET A 1 312 ? -16.08929 24.52538 -27.82292 1.000 15.51290 311 MET A CA 1
ATOM 4859 C C . MET A 1 312 ? -16.44857 23.24415 -28.56366 1.000 14.00396 311 MET A C 1
ATOM 4860 O O . MET A 1 312 ? -17.54714 22.70891 -28.40657 1.000 15.21401 311 MET A O 1
ATOM 4874 N N . GLY A 1 313 ? -15.51734 22.75449 -29.37470 1.000 13.78415 312 GLY A N 1
ATOM 4875 C CA . GLY A 1 313 ? -15.71784 21.48170 -30.04207 1.000 14.28856 312 GLY A CA 1
ATOM 4876 C C . GLY A 1 313 ? -15.35862 20.31192 -29.14542 1.000 14.01455 312 GLY A C 1
ATOM 4877 O O . GLY A 1 313 ? -14.20247 20.18530 -28.73338 1.000 14.82134 312 GLY A O 1
ATOM 4881 N N . LEU A 1 314 ? -16.33274 19.46619 -28.81021 1.000 13.95690 313 LEU A N 1
ATOM 4882 C CA . LEU A 1 314 ? -16.11293 18.35380 -27.88780 1.000 13.35355 313 LEU A CA 1
ATOM 4883 C C . LEU A 1 314 ? -16.25666 16.98371 -28.53943 1.000 13.25327 313 LEU A C 1
ATOM 4884 O O . LEU A 1 314 ? -16.01144 15.97003 -27.87471 1.000 13.33826 313 LEU A O 1
ATOM 4900 N N . ASP A 1 315 ? -16.63497 16.92312 -29.81667 1.000 13.82269 314 ASP A N 1
ATOM 4901 C CA . ASP A 1 315 ? -16.60464 15.68150 -30.58274 1.000 13.75609 314 ASP A CA 1
ATOM 4902 C C . ASP A 1 315 ? -16.41618 16.06436 -32.04514 1.000 14.16026 314 ASP A C 1
ATOM 4903 O O . ASP A 1 315 ? -16.67403 17.20335 -32.44208 1.000 14.20869 314 ASP A O 1
ATOM 4912 N N . CYS A 1 316 ? -15.96490 15.10626 -32.84655 1.000 15.38520 315 CYS A N 1
ATOM 4913 C CA . CYS A 1 316 ? -16.03385 15.27449 -34.29179 1.000 14.87412 315 CYS A CA 1
ATOM 4914 C C . CYS A 1 316 ? -17.45641 14.98415 -34.76476 1.000 15.82187 315 CYS A C 1
ATOM 4915 O O . CYS A 1 316 ? -18.29669 14.48676 -34.01206 1.000 17.62339 315 CYS A O 1
ATOM 4923 N N . GLY A 1 317 ? -17.72231 15.30125 -36.02775 1.000 15.14288 316 GLY A N 1
ATOM 4924 C CA . GLY A 1 317 ? -19.00507 15.02795 -36.63804 1.000 15.39530 316 GLY A CA 1
ATOM 4925 C C . GLY A 1 317 ? -18.95544 13.86852 -37.61746 1.000 16.53669 316 GLY A C 1
ATOM 4926 O O . GLY A 1 317 ? -17.94205 13.17541 -37.74699 1.000 15.98501 316 GLY A O 1
ATOM 4930 N N . PRO A 1 318 ? -20.05354 13.64934 -38.34840 1.000 16.36197 317 PRO A N 1
ATOM 4931 C CA . PRO A 1 318 ? -20.14429 12.43737 -39.18035 1.000 16.65311 317 PRO A CA 1
ATOM 4932 C C . PRO A 1 318 ? -19.21557 12.42469 -40.38078 1.000 15.97189 317 PRO A C 1
ATOM 4933 O O . PRO A 1 318 ? -18.78052 11.34397 -40.79516 1.000 16.30467 317 PRO A O 1
ATOM 4944 N N . GLU A 1 319 ? -18.91884 13.57820 -40.97745 1.000 14.50340 318 GLU A N 1
ATOM 4945 C CA . GLU A 1 319 ? -17.99358 13.57983 -42.10591 1.000 15.34185 318 GLU A CA 1
ATOM 4946 C C . GLU A 1 319 ? -16.57502 13.27980 -41.64388 1.000 14.47140 318 GLU A C 1
ATOM 4947 O O . GLU A 1 319 ? -15.81081 12.63237 -42.36987 1.000 15.37428 318 GLU A O 1
ATOM 4959 N N . SER A 1 320 ? -16.21474 13.72302 -40.43385 1.000 14.00952 319 SER A N 1
ATOM 4960 C CA . SER A 1 320 ? -14.92668 13.35421 -39.86100 1.000 13.07092 319 SER A CA 1
ATOM 4961 C C . SER A 1 320 ? -14.85102 11.85577 -39.60774 1.000 14.51438 319 SER A C 1
ATOM 4962 O O . SER A 1 320 ? -13.84019 11.21338 -39.92152 1.000 14.07476 319 SER A O 1
ATOM 4970 N N . SER A 1 321 ? -15.91383 11.28084 -39.03646 1.000 14.17075 320 SER A N 1
ATOM 4971 C CA . SER A 1 321 ? -15.92090 9.84252 -38.78233 1.000 14.25895 320 SER A CA 1
ATOM 4972 C C . SER A 1 321 ? -15.70699 9.05421 -40.06884 1.000 14.90554 320 SER A C 1
ATOM 4973 O O . SER A 1 321 ? -15.00991 8.03320 -40.06978 1.000 16.25316 320 SER A O 1
ATOM 4981 N N . LYS A 1 322 ? -16.27525 9.52366 -41.18279 1.000 15.92297 321 LYS A N 1
ATOM 4982 C CA . LYS A 1 322 ? -16.05691 8.84679 -42.46005 1.000 18.05130 321 LYS A CA 1
ATOM 4983 C C . LYS A 1 322 ? -14.59050 8.90809 -42.88108 1.000 18.46500 321 LYS A C 1
ATOM 4984 O O . LYS A 1 322 ? -14.02769 7.90373 -43.33429 1.000 18.35436 321 LYS A O 1
ATOM 5003 N N . LYS A 1 323 ? -13.94603 10.07078 -42.72446 1.000 17.99658 322 LYS A N 1
ATOM 5004 C CA . LYS A 1 323 ? -12.52459 10.17627 -43.05500 1.000 17.64332 322 LYS A CA 1
ATOM 5005 C C . LYS A 1 323 ? -11.66348 9.32552 -42.12547 1.000 16.25753 322 LYS A C 1
ATOM 5006 O O . LYS A 1 323 ? -10.68717 8.70516 -42.56716 1.000 15.74997 322 LYS A O 1
ATOM 5025 N N . TYR A 1 324 ? -11.98692 9.30194 -40.83283 1.000 15.60975 323 TYR A N 1
ATOM 5026 C CA . TYR A 1 324 ? -11.25101 8.42886 -39.92359 1.000 14.25095 323 TYR A CA 1
ATOM 5027 C C . TYR A 1 324 ? -11.40656 6.97036 -40.33899 1.000 16.68882 323 TYR A C 1
ATOM 5028 O O . TYR A 1 324 ? -10.43708 6.20487 -40.32077 1.000 16.78881 323 TYR A O 1
ATOM 5046 N N . ALA A 1 325 ? -12.63149 6.56737 -40.70583 1.000 17.17370 324 ALA A N 1
ATOM 5047 C CA . ALA A 1 325 ? -12.87830 5.18185 -41.09535 1.000 18.00476 324 ALA A CA 1
ATOM 5048 C C . ALA A 1 325 ? -12.07614 4.81025 -42.33202 1.000 19.59375 324 ALA A C 1
ATOM 5049 O O . ALA A 1 325 ? -11.56966 3.68580 -42.44164 1.000 19.61967 324 ALA A O 1
ATOM 5056 N N . GLU A 1 326 ? -11.94957 5.74321 -43.27692 1.000 19.02600 325 GLU A N 1
ATOM 5057 C CA . GLU A 1 326 ? -11.16036 5.46938 -44.47248 1.000 19.19066 325 GLU A CA 1
ATOM 5058 C C . GLU A 1 326 ? -9.70703 5.17215 -44.11229 1.000 18.01851 325 GLU A C 1
ATOM 5059 O O . GLU A 1 326 ? -9.09028 4.27036 -44.69075 1.000 19.22661 325 GLU A O 1
ATOM 5071 N N . ALA A 1 327 ? -9.14718 5.90571 -43.14572 1.000 17.73479 326 ALA A N 1
ATOM 5072 C CA . ALA A 1 327 ? -7.76559 5.65740 -42.74026 1.000 16.69637 326 ALA A CA 1
ATOM 5073 C C . ALA A 1 327 ? -7.62993 4.31063 -42.03680 1.000 15.86634 326 ALA A C 1
ATOM 5074 O O . ALA A 1 327 ? -6.65786 3.57992 -42.26137 1.000 16.11321 326 ALA A O 1
ATOM 5081 N N . VAL A 1 328 ? -8.60372 3.95821 -41.19368 1.000 14.51440 327 VAL A N 1
ATOM 5082 C CA . VAL A 1 328 ? -8.57577 2.66304 -40.51862 1.000 15.68723 327 VAL A CA 1
ATOM 5083 C C . VAL A 1 328 ? -8.64227 1.52056 -41.52871 1.000 15.37993 327 VAL A C 1
ATOM 5084 O O . VAL A 1 328 ? -7.97831 0.49149 -41.36264 1.000 16.30960 327 VAL A O 1
ATOM 5097 N N . THR A 1 329 ? -9.42542 1.68602 -42.59697 1.000 18.01552 328 THR A N 1
ATOM 5098 C CA . THR A 1 329 ? -9.56244 0.61927 -43.58402 1.000 19.42827 328 THR A CA 1
ATOM 5099 C C . THR A 1 329 ? -8.26056 0.37749 -44.33692 1.000 19.25225 328 THR A C 1
ATOM 5100 O O . THR A 1 329 ? -7.98319 -0.75763 -44.74337 1.000 21.52470 328 THR A O 1
ATOM 5111 N N . ARG A 1 330 ? -7.45442 1.42190 -44.53293 1.000 18.23311 329 ARG A N 1
ATOM 5112 C CA . ARG A 1 330 ? -6.16233 1.27567 -45.18769 1.000 19.38243 329 ARG A CA 1
ATOM 5113 C C . ARG A 1 330 ? -5.10067 0.66003 -44.28611 1.000 18.64079 329 ARG A C 1
ATOM 5114 O O . ARG A 1 330 ? -4.11614 0.10979 -44.79772 1.000 19.64959 329 ARG A O 1
ATOM 5135 N N . ALA A 1 331 ? -5.27262 0.73808 -42.96984 1.000 16.81416 330 ALA A N 1
ATOM 5136 C CA . ALA A 1 331 ? -4.21822 0.35874 -42.04697 1.000 14.88471 330 ALA A CA 1
ATOM 5137 C C . ALA A 1 331 ? -4.07705 -1.15296 -41.91542 1.000 15.89703 330 ALA A C 1
ATOM 5138 O O . ALA A 1 331 ? -5.06316 -1.89654 -41.93664 1.000 18.15076 330 ALA A O 1
ATOM 5145 N N . LYS A 1 332 ? -2.83155 -1.59989 -41.74184 1.000 15.39202 331 LYS A N 1
ATOM 5146 C CA . LYS A 1 332 ? -2.54016 -2.96077 -41.31834 1.000 15.90896 331 LYS A CA 1
ATOM 5147 C C . LYS A 1 332 ? -2.04441 -3.03274 -39.87961 1.000 14.51874 331 LYS A C 1
ATOM 5148 O O . LYS A 1 332 ? -1.99241 -4.12924 -39.31176 1.000 16.00451 331 LYS A O 1
ATOM 5167 N N . GLN A 1 333 ? -1.69053 -1.89993 -39.27873 1.000 14.32128 332 GLN A N 1
ATOM 5168 C CA . GLN A 1 333 ? -1.36438 -1.82104 -37.86114 1.000 13.73677 332 GLN A CA 1
ATOM 5169 C C . GLN A 1 333 ? -1.79168 -0.44258 -37.38105 1.000 12.35887 332 GLN A C 1
ATOM 5170 O O . GLN A 1 333 ? -1.65328 0.53807 -38.11862 1.000 13.31960 332 GLN A O 1
ATOM 5184 N N . ILE A 1 334 ? -2.32031 -0.37635 -36.15476 1.000 12.28703 333 ILE A N 1
ATOM 5185 C CA . ILE A 1 334 ? -2.84506 0.85784 -35.57406 1.000 11.55167 333 ILE A CA 1
ATOM 5186 C C . ILE A 1 334 ? -2.35769 0.97214 -34.13459 1.000 11.77143 333 ILE A C 1
ATOM 5187 O O . ILE A 1 334 ? -2.43907 0.00444 -33.37492 1.000 12.69444 333 ILE A O 1
ATOM 5203 N N . VAL A 1 335 ? -1.88321 2.15819 -33.75186 1.000 11.03448 334 VAL A N 1
ATOM 5204 C CA . VAL A 1 335 ? -1.68877 2.52808 -32.34799 1.000 11.68864 334 VAL A CA 1
ATOM 5205 C C . VAL A 1 335 ? -2.56741 3.74368 -32.08442 1.000 10.71685 334 VAL A C 1
ATOM 5206 O O . VAL A 1 335 ? -2.44961 4.76225 -32.77901 1.000 12.20678 334 VAL A O 1
ATOM 5219 N N . TRP A 1 336 ? -3.44650 3.64187 -31.08875 1.000 10.27787 335 TRP A N 1
ATOM 5220 C CA . TRP A 1 336 ? -4.43061 4.67927 -30.79596 1.000 9.77431 335 TRP A CA 1
ATOM 5221 C C . TRP A 1 336 ? -4.29105 5.11435 -29.34408 1.000 9.74036 335 TRP A C 1
ATOM 5222 O O . TRP A 1 336 ? -4.47922 4.30199 -28.43245 1.000 10.65527 335 TRP A O 1
ATOM 5243 N N . ASN A 1 337 ? -3.98140 6.39774 -29.13781 1.000 10.40833 336 ASN A N 1
ATOM 5244 C CA . ASN A 1 337 ? -4.01583 7.02596 -27.81994 1.000 9.63110 336 ASN A CA 1
ATOM 5245 C C . ASN A 1 337 ? -4.79468 8.32980 -27.92122 1.000 9.89819 336 ASN A C 1
ATOM 5246 O O . ASN A 1 337 ? -4.42264 9.21633 -28.69981 1.000 11.21929 336 ASN A O 1
ATOM 5257 N N . GLY A 1 338 ? -5.86269 8.44177 -27.12794 1.000 10.11470 337 GLY A N 1
ATOM 5258 C CA . GLY A 1 338 ? -6.63752 9.65500 -27.00561 1.000 10.91258 337 GLY A CA 1
ATOM 5259 C C . GLY A 1 338 ? -7.97658 9.57836 -27.71821 1.000 10.07905 337 GLY A C 1
ATOM 5260 O O . GLY A 1 338 ? -8.02887 9.49163 -28.94607 1.000 12.09528 337 GLY A O 1
ATOM 5264 N N . PRO A 1 339 ? -9.08824 9.60155 -26.97018 1.000 10.99291 338 PRO A N 1
ATOM 5265 C CA . PRO A 1 339 ? -10.40434 9.57738 -27.62646 1.000 10.73313 338 PRO A CA 1
ATOM 5266 C C . PRO A 1 339 ? -10.57922 10.78447 -28.53710 1.000 11.90156 338 PRO A C 1
ATOM 5267 O O . PRO A 1 339 ? -9.96528 11.82934 -28.33346 1.000 11.17321 338 PRO A O 1
ATOM 5278 N N . VAL A 1 340 ? -11.43944 10.64347 -29.54986 1.000 12.14031 339 VAL A N 1
ATOM 5279 C CA . VAL A 1 340 ? -11.60816 11.72289 -30.52168 1.000 12.10846 339 VAL A CA 1
ATOM 5280 C C . VAL A 1 340 ? -12.74075 12.66698 -30.12451 1.000 11.86243 339 VAL A C 1
ATOM 5281 O O . VAL A 1 340 ? -13.09319 13.58588 -30.87852 1.000 13.05729 339 VAL A O 1
ATOM 5294 N N . GLY A 1 341 ? -13.29100 12.47163 -28.92817 1.000 11.76711 340 GLY A N 1
ATOM 5295 C CA . GLY A 1 341 ? -14.22634 13.40477 -28.33150 1.000 12.88518 340 GLY A CA 1
ATOM 5296 C C . GLY A 1 341 ? -14.34908 13.08682 -26.85667 1.000 11.93932 340 GLY A C 1
ATOM 5297 O O . GLY A 1 341 ? -13.70586 12.16851 -26.34654 1.000 11.74944 340 GLY A O 1
ATOM 5301 N N . VAL A 1 342 ? -15.18515 13.86321 -26.16689 1.000 12.60396 341 VAL A N 1
ATOM 5302 C CA . VAL A 1 342 ? -15.40618 13.69015 -24.72883 1.000 12.78755 341 VAL A CA 1
ATOM 5303 C C . VAL A 1 342 ? -16.37724 12.53477 -24.51050 1.000 12.92288 341 VAL A C 1
ATOM 5304 O O . VAL A 1 342 ? -17.55080 12.74151 -24.18211 1.000 13.77659 341 VAL A O 1
ATOM 5317 N N . PHE A 1 343 ? -15.88036 11.30454 -24.67796 1.000 12.84757 342 PHE A N 1
ATOM 5318 C CA . PHE A 1 343 ? -16.74525 10.13104 -24.75336 1.000 14.12800 342 PHE A CA 1
ATOM 5319 C C . PHE A 1 343 ? -17.39159 9.78607 -23.41858 1.000 15.17068 342 PHE A C 1
ATOM 5320 O O . PHE A 1 343 ? -18.35125 9.00560 -23.39263 1.000 16.18139 342 PHE A O 1
ATOM 5337 N N . GLU A 1 344 ? -16.88850 10.34173 -22.31543 1.000 14.74698 343 GLU A N 1
ATOM 5338 C CA . GLU A 1 344 ? -17.50690 10.12688 -21.01482 1.000 15.57136 343 GLU A CA 1
ATOM 5339 C C . GLU A 1 344 ? -18.91718 10.70617 -20.94042 1.000 16.01484 343 GLU A C 1
ATOM 5340 O O . GLU A 1 344 ? -19.69948 10.29878 -20.07016 1.000 17.17802 343 GLU A O 1
ATOM 5352 N N . TRP A 1 345 ? -19.25309 11.65045 -21.82169 1.000 15.95604 344 TRP A N 1
ATOM 5353 C CA . TRP A 1 345 ? -20.54998 12.31941 -21.84524 1.000 16.19758 344 TRP A CA 1
ATOM 5354 C C . TRP A 1 345 ? -21.24092 11.93552 -23.14851 1.000 17.11757 344 TRP A C 1
ATOM 5355 O O . TRP A 1 345 ? -20.68118 12.14150 -24.22849 1.000 17.55165 344 TRP A O 1
ATOM 5376 N N . GLU A 1 346 ? -22.45535 11.37972 -23.05393 1.000 18.86203 345 GLU A N 1
ATOM 5377 C CA . GLU A 1 346 ? -23.05997 10.76550 -24.23482 1.000 19.54599 345 GLU A CA 1
ATOM 5378 C C . GLU A 1 346 ? -23.24332 11.74569 -25.38762 1.000 19.72991 345 GLU A C 1
ATOM 5379 O O . GLU A 1 346 ? -23.18751 11.33432 -26.55253 1.000 20.29362 345 GLU A O 1
ATOM 5391 N N . ALA A 1 347 ? -23.49314 13.02823 -25.09706 1.000 18.38888 346 ALA A N 1
ATOM 5392 C CA . ALA A 1 347 ? -23.67554 13.99689 -26.17242 1.000 18.21553 346 ALA A CA 1
ATOM 5393 C C . ALA A 1 347 ? -22.44284 14.10547 -27.05507 1.000 18.12441 346 ALA A C 1
ATOM 5394 O O . ALA A 1 347 ? -22.55086 14.55601 -28.20174 1.000 19.59230 346 ALA A O 1
ATOM 5401 N N . PHE A 1 348 ? -21.27868 13.68280 -26.55119 1.000 16.46479 347 PHE A N 1
ATOM 5402 C CA . PHE A 1 348 ? -20.00021 13.87453 -27.22660 1.000 15.78822 347 PHE A CA 1
ATOM 5403 C C . PHE A 1 348 ? -19.26129 12.56085 -27.43721 1.000 15.05759 347 PHE A C 1
ATOM 5404 O O . PHE A 1 348 ? -18.04046 12.56177 -27.60655 1.000 14.87610 347 PHE A O 1
ATOM 5421 N N . ALA A 1 349 ? -19.98294 11.44121 -27.46388 1.000 14.15581 348 ALA A N 1
ATOM 5422 C CA . ALA A 1 349 ? -19.36956 10.12767 -27.53030 1.000 14.72568 348 ALA A CA 1
ATOM 5423 C C . ALA A 1 349 ? -19.49292 9.44719 -28.88495 1.000 15.27279 348 ALA A C 1
ATOM 5424 O O . ALA A 1 349 ? -18.83747 8.42242 -29.09733 1.000 16.17885 348 ALA A O 1
ATOM 5431 N N . ARG A 1 350 ? -20.29522 9.98503 -29.80433 1.000 15.17852 349 ARG A N 1
ATOM 5432 C CA A ARG A 1 350 ? -20.58757 9.25503 -31.03448 0.465 15.20342 349 ARG A CA 1
ATOM 5433 C CA B ARG A 1 350 ? -20.59111 9.26652 -31.04086 0.535 13.89942 349 ARG A CA 1
ATOM 5434 C C . ARG A 1 350 ? -19.34143 9.07091 -31.89314 1.000 14.29641 349 ARG A C 1
ATOM 5435 O O . ARG A 1 350 ? -19.15540 8.01282 -32.50277 1.000 16.10962 349 ARG A O 1
ATOM 5476 N N . GLY A 1 351 ? -18.48399 10.08362 -31.96306 1.000 14.79456 350 GLY A N 1
ATOM 5477 C CA . GLY A 1 351 ? -17.29022 9.96176 -32.77920 1.000 14.69301 350 GLY A CA 1
ATOM 5478 C C . GLY A 1 351 ? -16.34836 8.87784 -32.28917 1.000 14.27991 350 GLY A C 1
ATOM 5479 O O . GLY A 1 351 ? -15.81187 8.10172 -33.08237 1.000 13.84812 350 GLY A O 1
ATOM 5483 N N . THR A 1 352 ? -16.12968 8.80889 -30.97643 1.000 13.07377 351 THR A N 1
ATOM 5484 C CA . THR A 1 352 ? -15.23563 7.78431 -30.44752 1.000 12.29400 351 THR A CA 1
ATOM 5485 C C . THR A 1 352 ? -15.85053 6.39755 -30.59445 1.000 12.69470 351 THR A C 1
ATOM 5486 O O . THR A 1 352 ? -15.14611 5.43056 -30.90694 1.000 13.29386 351 THR A O 1
ATOM 5497 N N . LYS A 1 353 ? -17.16471 6.27927 -30.38545 1.000 14.85809 352 LYS A N 1
ATOM 5498 C CA . LYS A 1 353 ? -17.82318 4.99115 -30.58310 1.000 14.99428 352 LYS A CA 1
ATOM 5499 C C . LYS A 1 353 ? -17.70245 4.52951 -32.03105 1.000 14.78378 352 LYS A C 1
ATOM 5500 O O . LYS A 1 353 ? -17.44695 3.34864 -32.29715 1.000 14.75508 352 LYS A O 1
ATOM 5519 N N . ALA A 1 354 ? -17.90850 5.44151 -32.98217 1.000 15.38215 353 ALA A N 1
ATOM 5520 C CA . ALA A 1 354 ? -17.81284 5.06745 -34.38829 1.000 15.62698 353 ALA A CA 1
ATOM 5521 C C . ALA A 1 354 ? -16.40658 4.59653 -34.73025 1.000 14.65601 353 ALA A C 1
ATOM 5522 O O . ALA A 1 354 ? -16.23245 3.60260 -35.44522 1.000 16.76234 353 ALA A O 1
ATOM 5529 N N . LEU A 1 355 ? -15.38830 5.29214 -34.21740 1.000 13.88339 354 LEU A N 1
ATOM 5530 C CA . LEU A 1 355 ? -14.01165 4.88918 -34.47896 1.000 13.33144 354 LEU A CA 1
ATOM 5531 C C . LEU A 1 355 ? -13.70935 3.53797 -33.84003 1.000 12.84545 354 LEU A C 1
ATOM 5532 O O . LEU A 1 355 ? -13.04799 2.68908 -34.44866 1.000 13.83947 354 LEU A O 1
ATOM 5548 N N . MET A 1 356 ? -14.19391 3.31142 -32.61937 1.000 12.77351 355 MET A N 1
ATOM 5549 C CA . MET A 1 356 ? -14.00643 2.00367 -31.99617 1.000 14.15561 355 MET A CA 1
ATOM 5550 C C . MET A 1 356 ? -14.60973 0.89328 -32.85426 1.000 14.13275 355 MET A C 1
ATOM 5551 O O . MET A 1 356 ? -13.99300 -0.16362 -33.04531 1.000 15.31819 355 MET A O 1
ATOM 5565 N N . ASP A 1 357 ? -15.82942 1.10522 -33.36123 1.000 15.99810 356 ASP A N 1
ATOM 5566 C CA . ASP A 1 357 ? -16.45425 0.12079 -34.24196 1.000 17.40582 356 ASP A CA 1
ATOM 5567 C C . ASP A 1 357 ? -15.55344 -0.20642 -35.42899 1.000 16.82776 356 ASP A C 1
ATOM 5568 O O . ASP A 1 357 ? -15.40295 -1.37860 -35.80915 1.000 19.38000 356 ASP A O 1
ATOM 5577 N N . GLU A 1 358 ? -14.94703 0.82251 -36.03121 1.000 15.80147 357 GLU A N 1
ATOM 5578 C CA . GLU A 1 358 ? -14.06965 0.60426 -37.17910 1.000 17.08842 357 GLU A CA 1
ATOM 5579 C C . GLU A 1 358 ? -12.80553 -0.15300 -36.78185 1.000 17.04458 357 GLU A C 1
ATOM 5580 O O . GLU A 1 358 ? -12.35296 -1.04414 -37.51272 1.000 17.52963 357 GLU A O 1
ATOM 5592 N N . VAL A 1 359 ? -12.22627 0.17575 -35.62490 1.000 14.84704 358 VAL A N 1
ATOM 5593 C CA . VAL A 1 359 ? -11.00708 -0.49933 -35.19392 1.000 14.08377 358 VAL A CA 1
ATOM 5594 C C . VAL A 1 359 ? -11.28310 -1.96389 -34.87337 1.000 14.24581 358 VAL A C 1
ATOM 5595 O O . VAL A 1 359 ? -10.45240 -2.83908 -35.15024 1.000 15.00467 358 VAL A O 1
ATOM 5608 N N . VAL A 1 360 ? -12.44966 -2.25600 -34.29246 1.000 14.29911 359 VAL A N 1
ATOM 5609 C CA . VAL A 1 360 ? -12.83833 -3.64704 -34.05417 1.000 15.57877 359 VAL A CA 1
ATOM 5610 C C . VAL A 1 360 ? -12.97878 -4.39957 -35.37578 1.000 17.86234 359 VAL A C 1
ATOM 5611 O O . VAL A 1 360 ? -12.47733 -5.51978 -35.53026 1.000 18.87240 359 VAL A O 1
ATOM 5624 N N . LYS A 1 361 ? -13.66453 -3.79544 -36.34974 1.000 18.08336 360 LYS A N 1
ATOM 5625 C CA . LYS A 1 361 ? -13.80194 -4.43146 -37.65633 1.000 20.31927 360 LYS A CA 1
ATOM 5626 C C . LYS A 1 361 ? -12.44237 -4.67389 -38.30219 1.000 18.56133 360 LYS A C 1
ATOM 5627 O O . LYS A 1 361 ? -12.22399 -5.71703 -38.93305 1.000 20.48851 360 LYS A O 1
ATOM 5646 N N . ALA A 1 362 ? -11.51715 -3.71656 -38.16567 1.000 17.42358 361 ALA A N 1
ATOM 5647 C CA . ALA A 1 362 ? -10.17976 -3.89127 -38.72389 1.000 16.53777 361 ALA A CA 1
ATOM 5648 C C . ALA A 1 362 ? -9.47521 -5.08139 -38.08721 1.000 17.63908 361 ALA A C 1
ATOM 5649 O O . ALA A 1 362 ? -8.84720 -5.89060 -38.78240 1.000 17.60057 361 ALA A O 1
ATOM 5656 N N . THR A 1 363 ? -9.56025 -5.20166 -36.76103 1.000 17.43788 362 THR A N 1
ATOM 5657 C CA . THR A 1 363 ? -8.95434 -6.34421 -36.08941 1.000 17.52348 362 THR A CA 1
ATOM 5658 C C . THR A 1 363 ? -9.47766 -7.65161 -36.66791 1.000 19.17525 362 THR A C 1
ATOM 5659 O O . THR A 1 363 ? -8.70787 -8.59205 -36.89239 1.000 18.91391 362 THR A O 1
ATOM 5670 N N . SER A 1 364 ? -10.78601 -7.72332 -36.92943 1.000 19.30309 363 SER A N 1
ATOM 5671 C CA . SER A 1 364 ? -11.38733 -8.97465 -37.37603 1.000 20.60147 363 SER A CA 1
ATOM 5672 C C . SER A 1 364 ? -10.89710 -9.41118 -38.75011 1.000 22.25616 363 SER A C 1
ATOM 5673 O O . SER A 1 364 ? -10.98158 -10.60056 -39.06401 1.000 24.88175 363 SER A O 1
ATOM 5681 N N . ARG A 1 365 ? -10.39467 -8.49323 -39.57358 1.000 22.14519 364 ARG A N 1
ATOM 5682 C CA . ARG A 1 365 ? -9.82874 -8.85771 -40.86721 1.000 22.94900 364 ARG A CA 1
ATOM 5683 C C . ARG A 1 365 ? -8.30076 -8.85088 -40.87922 1.000 21.73870 364 ARG A C 1
ATOM 5684 O O . ARG A 1 365 ? -7.70303 -8.89627 -41.95743 1.000 22.96928 364 ARG A O 1
ATOM 5705 N N . GLY A 1 366 ? -7.65843 -8.80442 -39.70838 1.000 21.03405 365 GLY A N 1
ATOM 5706 C CA . GLY A 1 366 ? -6.22987 -9.04583 -39.59436 1.000 20.70414 365 GLY A CA 1
ATOM 5707 C C . GLY A 1 366 ? -5.38016 -7.85662 -39.20083 1.000 19.88740 365 GLY A C 1
ATOM 5708 O O . GLY A 1 366 ? -4.15102 -8.00217 -39.10916 1.000 20.22859 365 GLY A O 1
ATOM 5712 N N . CYS A 1 367 ? -5.97533 -6.69027 -38.96675 1.000 18.56853 366 CYS A N 1
ATOM 5713 C CA . CYS A 1 367 ? -5.20609 -5.53261 -38.53548 1.000 18.26786 366 CYS A CA 1
ATOM 5714 C C . CYS A 1 367 ? -4.71499 -5.74840 -37.10889 1.000 17.20100 366 CYS A C 1
ATOM 5715 O O . CYS A 1 367 ? -5.43928 -6.27391 -36.26043 1.000 16.79839 366 CYS A O 1
ATOM 5723 N N . ILE A 1 368 ? -3.46794 -5.36946 -36.85164 1.000 16.02212 367 ILE A N 1
ATOM 5724 C CA . ILE A 1 368 ? -2.92246 -5.37267 -35.49849 1.000 15.56161 367 ILE A CA 1
ATOM 5725 C C . ILE A 1 368 ? -3.30458 -4.04356 -34.85481 1.000 14.26763 367 ILE A C 1
ATOM 5726 O O . ILE A 1 368 ? -2.87059 -2.98149 -35.31018 1.000 15.93667 367 ILE A O 1
ATOM 5742 N N . THR A 1 369 ? -4.12266 -4.09546 -33.80204 1.000 13.75065 368 THR A N 1
ATOM 5743 C CA . THR A 1 369 ? -4.71022 -2.89902 -33.20868 1.000 12.51061 368 THR A CA 1
ATOM 5744 C C . THR A 1 369 ? -4.33082 -2.78268 -31.73764 1.000 11.88155 368 THR A C 1
ATOM 5745 O O . THR A 1 369 ? -4.57301 -3.70104 -30.93967 1.000 13.63174 368 THR A O 1
ATOM 5756 N N . ILE A 1 370 ? -3.75448 -1.63580 -31.39133 1.000 11.14991 369 ILE A N 1
ATOM 5757 C CA . ILE A 1 370 ? -3.21094 -1.36473 -30.06913 1.000 12.16432 369 ILE A CA 1
ATOM 5758 C C . ILE A 1 370 ? -3.86493 -0.08401 -29.57820 1.000 10.97614 369 ILE A C 1
ATOM 5759 O O . ILE A 1 370 ? -3.70237 0.97341 -30.19793 1.000 12.98999 369 ILE A O 1
ATOM 5775 N N . ILE A 1 371 ? -4.60652 -0.17811 -28.47755 1.000 11.01484 370 ILE A N 1
ATOM 5776 C CA . ILE A 1 371 ? -5.27562 0.9647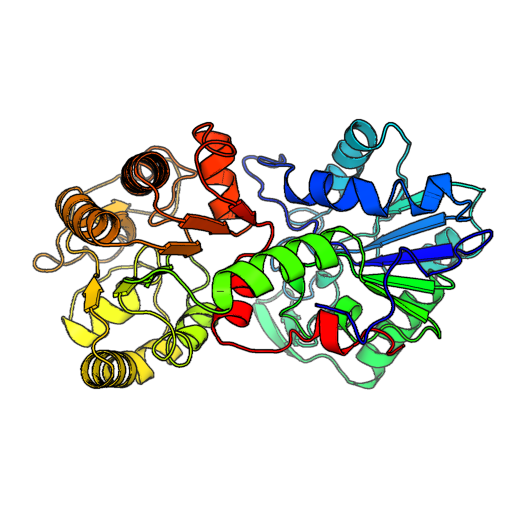5 -27.86700 1.000 10.90786 370 ILE A CA 1
ATOM 5777 C C . ILE A 1 371 ? -4.67782 1.14319 -26.47663 1.000 12.24981 370 ILE A C 1
ATOM 5778 O O . ILE A 1 371 ? -4.59633 0.18045 -25.70936 1.000 14.50161 370 ILE A O 1
ATOM 5794 N N . GLY A 1 372 ? -4.24692 2.35220 -26.15064 1.000 11.30985 371 GLY A N 1
ATOM 5795 C CA . GLY A 1 372 ? -3.57027 2.57525 -24.88433 1.000 12.10308 371 GLY A CA 1
ATOM 5796 C C . GLY A 1 372 ? -3.94065 3.89233 -24.24291 1.000 11.36538 371 GLY A C 1
ATOM 5797 O O . GLY A 1 372 ? -4.18803 4.89304 -24.91991 1.000 11.19284 371 GLY A O 1
ATOM 5801 N N . GLY A 1 373 ? -3.96336 3.87824 -22.90621 1.000 12.61251 372 GLY A N 1
ATOM 5802 C CA . GLY A 1 373 ? -4.11814 5.08791 -22.12419 1.000 11.23182 372 GLY A CA 1
ATOM 5803 C C . GLY A 1 373 ? -5.14226 4.94901 -21.01708 1.000 11.97916 372 GLY A C 1
ATOM 5804 O O . GLY A 1 373 ? -6.05743 4.12279 -21.09540 1.000 12.93858 372 GLY A O 1
ATOM 5808 N N . GLY A 1 374 ? -5.00255 5.77929 -19.98632 1.000 12.54279 373 GLY A N 1
ATOM 5809 C CA . GLY A 1 374 ? -5.93514 5.72013 -18.87362 1.000 12.38414 373 GLY A CA 1
ATOM 5810 C C . GLY A 1 374 ? -7.37916 5.86659 -19.31289 1.000 12.93903 373 GLY A C 1
ATOM 5811 O O . GLY A 1 374 ? -8.23228 5.03906 -18.98186 1.000 13.38037 373 GLY A O 1
ATOM 5815 N N . ASP A 1 375 ? -7.66611 6.91889 -20.07737 1.000 11.90527 374 ASP A N 1
ATOM 5816 C CA . ASP A 1 375 ? -9.01899 7.17158 -20.56271 1.000 11.71372 374 ASP A CA 1
ATOM 5817 C C . ASP A 1 375 ? -9.32203 6.38997 -21.84070 1.000 12.05779 374 ASP A C 1
ATOM 5818 O O . ASP A 1 375 ? -10.44399 5.90983 -22.01608 1.000 13.06761 374 ASP A O 1
ATOM 5827 N N . THR A 1 376 ? -8.34692 6.24052 -22.74374 1.000 12.44798 375 THR A N 1
ATOM 5828 C CA . THR A 1 376 ? -8.62962 5.55326 -24.00406 1.000 12.20936 375 THR A CA 1
ATOM 5829 C C . THR A 1 376 ? -8.95307 4.08021 -23.77530 1.000 12.25873 375 THR A C 1
ATOM 5830 O O . THR A 1 376 ? -9.82744 3.51778 -24.44432 1.000 12.69088 375 THR A O 1
ATOM 5841 N N . ALA A 1 377 ? -8.27365 3.43880 -22.82820 1.000 12.49654 376 ALA A N 1
ATOM 5842 C CA . ALA A 1 377 ? -8.60308 2.05321 -22.51072 1.000 12.18458 376 ALA A CA 1
ATOM 5843 C C . ALA A 1 377 ? -9.99182 1.93632 -21.90014 1.000 13.68927 376 ALA A C 1
ATOM 5844 O O . ALA A 1 377 ? -10.61902 0.87504 -21.98449 1.000 14.72537 376 ALA A O 1
ATOM 5851 N N . THR A 1 378 ? -10.47231 3.00376 -21.26230 1.000 13.44279 377 THR A N 1
ATOM 5852 C CA . THR A 1 378 ? -11.82303 3.01466 -20.71457 1.000 14.97661 377 THR A CA 1
ATOM 5853 C C . THR A 1 378 ? -12.88094 3.00076 -21.80903 1.000 14.74562 377 THR A C 1
ATOM 5854 O O . THR A 1 378 ? -14.00080 2.53283 -21.57431 1.000 16.14570 377 THR A O 1
ATOM 5865 N N . CYS A 1 379 ? -12.55082 3.49116 -23.00653 1.000 13.13185 378 CYS A N 1
ATOM 5866 C CA . CYS A 1 379 ? -13.43602 3.28924 -24.15069 1.000 14.61932 378 CYS A CA 1
ATOM 5867 C C . CYS A 1 379 ? -13.66325 1.80562 -24.40355 1.000 14.32125 378 CYS A C 1
ATOM 5868 O O . CYS A 1 379 ? -14.78357 1.38361 -24.71301 1.000 15.30277 378 CYS A O 1
ATOM 5876 N N . CYS A 1 380 ? -12.59871 1.00313 -24.31593 1.000 14.51040 379 CYS A N 1
ATOM 5877 C CA . CYS A 1 380 ? -12.74292 -0.43442 -24.52943 1.000 15.69366 379 CYS A CA 1
ATOM 5878 C C . CYS A 1 380 ? -13.62837 -1.05535 -23.45890 1.000 16.49765 379 CYS A C 1
ATOM 5879 O O . CYS A 1 380 ? -14.43097 -1.94888 -23.74658 1.000 18.34783 379 CYS A O 1
ATOM 5887 N N . ALA A 1 381 ? -13.48627 -0.60637 -22.21254 1.000 15.57113 380 ALA A N 1
ATOM 5888 C CA . ALA A 1 381 ? -14.34160 -1.12754 -21.15282 1.000 16.99067 380 ALA A CA 1
ATOM 5889 C C . ALA A 1 381 ? -15.79112 -0.70949 -21.36133 1.000 17.83134 380 ALA A C 1
ATOM 5890 O O . ALA A 1 381 ? -16.70560 -1.52744 -21.21250 1.000 18.36748 380 ALA A O 1
ATOM 5897 N N . LYS A 1 382 ? -16.01461 0.55212 -21.73152 1.000 16.41611 381 LYS A N 1
ATOM 5898 C CA . LYS A 1 382 ? -17.37500 1.06661 -21.84990 1.000 16.84860 381 LYS A CA 1
ATOM 5899 C C . LYS A 1 382 ? -18.15420 0.33610 -22.93316 1.000 17.00071 381 LYS A C 1
ATOM 5900 O O . LYS A 1 382 ? -19.34125 0.03509 -22.76012 1.000 18.62783 381 LYS A O 1
ATOM 5919 N N . TRP A 1 383 ? -17.50957 0.05159 -24.06144 1.000 16.52248 382 TRP A N 1
ATOM 5920 C CA . TRP A 1 383 ? -18.17576 -0.57367 -25.19510 1.000 16.96539 382 TRP A CA 1
ATOM 5921 C C . TRP A 1 383 ? -17.84293 -2.05698 -25.33585 1.000 18.27954 382 TRP A C 1
ATOM 5922 O O . TRP A 1 383 ? -18.18814 -2.66708 -26.35068 1.000 18.69266 382 TRP A O 1
ATOM 5943 N N . ASN A 1 384 ? -17.18066 -2.64526 -24.33692 1.000 17.94391 383 ASN A N 1
ATOM 5944 C CA . ASN A 1 384 ? -16.95716 -4.08979 -24.25974 1.000 18.42367 383 ASN A CA 1
ATOM 5945 C C . ASN A 1 384 ? -16.12597 -4.61926 -25.43125 1.000 17.34754 383 ASN A C 1
ATOM 5946 O O . ASN A 1 384 ? -16.45068 -5.64398 -26.03924 1.000 19.44728 383 ASN A O 1
ATOM 5957 N N . THR A 1 385 ? -15.01345 -3.94034 -25.71748 1.000 15.98489 384 THR A N 1
ATOM 5958 C CA . THR A 1 385 ? -14.14401 -4.33632 -26.82024 1.000 15.83921 384 THR A CA 1
ATOM 5959 C C . THR A 1 385 ? -12.74391 -4.72028 -26.36235 1.000 15.87681 384 THR A C 1
ATOM 5960 O O . THR A 1 385 ? -11.83715 -4.82238 -27.20074 1.000 16.46834 384 THR A O 1
ATOM 5971 N N . GLU A 1 386 ? -12.54211 -4.95438 -25.05943 1.000 16.96653 385 GLU A N 1
ATOM 5972 C CA . GLU A 1 386 ? -11.20062 -5.25063 -24.56772 1.000 17.05684 385 GLU A CA 1
ATOM 5973 C C . GLU A 1 386 ? -10.62892 -6.50588 -25.21209 1.000 18.26451 385 GLU A C 1
ATOM 5974 O O . GLU A 1 386 ? -9.41235 -6.60153 -25.40778 1.000 20.35701 385 GLU A O 1
ATOM 5986 N N . ASP A 1 387 ? -11.47975 -7.47202 -25.55136 1.000 19.63724 386 ASP A N 1
ATOM 5987 C CA . ASP A 1 387 ? -11.04015 -8.70550 -26.18685 1.000 21.44315 386 ASP A CA 1
ATOM 5988 C C . ASP A 1 387 ? -11.23862 -8.69927 -27.69579 1.000 20.39369 386 ASP A C 1
ATOM 5989 O O . ASP A 1 387 ? -11.06910 -9.74362 -28.33578 1.000 24.02647 386 ASP A O 1
ATOM 5998 N N . LYS A 1 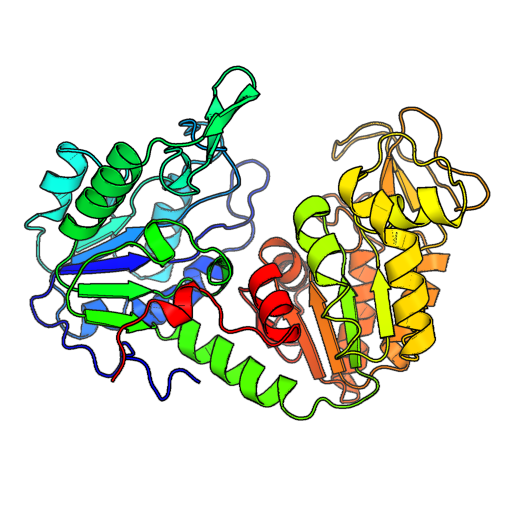388 ? -11.57395 -7.54596 -28.27596 1.000 18.74093 387 LYS A N 1
ATOM 5999 C CA . LYS A 1 388 ? -11.86021 -7.42320 -29.69785 1.000 17.53592 387 LYS A CA 1
ATOM 6000 C C . LYS A 1 388 ? -10.82555 -6.58312 -30.43546 1.000 17.37024 387 LYS A C 1
ATOM 6001 O O . LYS A 1 388 ? -11.00569 -6.30646 -31.62922 1.000 18.46717 387 LYS A O 1
ATOM 6020 N N . VAL A 1 389 ? -9.76806 -6.15347 -29.74447 1.000 15.52221 388 VAL A N 1
ATOM 6021 C CA . VAL A 1 389 ? -8.59447 -5.52447 -30.33439 1.000 15.14621 388 VAL A CA 1
ATOM 6022 C C . VAL A 1 389 ? -7.37102 -6.34686 -29.92564 1.000 14.22811 388 VAL A C 1
ATOM 6023 O O . VAL A 1 389 ? -7.44438 -7.20650 -29.04814 1.000 16.37570 388 VAL A O 1
ATOM 6036 N N . SER A 1 390 ? -6.23006 -6.08124 -30.57529 1.000 13.99795 389 SER A N 1
ATOM 6037 C CA . SER A 1 390 ? -5.07054 -6.94919 -30.35546 1.000 13.75748 389 SER A CA 1
ATOM 6038 C C . SER A 1 390 ? -4.47763 -6.77031 -28.95835 1.000 14.45257 389 SER A C 1
ATOM 6039 O O . SER A 1 390 ? -4.09296 -7.75467 -28.31503 1.000 16.50450 389 SER A O 1
ATOM 6047 N N . HIS A 1 391 ? -4.36372 -5.52803 -28.48328 1.000 14.09434 390 HIS A N 1
ATOM 6048 C CA . HIS A 1 391 ? -3.75599 -5.24256 -27.18577 1.000 13.37820 390 HIS A CA 1
ATOM 6049 C C . HIS A 1 391 ? -4.34276 -3.94899 -26.64389 1.000 11.56672 390 HIS A C 1
ATOM 6050 O O . HIS A 1 391 ? -4.38952 -2.93722 -27.35256 1.000 13.37128 390 HIS A O 1
ATOM 6064 N N . VAL A 1 392 ? -4.78390 -3.99457 -25.38941 1.000 10.90545 391 VAL A N 1
ATOM 6065 C CA . VAL A 1 392 ? -5.16458 -2.81061 -24.62749 1.000 11.25129 391 VAL A CA 1
ATOM 6066 C C . VAL A 1 392 ? -4.04932 -2.53022 -23.62535 1.000 10.54599 391 VAL A C 1
ATOM 6067 O O . VAL A 1 392 ? -3.80012 -3.32573 -22.71668 1.000 13.57622 391 VAL A O 1
ATOM 6080 N N . SER A 1 393 ? -3.37613 -1.40041 -23.78824 1.000 10.77465 392 SER A N 1
ATOM 6081 C CA . SER A 1 393 ? -2.24058 -1.04919 -22.95326 1.000 10.58991 392 SER A CA 1
ATOM 6082 C C . SER A 1 393 ? -2.65484 -0.14052 -21.80613 1.000 10.51626 392 SER A C 1
ATOM 6083 O O . SER A 1 393 ? -3.53371 0.71683 -21.94923 1.000 11.05758 392 SER A O 1
ATOM 6091 N N . THR A 1 394 ? -1.98200 -0.32354 -20.66477 1.000 9.12663 393 THR A N 1
ATOM 6092 C CA . THR A 1 394 ? -2.08475 0.61635 -19.55339 1.000 10.20744 393 THR A CA 1
ATOM 6093 C C . THR A 1 394 ? -1.30778 1.90583 -19.80056 1.000 11.29030 393 THR A C 1
ATOM 6094 O O . THR A 1 394 ? -1.43094 2.84287 -19.00050 1.000 12.71903 393 THR A O 1
ATOM 6105 N N . GLY A 1 395 ? -0.51541 1.97412 -20.86916 1.000 10.21553 394 GLY A N 1
ATOM 6106 C CA . GLY A 1 395 ? 0.24038 3.16264 -21.21663 1.000 11.41546 394 GLY A CA 1
ATOM 6107 C C . GLY A 1 395 ? -0.37976 3.88831 -22.40179 1.000 10.83449 394 GLY A C 1
ATOM 6108 O O . GLY A 1 395 ? -0.76052 3.26546 -23.39770 1.000 11.88258 394 GLY A O 1
ATOM 6112 N N . GLY A 1 396 ? -0.49247 5.20740 -22.26107 1.000 11.66746 395 GLY A N 1
ATOM 6113 C CA . GLY A 1 396 ? -0.94222 6.07588 -23.33000 1.000 10.88102 395 GLY A CA 1
ATOM 6114 C C . GLY A 1 396 ? 0.23691 6.87115 -23.84563 1.000 11.05155 395 GLY A C 1
ATOM 6115 O O . GLY A 1 396 ? 0.90040 6.46305 -24.80344 1.000 11.73021 395 GLY A O 1
ATOM 6119 N N . GLY A 1 397 ? 0.53379 7.99934 -23.19640 1.000 12.29683 396 GLY A N 1
ATOM 6120 C CA . GLY A 1 397 ? 1.74211 8.73181 -23.53885 1.000 12.56195 396 GLY A CA 1
ATOM 6121 C C . GLY A 1 397 ? 2.98841 7.87220 -23.44208 1.000 12.91991 396 GLY A C 1
ATOM 6122 O O . GLY A 1 397 ? 3.91329 8.01517 -24.24001 1.000 13.50721 396 GLY A O 1
ATOM 6126 N N . ALA A 1 398 ? 3.02646 6.95394 -22.47259 1.000 12.12668 397 ALA A N 1
ATOM 6127 C CA . ALA A 1 398 ? 4.18502 6.07792 -22.35777 1.000 11.53736 397 ALA A CA 1
ATOM 6128 C C . ALA A 1 398 ? 4.35034 5.23052 -23.61237 1.000 10.59570 397 ALA A C 1
ATOM 6129 O O . ALA A 1 398 ? 5.47467 5.00842 -24.08182 1.000 12.18595 397 ALA A O 1
ATOM 6136 N N . SER A 1 399 ? 3.23808 4.75741 -24.17822 1.000 10.24742 398 SER A N 1
ATOM 6137 C CA . SER A 1 399 ? 3.30623 3.95642 -25.39767 1.000 10.77389 398 SER A CA 1
ATOM 6138 C C . SER A 1 399 ? 3.70664 4.79744 -26.60499 1.000 12.21965 398 SER A C 1
ATOM 6139 O O . SER A 1 399 ? 4.44292 4.31957 -27.47527 1.000 12.45019 398 SER A O 1
ATOM 6147 N N . LEU A 1 400 ? 3.23337 6.04790 -26.67566 1.000 11.12441 399 LEU A N 1
ATOM 6148 C CA . LEU A 1 400 ? 3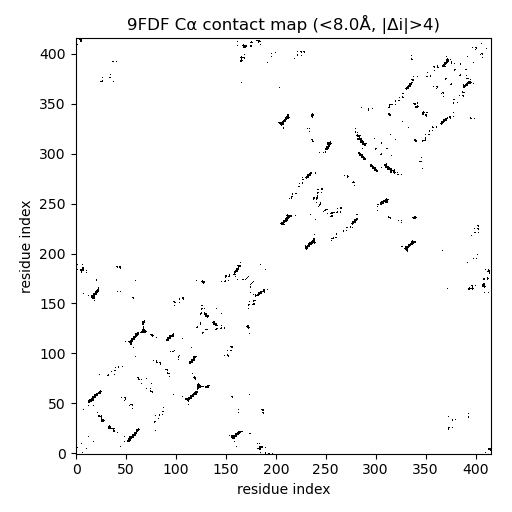.64786 6.93393 -27.75941 1.000 12.14169 399 LEU A CA 1
ATOM 6149 C C . LEU A 1 400 ? 5.14430 7.21157 -27.69468 1.000 13.59158 399 LEU A C 1
ATOM 6150 O O . LEU A 1 400 ? 5.81857 7.29399 -28.72817 1.000 14.01787 399 LEU A O 1
ATOM 6166 N N . GLU A 1 401 ? 5.68525 7.37109 -26.49125 1.000 14.31385 400 GLU A N 1
ATOM 6167 C CA . GLU A 1 401 ? 7.12249 7.60630 -26.38098 1.000 15.09491 400 GLU A CA 1
ATOM 6168 C C . GLU A 1 401 ? 7.91641 6.36808 -26.79233 1.000 14.90752 400 GLU A C 1
ATOM 6169 O O . GLU A 1 401 ? 8.99085 6.50078 -27.39279 1.000 15.08724 400 GLU A O 1
ATOM 6181 N N . LEU A 1 402 ? 7.39405 5.16145 -26.53680 1.000 15.40632 401 LEU A N 1
ATOM 6182 C CA . LEU A 1 402 ? 8.01198 3.96358 -27.10602 1.000 15.35445 401 LEU A CA 1
ATOM 6183 C C . LEU A 1 402 ? 7.96379 3.97913 -28.62939 1.000 16.13796 401 LEU A C 1
ATOM 6184 O O . LEU A 1 402 ? 8.92764 3.57988 -29.29693 1.000 16.57091 401 LEU A O 1
ATOM 6200 N N . LEU A 1 403 ? 6.83683 4.40476 -29.19671 1.000 16.06525 402 LEU A N 1
ATOM 6201 C CA . LEU A 1 403 ? 6.71889 4.47810 -30.64763 1.000 14.46738 402 LEU A CA 1
ATOM 6202 C C . LEU A 1 403 ? 7.75738 5.42698 -31.23067 1.000 15.17100 402 LEU A C 1
ATOM 6203 O O . LEU A 1 403 ? 8.30447 5.16897 -32.30631 1.000 17.14853 402 LEU A O 1
ATOM 6219 N N . GLU A 1 404 ? 8.06005 6.52329 -30.52578 1.000 16.41909 403 GLU A N 1
ATOM 6220 C CA . GLU A 1 404 ? 9.13143 7.41553 -30.95339 1.000 16.70964 403 GLU A CA 1
ATOM 6221 C C . GLU A 1 404 ? 10.48448 6.71375 -31.00346 1.000 17.86387 403 GLU A C 1
ATOM 6222 O O . GLU A 1 404 ? 11.38767 7.18469 -31.70222 1.000 21.39715 403 GLU A O 1
ATOM 6234 N N . GLY A 1 405 ? 10.66310 5.64009 -30.24245 1.000 16.96771 404 GLY A N 1
ATOM 6235 C CA . GLY A 1 405 ? 11.91430 4.91159 -30.21105 1.000 18.57626 404 GLY A CA 1
ATOM 6236 C C . GLY A 1 405 ? 12.81233 5.15845 -29.01624 1.000 21.31567 404 GLY A C 1
ATOM 6237 O O . GLY A 1 405 ? 14.01123 4.85584 -29.09738 1.000 24.20904 404 GLY A O 1
ATOM 6241 N N . LYS A 1 406 ? 12.27614 5.65643 -27.90897 1.000 21.21689 405 LYS A N 1
ATOM 6242 C CA . LYS A 1 406 ? 13.08746 6.04165 -26.76889 1.000 21.60017 405 LYS A CA 1
ATOM 6243 C C . LYS A 1 406 ? 13.18786 4.91068 -25.75089 1.000 19.34322 405 LYS A C 1
ATOM 6244 O O . LYS A 1 406 ? 12.37361 3.98424 -25.72600 1.000 21.25222 405 LYS A O 1
ATOM 6263 N N . VAL A 1 407 ? 14.20183 5.01472 -24.89143 1.000 16.69186 406 VAL A N 1
ATOM 6264 C CA . VAL A 1 407 ? 14.24886 4.27453 -23.63257 1.000 16.59373 406 VAL A CA 1
ATOM 6265 C C . VAL A 1 407 ? 13.50821 5.10218 -22.59274 1.000 16.64949 406 VAL A C 1
ATOM 6266 O O . VAL A 1 407 ? 13.81761 6.28134 -22.39106 1.000 21.38882 406 VAL A O 1
ATOM 6279 N N . LEU A 1 408 ? 12.54080 4.50121 -21.93716 1.000 13.50057 407 LEU A N 1
ATOM 6280 C CA . LEU A 1 408 ? 11.74126 5.27609 -21.00092 1.000 13.58460 407 LEU A CA 1
ATOM 6281 C C . LEU A 1 408 ? 12.52817 5.51713 -19.71020 1.000 12.62026 407 LEU A C 1
ATOM 6282 O O . LEU A 1 408 ? 13.19369 4.60444 -19.21246 1.000 13.16708 407 LEU A O 1
ATOM 6298 N N . PRO A 1 409 ? 12.47286 6.73550 -19.14955 1.000 12.85177 408 PRO A N 1
ATOM 6299 C CA . PRO A 1 409 ? 13.23270 7.00924 -17.91322 1.000 14.45954 408 PRO A CA 1
ATOM 6300 C C . PRO A 1 409 ? 12.99220 6.02016 -16.78302 1.000 13.10529 408 PRO A C 1
ATOM 6301 O O . PRO A 1 409 ? 13.94122 5.66360 -16.06594 1.000 14.03252 408 PRO A O 1
ATOM 6312 N N . GLY A 1 410 ? 11.74608 5.58369 -16.58587 1.000 13.11273 409 GLY A N 1
ATOM 6313 C CA . GLY A 1 410 ? 11.46550 4.63850 -15.51858 1.000 12.99181 409 GLY A CA 1
ATOM 6314 C C . GLY A 1 410 ? 12.12777 3.29315 -15.72500 1.000 13.06261 409 GLY A C 1
ATOM 6315 O O . GLY A 1 410 ? 12.40837 2.57922 -14.75598 1.000 16.05364 409 GLY A O 1
ATOM 6319 N N . VAL A 1 411 ? 12.37856 2.92434 -16.98003 1.000 12.09840 410 VAL A N 1
ATOM 6320 C CA . VAL A 1 411 ? 13.14257 1.71691 -17.27325 1.000 12.64250 410 VAL A CA 1
ATOM 6321 C C . VAL A 1 411 ? 14.64005 1.97112 -17.11496 1.000 12.81799 410 VAL A C 1
ATOM 6322 O O . VAL A 1 411 ? 15.36111 1.16240 -16.52398 1.000 12.58615 410 VAL A O 1
ATOM 6335 N N . ASP A 1 412 ? 15.12593 3.10020 -17.63234 1.000 12.82816 411 ASP A N 1
ATOM 6336 C CA . ASP A 1 412 ? 16.55488 3.41007 -17.57131 1.000 13.81365 411 ASP A CA 1
ATOM 6337 C C . ASP A 1 412 ? 17.08298 3.41225 -16.13937 1.000 14.49447 411 ASP A C 1
ATOM 6338 O O . ASP A 1 412 ? 18.23557 3.01813 -15.90306 1.000 14.73368 411 ASP A O 1
ATOM 6347 N N . ALA A 1 413 ? 16.26048 3.83800 -15.17635 1.000 13.64788 412 ALA A N 1
ATOM 6348 C CA . ALA A 1 413 ? 16.68183 3.97824 -13.78833 1.000 13.82159 412 ALA A CA 1
ATOM 6349 C C . ALA A 1 413 ? 16.74790 2.65403 -13.03446 1.000 13.57917 412 ALA A C 1
ATOM 6350 O O . ALA A 1 413 ? 17.26853 2.62653 -11.91402 1.000 15.05182 412 ALA A O 1
ATOM 6357 N N . LEU A 1 414 ? 16.25832 1.56386 -13.61242 1.000 12.90155 413 LEU A N 1
ATOM 6358 C CA . LEU A 1 414 ? 16.34017 0.27377 -12.94883 1.000 13.07513 413 LEU A CA 1
ATOM 6359 C C . LEU A 1 414 ? 17.79311 -0.19102 -12.85718 1.000 14.05501 413 LEU A C 1
ATOM 6360 O O . LEU A 1 414 ? 18.67336 0.26761 -13.59696 1.000 14.99261 413 LEU A O 1
ATOM 6376 N N . SER A 1 415 ? 18.03441 -1.12014 -11.92776 1.000 15.10640 414 SER A N 1
ATOM 6377 C CA . SER A 1 415 ? 19.35807 -1.70145 -11.75331 1.000 15.96062 414 SER A CA 1
ATOM 6378 C C . SER A 1 415 ? 19.75449 -2.53259 -12.97021 1.000 16.37398 414 SER A C 1
ATOM 6379 O O . SER A 1 415 ? 18.95736 -3.31360 -13.49742 1.000 16.62003 414 SER A O 1
ATOM 6387 N N . ASN A 1 416 ? 21.00474 -2.37884 -13.39862 1.000 19.46205 415 ASN A N 1
ATOM 6388 C CA . ASN A 1 416 ? 21.54799 -3.22956 -14.44378 1.000 23.01213 415 ASN A CA 1
ATOM 6389 C C . ASN A 1 416 ? 21.89587 -4.60034 -13.87794 1.000 26.01181 415 ASN A C 1
ATOM 6390 O O . ASN A 1 416 ? 22.26465 -4.73987 -12.70751 1.000 26.98008 415 ASN A O 1
ATOM 6401 N N . ILE A 1 417 ? 21.77448 -5.61639 -14.72404 1.000 27.94366 416 ILE A N 1
ATOM 6402 C CA . ILE A 1 417 ? 22.19448 -6.96450 -14.36251 1.000 31.78493 416 ILE A CA 1
ATOM 6403 C C . ILE A 1 417 ? 23.69857 -6.98037 -14.11794 1.000 35.84259 416 ILE A C 1
ATOM 6404 O O . ILE A 1 417 ? 24.47292 -6.49682 -14.94636 1.000 38.06456 416 ILE A O 1
#

B-factor: mean 23.42, std 10.58, range [8.68, 66.63]

Organism: Homo sapiens (NCBI:txid9606)

Solvent-accessible surface area: 17826 Å² total; per-residue (Å²): 69,15,99,93,20,19,10,0,74,155,9,96,3,161,42,68,28,0,0,0,0,0,9,0,27,5,20,68,77,140,120,134,41,60,14,38,27,19,0,112,25,2,21,74,0,0,118,56,0,22,92,71,36,6,69,0,0,0,0,0,0,7,5,20,100,1,42,17,24,91,60,81,103,147,75,22,0,80,44,0,2,94,48,0,66,91,51,24,65,102,106,5,93,33,25,161,59,1,20,23,104,135,5,53,170,36,0,60,122,19,79,99,35,28,4,3,0,0,7,1,0,11,12,46,30,24,2,51,19,133,14,86,55,94,97,44,90,175,59,175,9,83,94,66,126,29,106,62,9,56,44,12,0,11,115,0,2,54,5,6,0,0,1,0,0,6,2,0,25,49,63,24,1,0,1,50,12,8,125,24,120,59,54,0,0,0,51,17,0,53,133,4,19,62,59,2,56,175,13,41,137,74,24,92,115,48,1,1,1,1,1,1,17,73,85,8,60,52,23,0,94,16,2,68,58,0,2,83,80,7,51,12,0,0,1,0,11,12,0,0,6,0,1,5,88,37,62,82,129,7,123,8,29,72,9,88,79,20,120,105,0,19,141,52,0,130,103,9,50,69,50,2,148,180,57,62,10,113,33,10,26,5,48,12,6,12,2,0,43,96,128,56,82,124,11,144,68,16,161,7,61,28,106,82,10,4,74,96,44,67,31,7,18,4,7,6,108,101,0,24,124,91,1,19,73,0,2,96,93,0,100,1,0,4,0,5,3,14,2,10,30,2,58,41,114,36,0,3,146,3,0,76,35,4,1,51,53,0,25,134,4,33,100,109,58,4,55,0,1,0,3,2,14,69,2,1,12,0,0,41,80,48,112,11,84,146,102,12,54,21,30,0,6,0,3,7,0,4,2,20,24,5,14,56,96,109,2,40,0,15,91,25,7,19,110,136

Foldseek 3Di:
DDPFFFAPVPDQQAAWEEEEEFEQQFDDDPRAGLDRVRLLLCLVQLVVNQVRHHQEYEYAYAYPAPFQADDCVPTWCVNVQVVNCVSNVHHEAEDAAQFDDVLLVCQQGDGGRYYYYYIHPSVHNLFQQWGADPVGHTGGDDVVVNLVSLVRSLSNIQAYEYAHLQCLQGPTSNQQPHDHPAYHYYPNNVVVVVVLCVCQVDHDPQEEEEAAAQPQQPVLVLLQLLLQRHQEYEYAHLNQVLLLCLPVVAAFAPGRHDPVSNVCNVVSVVSNVVSNYHYQYAFKFWKFLDPDLPTDIDIGGRVRHDDHSIHGFAGDDVSLVSLLVVLVRGQEYEYAHARGPCVRVSHNPSSVSNVVSQLVSVVVRRAYEYEESVRLSSCVVVVCCVSHNYYYPYHVSSSVVSSPDDGSSSVSGHTD

Sequence (416 aa):
SSLSNKLTLDKLDVKGKRVVMRVDFNVPMKNNQITNNQRIKAAVPSIKKFCLDNGAKSVVLMSHLGRPDGVPMPDKYSLEPVAVELKSLLGKDVLFLKDCVGPEVEKACANPAAGSVILLENLRFHVEEEEGKGKDASGNKVKAEPAKIEAFRASLSKLGDVYVNDAFGTAHRAHSSMVGVNLPQKAGGFLMKKELNYFAKALESPERPFLAILGGAKVADKIQLINNMMLDKVNEMIIGGGMMAFTFLKVLNNMEIGTSLFDEEGAKIVKDLMSKAEKNGVKITLPVDFVTADKFDENAKTGQQATVASGIPAGWMGLDCGPESSKKYAEAVTRAKQIVWNGPVGVFEWEAFARRGTKALMDEVVKATSRGCITIIGGGDTATCCAKWNTEDKVSHVSTGGGASLELLEGKVLPGVDALSNI

Radius of gyration: 21.71 Å; Cα contacts (8 Å, |Δi|>4): 959; chains: 1; bounding box: 48×48×58 Å

InterPro domains:
  IPR001576 Phosphoglycerate kinase [MF_00145] (8-416)
  IPR001576 Phosphoglycerate kinase [PF00162] (9-406)
  IPR001576 Phosphoglycerate kinase [PIRSF000724] (3-416)
  IPR001576 Phosphoglycerate kinase [PR00477] (13-29)
  IPR001576 Phosphoglycerate kinase [PR00477] (34-56)
  IPR001576 Phosphoglycerate kinase [PR00477] (114-129)
  IPR001576 Phosphoglycerate kinase [PR00477] (157-179)
  IPR001576 Phosphoglycerate kinase [PR00477] (186-208)
  IPR001576 Phosphoglycerate kinase [PR00477] (209-228)
  IPR001576 Phosphoglycerate kinase [PR00477] (333-358)
  IPR001576 Phosphoglycerate kinase [PR00477] (369-380)
  IPR001576 Phosphoglycerate kinase [PR00477] (392-409)
  IPR001576 Phosphoglycerate kinase [PTHR11406] (5-416)
  IPR001576 Phosphoglycerate kinase [cd00318] (9-416)
  IPR015824 Phosphoglycerate kinase, N-terminal [G3DSA:3.40.50.1260] (1-71)
  IPR015824 Phosphoglycerate kinase, N-terminal [G3DSA:3.40.50.1260] (76-416)
  IPR015824 Phosphoglycerate kinase, N-terminal [G3DSA:3.40.50.1260] (203-392)
  IPR015911 Phosphoglycerate kinase, conserved site [PS00111] (18-28)
  IPR036043 Phosphoglycerate kinase superfamily [SSF53748] (5-416)

Nearest PDB structures (foldseek):
  5mxm-assembly1_A  TM=1.001E+00  e=1.355E-84  Homo sapiens
  4o33-assembly1_A  TM=8.427E-01  e=1.127E-82  Homo sapiens
  2xe6-assembly1_A  TM=8.397E-01  e=3.031E-82  Homo sapiens
  5m3u-assembly1_A  TM=7.906E-01  e=5.747E-82  Homo sapiens
  5o7d-assembly1_A  TM=8.031E-01  e=2.190E-81  Homo sapiens

Secondary structure (DSSP, 8-state):
--TTB-BGGG---TT-EEEEE------EETTEES--HHHHHHHHHHHHHHHTT-SEEEEE---S--TTS--HHHH-SHHHHHHHHHHHTS--EE-S-SSSHHHHHHHHSPPTTEEEE---GGGSHHHHTEEE-TTS-EEE--HHHHHHHHHHHHHT-SEEEE--GGGTT---HHHH----S-EEE-HHHHHHHHHHHHHHHS--SSEEEEE-SS-HHHHGGGHHHHTTT-SEEEE-GGGHHHHHHHHH----TTS---HHHHTTHHHHHHHHHHHTPEEE---EEEEESSSSTT--EEEEETTT-PPTT-EEEEE-HHHHHHHHHHHHH-SEEEEES-SS-TTSGGG-HHHHHHHHHHHHHHHTT-EEEEESTTHHHHHHHTT-TTSSSEEES-SHHHHHHHHTPPPHHHHTSPB-

GO terms:
  GO:0005515 protein binding (F, IPI)
  GO:0004618 phosphoglycerate kinase activity (F, EXP)
  GO:0005829 cytosol (C, TAS)
  GO:0061621 canonical glycolysis (P, TAS)
  GO:0006094 gluconeogenesis (P, TAS)
  GO:0005576 extracellular region (C, IDA)
  GO:0071456 cellular response to hypoxia (P, IDA)
  GO:0004618 phosphoglycerate kinase activity (F, IMP)
  GO:0016525 negative regulation of angiogenesis (P, IMP)
  GO:0031639 plasminogen activation (P, IMP)
  GO:0006096 glycolytic process (P, IMP)
  GO:0047134 protein-disulfide reductase [NAD(P)H] activity (F, IMP)
  GO:0004674 protein serine/threonine kinase activity (F, IDA)
  GO:0045121 membrane raft (C, IDA)
  GO:0005759 mitochondrial matrix (C, IDA)
  GO:0005829 cytosol (C, IDA)
  GO:0160218 negative regulation of pyruvate decarboxylation to acetyl-CoA (P, IDA)
  GO:0030855 epithelial cell differentiation (P, IEP)
  GO:0106310 protein serine kinase activity (F, EXP)
  GO:0070062 extracellular exosome (C, HDA)